Protein AF-0000000081124449 (afdb_homodimer)

Solvent-accessible surface area (backbone atoms only — not comparable to full-atom values): 20745 Å² total; per-residue (Å²): 134,85,79,76,77,78,76,76,77,75,77,75,73,74,75,72,68,74,70,68,70,76,74,66,57,58,62,65,50,70,73,36,64,59,65,78,38,71,31,16,42,44,32,75,86,40,66,43,49,35,36,68,74,39,51,84,30,35,31,39,40,31,33,34,53,43,70,68,30,64,68,44,58,72,45,50,51,49,46,40,59,72,43,32,64,61,42,38,75,60,56,37,71,45,36,37,38,38,27,32,46,21,13,32,45,30,32,52,45,30,61,74,68,66,23,75,100,50,39,48,42,31,11,24,24,76,36,59,56,42,39,59,36,36,39,54,41,80,39,62,70,64,38,29,81,23,25,29,20,26,24,30,32,28,50,51,33,23,29,70,39,79,28,66,24,90,82,26,67,60,80,82,54,45,46,61,86,67,60,67,56,69,79,77,44,74,63,71,71,64,76,112,138,85,79,77,76,79,76,76,76,72,77,76,74,74,72,73,70,73,70,66,70,75,73,68,57,58,63,67,47,70,72,36,64,57,66,80,38,71,30,18,43,44,32,75,86,39,66,45,50,35,39,68,74,40,53,83,30,33,32,41,39,33,34,32,54,42,70,67,29,63,68,44,57,72,46,50,52,49,47,40,58,71,42,31,64,61,42,39,76,60,52,36,72,44,35,37,39,39,26,31,46,21,13,32,46,31,32,53,45,30,63,74,68,64,24,76,98,51,38,48,44,30,10,25,24,77,35,58,57,42,38,59,38,37,39,56,42,81,39,62,70,63,38,29,79,23,27,28,19,26,24,31,31,30,49,51,31,24,28,72,40,78,30,64,23,91,84,25,67,59,81,80,53,44,48,62,87,70,59,66,56,70,79,78,43,74,63,72,72,64,76,112

Secondary structure (DSSP, 8-state):
------------------------PPPP-TTPBPPPEEEESSSTT-EEEETGGGTT-EEEEEE-S-TT-HIIIIIIHHHHHHHHHHHHHTT--EEEEEESS-HHHHHHHHHHHT-TTT-EEEE-TT-HHHHHTT-EEEEGGGTEEEEPPEEEEEETTEEEEEEE-TTSS--SS-SGGG--GGGTS--GGG--/------------------------PPPP-TTPBPPPEEEESSSTT-EEEETGGGTT-EEEEEE-S-TT-HIIIIIIHHHHHHHHHHHHHTT--EEEEEESS-HHHHHHHHHHHT-TTT-EEEE-TT-HHHHHTT-EEEEGGGTEEEEPPEEEEEETTEEEEEEE-TTSS--SS-SGGG--GGGTS--GGG--

Radius of gyration: 28.29 Å; Cα contacts (8 Å, |Δi|>4): 813; chains: 2; bounding box: 102×76×50 Å

pLDDT: mean 86.2, std 21.17, range [28.78, 98.81]

Nearest PDB structures (foldseek):
  4k7i-assembly1_A  TM=9.839E-01  e=2.212E-20  Homo sapiens
  1urm-assembly1_A  TM=9.784E-01  e=3.671E-20  Homo sapiens
  2wfc-assembly1_D  TM=9.881E-01  e=1.575E-19  Arenicola marina
  3uma-assembly3_C  TM=9.355E-01  e=4.810E-18  Sinorhizobium meliloti
  4k7i-assembly5_C  TM=9.154E-01  e=9.653E-18  Homo sapiens

Organism: Mythimna separata (NCBI:txid271217)

Sequence (384 aa):
MFRQGTGSLIKQVRRFSAQNPPPGPQLIRVGDYLPKCDLYEDFPSNSVHMPDFVKGKNVIMFGVPGAFSPGCSKTHVPEYVRASNQMKKNGIDEIICVSVNDPYVMGAWADHQKTRKKIRMLADPSGKFIYSLGLGMHIPSFGGFRARRFAMVVVDSMVKELHIEPDGVGLCCTLAHVLSYKKYIENKNTILMFRQGTGSLIKQVRRFSAQNPPPGPQLIRVGDYLPKCDLYEDFPSNSVHMPDFVKGKNVIMFGVPGAFSPGCSKTHVPEYVRASNQMKKNGIDEIICVSVNDPYVMGAWADHQKTRKKIRMLADPSGKFIYSLGLGMHIPSFGGFRARRFAMVVVDSMVKELHIEPDGVGLCCTLAHVLSYKKYIENKNTIL

Structure (mmCIF, N/CA/C/O backbone):
data_AF-0000000081124449-model_v1
#
loop_
_entity.id
_entity.type
_entity.pdbx_description
1 polymer Peroxiredoxin-5
#
loop_
_atom_site.group_PDB
_atom_site.id
_atom_site.type_symbol
_atom_site.label_atom_id
_atom_site.label_alt_id
_atom_site.label_comp_id
_atom_site.label_asym_id
_atom_site.label_entity_id
_atom_site.label_seq_id
_atom_site.pdbx_PDB_ins_code
_atom_site.Cartn_x
_atom_site.Cartn_y
_atom_site.Cartn_z
_atom_site.occupancy
_atom_site.B_iso_or_equiv
_atom_site.auth_seq_id
_atom_site.auth_comp_id
_atom_site.auth_asym_id
_atom_site.auth_atom_id
_atom_sit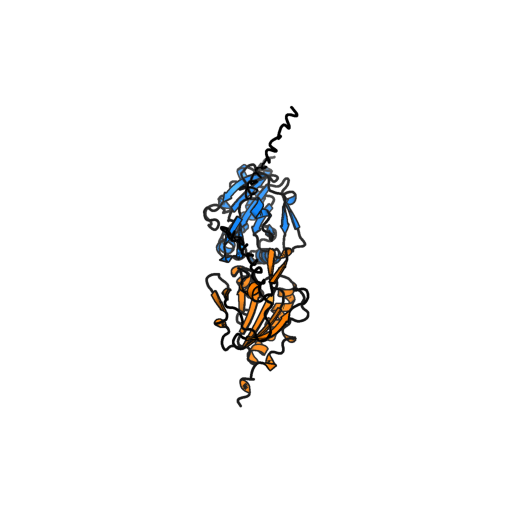e.pdbx_PDB_model_num
ATOM 1 N N . MET A 1 1 ? -83.812 6.723 8.141 1 29.03 1 MET A N 1
ATOM 2 C CA . MET A 1 1 ? -82.938 7.418 7.172 1 29.03 1 MET A CA 1
ATOM 3 C C . MET A 1 1 ? -81.5 7.453 7.641 1 29.03 1 MET A C 1
ATOM 5 O O . MET A 1 1 ? -81.125 8.32 8.438 1 29.03 1 MET A O 1
ATOM 9 N N . PHE A 1 2 ? -80.938 6.227 7.98 1 33.66 2 PHE A N 1
ATOM 10 C CA . PHE A 1 2 ? -79.625 5.957 8.539 1 33.66 2 PHE A CA 1
ATOM 11 C C . PHE A 1 2 ? -78.562 6.375 7.57 1 33.66 2 PHE A C 1
ATOM 13 O O . PHE A 1 2 ? -78.438 5.84 6.461 1 33.66 2 PHE A O 1
ATOM 20 N N . ARG A 1 3 ? -78.188 7.703 7.574 1 33.62 3 ARG A N 1
ATOM 21 C CA . ARG A 1 3 ? -77.125 8.312 6.785 1 33.62 3 ARG A CA 1
ATOM 22 C C . ARG A 1 3 ? -75.75 7.684 7.109 1 33.62 3 ARG A C 1
ATOM 24 O O . ARG A 1 3 ? -75.25 7.781 8.234 1 33.62 3 ARG A O 1
ATOM 31 N N . GLN A 1 4 ? -75.438 6.5 6.605 1 37.19 4 GLN A N 1
ATOM 32 C CA . GLN A 1 4 ? -74.188 5.848 6.691 1 37.19 4 GLN A CA 1
ATOM 33 C C . GLN A 1 4 ? -73.062 6.699 6.047 1 37.19 4 GLN A C 1
ATOM 35 O O . GLN A 1 4 ? -73.125 6.984 4.848 1 37.19 4 GLN A O 1
ATOM 40 N N . GLY A 1 5 ? -72.625 7.766 6.777 1 34.72 5 GLY A N 1
ATOM 41 C CA . GLY A 1 5 ? -71.5 8.57 6.281 1 34.72 5 GLY A CA 1
ATOM 42 C C . GLY A 1 5 ? -70.25 7.758 5.961 1 34.72 5 GLY A C 1
ATOM 43 O O . GLY A 1 5 ? -69.812 6.922 6.758 1 34.72 5 GLY A O 1
ATOM 44 N N . THR A 1 6 ? -70.062 7.359 4.676 1 41 6 THR A N 1
ATOM 45 C CA . THR A 1 6 ? -68.875 6.688 4.125 1 41 6 THR A CA 1
ATOM 46 C C . THR A 1 6 ? -67.625 7.531 4.34 1 41 6 THR A C 1
ATOM 48 O O . THR A 1 6 ? -67.562 8.672 3.879 1 41 6 THR A O 1
ATOM 51 N N . GLY A 1 7 ? -67.125 7.555 5.602 1 36.44 7 GLY A N 1
ATOM 52 C CA . GLY A 1 7 ? -65.875 8.242 5.82 1 36.44 7 GLY A CA 1
ATOM 53 C C . GLY A 1 7 ? -64.75 7.766 4.902 1 36.44 7 GLY A C 1
ATOM 54 O O . GLY A 1 7 ? -64.562 6.559 4.723 1 36.44 7 GLY A O 1
ATOM 55 N N . SER A 1 8 ? -64.5 8.531 3.828 1 40.22 8 SER A N 1
ATOM 56 C CA . SER A 1 8 ? -63.375 8.344 2.885 1 40.22 8 SER A CA 1
ATOM 57 C C . SER A 1 8 ? -62.062 8.273 3.605 1 40.22 8 SER A C 1
ATOM 59 O O . SER A 1 8 ? -61.719 9.164 4.391 1 40.22 8 SER A O 1
ATOM 61 N N . LEU A 1 9 ? -61.594 7.09 3.936 1 41.22 9 LEU A N 1
ATOM 62 C CA . LEU A 1 9 ? -60.25 6.883 4.461 1 41.22 9 LEU A CA 1
ATOM 63 C C . LEU A 1 9 ? -59.188 7.418 3.494 1 41.22 9 LEU A C 1
ATOM 65 O O . LEU A 1 9 ? -59.062 6.898 2.385 1 41.22 9 LEU A O 1
ATOM 69 N N . ILE A 1 10 ? -58.969 8.719 3.559 1 37.91 10 ILE A N 1
ATOM 70 C CA . ILE A 1 10 ? -57.844 9.25 2.809 1 37.91 10 ILE A CA 1
ATOM 71 C C . ILE A 1 10 ? -56.562 8.539 3.24 1 37.91 10 ILE A C 1
ATOM 73 O O . ILE A 1 10 ? -56.219 8.547 4.422 1 37.91 10 ILE A O 1
ATOM 77 N N . LYS A 1 11 ? -56.188 7.48 2.518 1 36.91 11 LYS A N 1
ATOM 78 C CA . LYS A 1 11 ? -54.844 6.875 2.637 1 36.91 11 LYS A CA 1
ATOM 79 C C . LYS A 1 11 ? -53.75 7.93 2.555 1 36.91 11 LYS A C 1
ATOM 81 O O . LYS A 1 11 ? -53.656 8.641 1.552 1 36.91 11 LYS A O 1
ATOM 86 N N . GLN A 1 12 ? -53.438 8.539 3.654 1 34.25 12 GLN A N 1
ATOM 87 C CA . GLN A 1 12 ? -52.281 9.398 3.67 1 34.25 12 GLN A CA 1
ATOM 88 C C . GLN A 1 12 ? -51.062 8.664 3.119 1 34.25 12 GLN A C 1
ATOM 90 O O . GLN A 1 12 ? -50.625 7.66 3.684 1 34.25 12 GLN A O 1
ATOM 95 N N . VAL A 1 13 ? -50.875 8.672 1.848 1 32.88 13 VAL A N 1
ATOM 96 C CA . VAL A 1 13 ? -49.594 8.234 1.313 1 32.88 13 VAL A CA 1
ATOM 97 C C . VAL A 1 13 ? -48.469 9.07 1.928 1 32.88 13 VAL A C 1
ATOM 99 O O . VAL A 1 13 ? -48.375 10.281 1.719 1 32.88 13 VAL A O 1
ATOM 102 N N . ARG A 1 14 ? -47.906 8.656 3.055 1 38.59 14 ARG A N 1
ATOM 103 C CA . ARG A 1 14 ? -46.719 9.281 3.59 1 38.59 14 ARG A CA 1
ATOM 104 C C . ARG A 1 14 ? -45.625 9.375 2.523 1 38.59 14 ARG A C 1
ATOM 106 O O . ARG A 1 14 ? -45.219 8.367 1.955 1 38.59 14 ARG A O 1
ATOM 113 N N . ARG A 1 15 ? -45.531 10.508 1.907 1 35.31 15 ARG A N 1
ATOM 114 C CA . ARG A 1 15 ? -44.344 10.797 1.106 1 35.31 15 ARG A CA 1
ATOM 115 C C . ARG A 1 15 ? -43.062 10.461 1.873 1 35.31 15 ARG A C 1
ATOM 117 O O . ARG A 1 15 ? -42.812 11.016 2.943 1 35.31 15 ARG A O 1
ATOM 124 N N . PHE A 1 16 ? -42.625 9.258 1.793 1 35.53 16 PHE A N 1
ATOM 125 C CA . PHE A 1 16 ? -41.25 9.039 2.273 1 35.53 16 PHE A CA 1
ATOM 126 C C . PHE A 1 16 ? -40.312 10.086 1.708 1 35.53 16 PHE A C 1
ATOM 128 O O . PHE A 1 16 ? -40.219 10.242 0.49 1 35.53 16 PHE A O 1
ATOM 135 N N . SER A 1 17 ? -40.219 11.227 2.361 1 32.34 17 SER A N 1
ATOM 136 C CA . SER A 1 17 ? -39.156 12.125 1.947 1 32.34 17 SER A CA 1
ATOM 137 C C . SER A 1 17 ? -37.875 11.367 1.65 1 32.34 17 SER A C 1
ATOM 139 O O . SER A 1 17 ? -37.406 10.555 2.463 1 32.34 17 SER A O 1
ATOM 141 N N . ALA A 1 18 ? -37.625 11.133 0.501 1 36.28 18 ALA A N 1
ATOM 142 C CA . ALA A 1 18 ? -36.312 10.703 0.088 1 36.28 18 ALA A CA 1
ATOM 143 C C . ALA A 1 18 ? -35.219 11.406 0.896 1 36.28 18 ALA A C 1
ATOM 145 O O . ALA A 1 18 ? -35.062 12.633 0.812 1 36.28 18 ALA A O 1
ATOM 146 N N . GLN A 1 19 ? -35 11.023 2.172 1 33.81 19 GLN A N 1
ATOM 147 C CA . GLN A 1 19 ? -33.875 11.578 2.887 1 33.81 19 GLN A CA 1
ATOM 148 C C . GLN A 1 19 ? -32.688 11.805 1.943 1 33.81 19 GLN A C 1
ATOM 150 O O . GLN A 1 19 ? -32.406 10.969 1.085 1 33.81 19 GLN A O 1
ATOM 155 N N . ASN A 1 20 ? -32.375 13 1.585 1 37.75 20 ASN A N 1
ATOM 156 C CA . ASN A 1 20 ? -31.188 13.367 0.82 1 37.75 20 ASN A CA 1
ATOM 157 C C . ASN A 1 20 ? -29.984 12.5 1.197 1 37.75 20 ASN A C 1
ATOM 159 O O . ASN A 1 20 ? -29.797 12.18 2.371 1 37.75 20 ASN A O 1
ATOM 163 N N . PRO A 1 21 ? -29.469 11.719 0.334 1 40.72 21 PRO A N 1
ATOM 164 C CA . PRO A 1 21 ? -28.281 10.984 0.757 1 40.72 21 PRO A CA 1
ATOM 165 C C . PRO A 1 21 ? -27.375 11.805 1.67 1 40.72 21 PRO A C 1
ATOM 167 O O . PRO A 1 21 ? -27.359 13.031 1.592 1 40.72 21 PRO A O 1
ATOM 170 N N . PRO A 1 22 ? -27.094 11.375 2.867 1 42 22 PRO A N 1
ATOM 171 C CA . PRO A 1 22 ? -26.156 12.156 3.676 1 42 22 PRO A CA 1
ATOM 172 C C . PRO A 1 22 ? -25.078 12.836 2.834 1 42 22 PRO A C 1
ATOM 174 O O . PRO A 1 22 ? -24.625 12.273 1.839 1 42 22 PRO A O 1
ATOM 177 N N . PRO A 1 23 ? -25.078 14.125 2.719 1 45 23 PRO A N 1
ATOM 178 C CA . PRO A 1 23 ? -24.078 14.797 1.892 1 45 23 PRO A CA 1
ATOM 179 C C . PRO A 1 23 ? -22.688 14.156 2.016 1 45 23 PRO A C 1
ATOM 181 O O . PRO A 1 23 ? -22.359 13.594 3.061 1 45 23 PRO A O 1
ATOM 184 N N . GLY A 1 24 ? -22.234 13.57 0.971 1 53.19 24 GLY A N 1
ATOM 185 C CA . GLY A 1 24 ? -20.844 13.18 1.017 1 53.19 24 GLY A CA 1
ATOM 186 C C . GLY A 1 24 ? -19.984 14.102 1.869 1 53.19 24 GLY A C 1
ATOM 187 O O . GLY A 1 24 ? -20.438 15.18 2.273 1 53.19 24 GLY A O 1
ATOM 188 N N . PRO A 1 25 ? -18.891 13.555 2.484 1 69 25 PRO A N 1
ATOM 189 C CA . PRO A 1 25 ? -18.172 14.438 3.408 1 69 25 PRO A CA 1
ATOM 190 C C . PRO A 1 25 ? -17.859 15.805 2.801 1 69 25 PRO A C 1
ATOM 192 O O . PRO A 1 25 ? -17.625 15.906 1.594 1 69 25 PRO A O 1
ATOM 195 N N . GLN A 1 26 ? -18.25 16.844 3.42 1 85.38 26 GLN A N 1
ATOM 196 C CA . GLN A 1 26 ? -17.953 18.219 3.051 1 85.38 26 GLN A CA 1
ATOM 197 C C . GLN A 1 26 ? -16.453 18.5 3.111 1 85.38 26 GLN A C 1
ATOM 199 O O . GLN A 1 26 ? -15.773 18.016 4.016 1 85.38 26 GLN A O 1
ATOM 204 N N . LEU A 1 27 ? -15.898 19.219 2.098 1 94 27 LEU A N 1
ATOM 205 C CA . LEU A 1 27 ? -14.5 19.625 2.047 1 94 27 LEU A CA 1
ATOM 206 C C . LEU A 1 27 ? -14.133 20.438 3.281 1 94 27 LEU A C 1
ATOM 208 O O . LEU A 1 27 ? -14.836 21.391 3.643 1 94 27 LEU A O 1
ATOM 212 N N . ILE A 1 28 ? -13.172 20.047 3.967 1 96.69 28 ILE A N 1
ATOM 213 C CA . ILE A 1 28 ? -12.664 20.766 5.129 1 96.69 28 ILE A CA 1
ATOM 214 C C . ILE A 1 28 ? -12.273 22.188 4.723 1 96.69 28 ILE A C 1
ATOM 216 O O . ILE A 1 28 ? -11.727 22.406 3.639 1 96.69 28 ILE A O 1
ATOM 220 N N . ARG A 1 29 ? -12.492 23.234 5.637 1 95.88 29 ARG A N 1
ATOM 221 C CA . ARG A 1 29 ? -12.203 24.641 5.355 1 95.88 29 ARG A CA 1
ATOM 222 C C . ARG A 1 29 ? -11.32 25.25 6.445 1 95.88 29 ARG A C 1
ATOM 224 O O . ARG A 1 29 ? -11.266 24.734 7.562 1 95.88 29 ARG A O 1
ATOM 231 N N . VAL A 1 30 ? -10.672 26.219 6.02 1 97.38 30 VAL A N 1
ATOM 232 C CA . VAL A 1 30 ? -9.977 27.016 7.031 1 97.38 30 VAL A CA 1
ATOM 233 C C . VAL A 1 30 ? -10.953 27.422 8.133 1 97.38 30 VAL A C 1
ATOM 235 O O . VAL A 1 30 ? -12.07 27.859 7.844 1 97.38 30 VAL A O 1
ATOM 238 N N . GLY A 1 31 ? -10.602 27.219 9.352 1 97.5 31 GLY A N 1
ATOM 239 C CA . GLY A 1 31 ? -11.477 27.516 10.477 1 97.5 31 GLY A CA 1
ATOM 240 C C . GLY A 1 31 ? -12.125 26.266 11.062 1 97.5 31 GLY A C 1
ATOM 241 O O . GLY A 1 31 ? -12.617 26.297 12.195 1 97.5 31 GLY A O 1
ATOM 242 N N . ASP A 1 32 ? -12.172 25.25 10.297 1 97.38 32 ASP A N 1
ATOM 243 C CA . ASP A 1 32 ? -12.719 23.984 10.781 1 97.38 32 ASP A CA 1
ATOM 244 C C . ASP A 1 32 ? -11.719 23.266 11.68 1 97.38 32 ASP A C 1
ATOM 246 O O . ASP A 1 32 ? -10.508 23.453 11.555 1 97.38 32 ASP A O 1
ATOM 250 N N . TYR A 1 33 ? -12.25 22.438 12.562 1 97.25 33 TYR A N 1
ATOM 251 C CA . TYR A 1 33 ? -11.422 21.516 13.336 1 97.25 33 TYR A CA 1
ATOM 252 C C . TYR A 1 33 ? -11.227 20.203 12.602 1 97.25 33 TYR A C 1
ATOM 254 O O . TYR A 1 33 ? -12.086 19.781 11.812 1 97.25 33 TYR A O 1
ATOM 262 N N . LEU A 1 34 ? -10.094 19.609 12.883 1 97.62 34 LEU A N 1
ATOM 263 C CA . LEU A 1 34 ? -9.867 18.297 12.297 1 97.62 34 LEU A CA 1
ATOM 264 C C . LEU A 1 34 ? -10.891 17.281 12.805 1 97.62 34 LEU A C 1
ATOM 266 O O . LEU A 1 34 ? -11.305 17.344 13.961 1 97.62 34 LEU A O 1
ATOM 270 N N . PRO A 1 35 ? -11.266 16.406 11.984 1 96.88 35 PRO A N 1
ATOM 271 C CA . PRO A 1 35 ? -12.227 15.367 12.391 1 96.88 35 PRO A CA 1
ATOM 272 C C . PRO A 1 35 ? -11.625 14.359 13.359 1 96.88 35 PRO A C 1
ATOM 274 O O . PRO A 1 35 ? -10.406 14.148 13.359 1 96.88 35 PRO A O 1
ATOM 277 N N . LYS A 1 36 ? -12.508 13.766 14.109 1 96.12 36 LYS A N 1
ATOM 278 C CA . LYS A 1 36 ? -12.102 12.664 14.984 1 96.12 36 LYS A CA 1
ATOM 279 C C . LYS A 1 36 ? -11.906 11.375 14.188 1 96.12 36 LYS A C 1
ATOM 281 O O . LYS A 1 36 ? -12.836 10.891 13.547 1 96.12 36 LYS A O 1
ATOM 286 N N . CYS A 1 37 ? -10.648 10.844 14.203 1 96.5 37 CYS A N 1
ATOM 287 C CA . CYS A 1 37 ? -10.32 9.609 13.508 1 96.5 37 CYS A CA 1
ATOM 288 C C . CYS A 1 37 ? -8.984 9.055 13.977 1 96.5 37 CYS A C 1
ATOM 290 O O . CYS A 1 37 ? -8.109 9.812 14.414 1 96.5 37 CYS A O 1
ATOM 292 N N . ASP A 1 38 ? -8.859 7.816 13.852 1 96.94 38 ASP A N 1
ATOM 293 C CA . ASP A 1 38 ? -7.586 7.191 14.188 1 96.94 38 ASP A CA 1
ATOM 294 C C . ASP A 1 38 ? -6.73 6.996 12.938 1 96.94 38 ASP A C 1
ATOM 296 O O . ASP A 1 38 ? -7.223 6.535 11.906 1 96.94 38 ASP A O 1
ATOM 300 N N . LEU A 1 39 ? -5.535 7.406 13.055 1 98.38 39 LEU A N 1
ATOM 301 C CA . LEU A 1 39 ? -4.477 7.059 12.117 1 98.38 39 LEU A CA 1
ATOM 302 C C . LEU A 1 39 ? -3.49 6.082 12.742 1 98.38 39 LEU A C 1
ATOM 304 O O . LEU A 1 39 ? -3.611 5.742 13.922 1 98.38 39 LEU A O 1
ATOM 308 N N . TYR A 1 40 ? -2.551 5.617 11.906 1 98.56 40 TYR A N 1
ATOM 309 C CA . TYR A 1 40 ? -1.645 4.59 12.406 1 98.56 40 TYR A CA 1
ATOM 310 C C . TYR A 1 40 ? -0.216 4.848 11.945 1 98.56 40 TYR A C 1
ATOM 312 O O . TYR A 1 40 ? 0.006 5.285 10.812 1 98.56 40 TYR A O 1
ATOM 320 N N . GLU A 1 41 ? 0.724 4.508 12.852 1 98.38 41 GLU A N 1
ATOM 321 C CA . GLU A 1 41 ? 2.139 4.664 12.531 1 98.38 41 GLU A CA 1
ATOM 322 C C . GLU A 1 41 ? 2.869 3.326 12.578 1 98.38 41 GLU A C 1
ATOM 324 O O . GLU A 1 41 ? 2.811 2.619 13.586 1 98.38 41 GLU A O 1
ATOM 329 N N . ASP A 1 42 ? 3.477 2.869 11.547 1 97.44 42 ASP A N 1
ATOM 330 C CA . ASP A 1 42 ? 4.355 1.711 11.414 1 97.44 42 ASP A CA 1
ATOM 331 C C . ASP A 1 42 ? 3.559 0.409 11.469 1 97.44 42 ASP A C 1
ATOM 333 O O . ASP A 1 42 ? 3.785 -0.499 10.672 1 97.44 42 ASP A O 1
ATOM 337 N N . PHE A 1 43 ? 2.621 0.358 12.5 1 96.25 43 PHE A N 1
ATOM 338 C CA . PHE A 1 43 ? 1.855 -0.859 12.734 1 96.25 43 PHE A CA 1
ATOM 339 C C . PHE A 1 43 ? 0.405 -0.53 13.07 1 96.25 43 PHE A C 1
ATOM 341 O O . PHE A 1 43 ? 0.114 0.542 13.609 1 96.25 43 PHE A O 1
ATOM 348 N N . PRO A 1 44 ? -0.477 -1.522 12.781 1 95.5 44 PRO A N 1
ATOM 349 C CA . PRO A 1 44 ? -1.889 -1.303 13.102 1 95.5 44 PRO A CA 1
ATOM 350 C C . PRO A 1 44 ? -2.135 -1.13 14.602 1 95.5 44 PRO A C 1
ATOM 352 O O . PRO A 1 44 ? -3.148 -0.55 15 1 95.5 44 PRO A O 1
ATOM 355 N N . SER A 1 45 ? -1.259 -1.649 15.375 1 96 45 SER A N 1
ATOM 356 C CA . SER A 1 45 ? -1.427 -1.565 16.828 1 96 45 SER A CA 1
ATOM 357 C C . SER A 1 45 ? -0.998 -0.201 17.359 1 96 45 SER A C 1
ATOM 359 O O . SER A 1 45 ? -1.251 0.129 18.516 1 96 45 SER A O 1
ATOM 361 N N . ASN A 1 46 ? -0.325 0.603 16.578 1 97.69 46 ASN A N 1
ATOM 362 C CA . ASN A 1 46 ? 0.164 1.916 16.984 1 97.69 46 ASN A CA 1
ATOM 363 C C . ASN A 1 46 ? -0.73 3.035 16.453 1 97.69 46 ASN A C 1
ATOM 365 O O . ASN A 1 46 ? -0.355 3.748 15.523 1 97.69 46 ASN A O 1
ATOM 369 N N . SER A 1 47 ? -1.813 3.25 17.141 1 97.5 47 SER A N 1
ATOM 370 C CA . SER A 1 47 ? -2.805 4.227 16.703 1 97.5 47 SER A CA 1
ATOM 371 C C . SER A 1 47 ? -2.426 5.637 17.141 1 97.5 47 SER A C 1
ATOM 373 O O . SER A 1 47 ? -1.822 5.816 18.203 1 97.5 47 SER A O 1
ATOM 375 N N . VAL A 1 48 ? -2.699 6.602 16.328 1 97.81 48 VAL A N 1
ATOM 376 C CA . VAL A 1 48 ? -2.6 8.031 16.609 1 97.81 48 VAL A CA 1
ATOM 377 C C . VAL A 1 48 ? -3.988 8.664 16.562 1 97.81 48 VAL A C 1
ATOM 379 O O . VAL A 1 48 ? -4.59 8.766 15.484 1 97.81 48 VAL A O 1
ATOM 382 N N . HIS A 1 49 ? -4.434 9.133 17.672 1 96.94 49 HIS A N 1
ATOM 383 C CA . HIS A 1 49 ? -5.809 9.594 17.797 1 96.94 49 HIS A CA 1
ATOM 384 C C . HIS A 1 49 ? -5.93 11.07 17.453 1 96.94 49 HIS A C 1
ATOM 386 O O . HIS A 1 49 ? -5.426 11.93 18.188 1 96.94 49 HIS A O 1
ATOM 392 N N . MET A 1 50 ? -6.605 11.391 16.328 1 93.38 50 MET A N 1
ATOM 393 C CA . MET A 1 50 ? -6.926 12.758 15.953 1 93.38 50 MET A CA 1
ATOM 394 C C . MET A 1 50 ? -8.281 13.18 16.516 1 93.38 50 MET A C 1
ATOM 396 O O . MET A 1 50 ? -9.195 12.352 16.625 1 93.38 50 MET A O 1
ATOM 400 N N . PRO A 1 51 ? -8.461 14.305 16.969 1 92.5 51 PRO A N 1
ATOM 401 C CA . PRO A 1 51 ? -7.453 15.367 16.891 1 92.5 51 PRO A CA 1
ATOM 402 C C . PRO A 1 51 ? -6.621 15.5 18.156 1 92.5 51 PRO A C 1
ATOM 404 O O . PRO A 1 51 ? -5.848 16.453 18.297 1 92.5 51 PRO A O 1
ATOM 407 N N . ASP A 1 52 ? -6.766 14.586 19.094 1 94 52 ASP A N 1
ATOM 408 C CA . ASP A 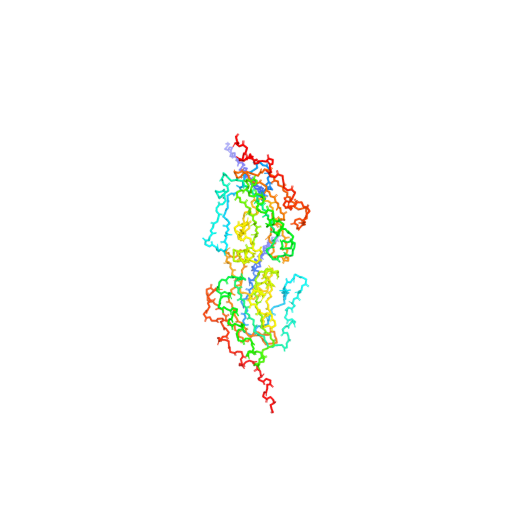1 52 ? -6.098 14.68 20.391 1 94 52 ASP A CA 1
ATOM 409 C C . ASP A 1 52 ? -4.586 14.82 20.219 1 94 52 ASP A C 1
ATOM 411 O O . ASP A 1 52 ? -3.939 15.562 20.969 1 94 52 ASP A O 1
ATOM 415 N N . PHE A 1 53 ? -4.074 14.188 19.312 1 96.62 53 PHE A N 1
ATOM 416 C CA . PHE A 1 53 ? -2.635 14.156 19.078 1 96.62 53 PHE A CA 1
ATOM 417 C C . PHE A 1 53 ? -2.104 15.547 18.75 1 96.62 53 PHE A C 1
ATOM 419 O O . PHE A 1 53 ? -0.965 15.875 19.094 1 96.62 53 PHE A O 1
ATOM 426 N N . VAL A 1 54 ? -2.951 16.391 18.125 1 96.38 54 VAL A N 1
ATOM 427 C CA . VAL A 1 54 ? -2.439 17.672 17.625 1 96.38 54 VAL A CA 1
ATOM 428 C C . VAL A 1 54 ? -2.986 18.812 18.484 1 96.38 54 VAL A C 1
ATOM 430 O O . VAL A 1 54 ? -2.799 19.984 18.156 1 96.38 54 VAL A O 1
ATOM 433 N N . LYS A 1 55 ? -3.701 18.469 19.516 1 96.75 55 LYS A N 1
ATOM 434 C CA . LYS A 1 55 ? -4.215 19.5 20.422 1 96.75 55 LYS A CA 1
ATOM 435 C C . LYS A 1 55 ? -3.076 20.297 21.047 1 96.75 55 LYS A C 1
ATOM 437 O O . LYS A 1 55 ? -2.094 19.719 21.531 1 96.75 55 LYS A O 1
ATOM 442 N N . GLY A 1 56 ? -3.164 21.609 20.953 1 96.69 56 GLY A N 1
ATOM 443 C CA . GLY A 1 56 ? -2.172 22.5 21.562 1 96.69 56 GLY A CA 1
ATOM 444 C C . GLY A 1 56 ? -0.882 22.562 20.766 1 96.69 56 GLY A C 1
ATOM 445 O O . GLY A 1 56 ? 0.096 23.172 21.219 1 96.69 56 GLY A O 1
ATOM 446 N N . LYS A 1 57 ? -0.859 22 19.641 1 97.44 57 LYS A N 1
ATOM 447 C CA . LYS A 1 57 ? 0.361 21.953 18.828 1 97.44 57 LYS A CA 1
ATOM 448 C C . LYS A 1 57 ? 0.202 22.766 17.547 1 97.44 57 LYS A C 1
ATOM 450 O O . LYS A 1 57 ? -0.915 22.969 17.062 1 97.44 57 LYS A O 1
ATOM 455 N N . ASN A 1 58 ? 1.315 23.266 17.062 1 97.81 58 ASN A N 1
ATOM 456 C CA . ASN A 1 58 ? 1.447 23.75 15.695 1 97.81 58 ASN A CA 1
ATOM 457 C C . ASN A 1 58 ? 1.907 22.656 14.742 1 97.81 58 ASN A C 1
ATOM 459 O O . ASN A 1 58 ? 3.012 22.125 14.891 1 97.81 58 ASN A O 1
ATOM 463 N N . VAL A 1 59 ? 1.015 22.406 13.773 1 98.06 59 VAL A N 1
ATOM 464 C CA . VAL A 1 59 ? 1.261 21.219 12.977 1 98.06 59 VAL A CA 1
ATOM 465 C C . VAL A 1 59 ? 1.201 21.562 11.492 1 98.06 59 VAL A C 1
ATOM 467 O O . VAL A 1 59 ? 0.341 22.328 11.062 1 98.06 59 VAL A O 1
ATOM 470 N N . ILE A 1 60 ? 2.131 21.047 10.773 1 98.19 60 ILE A N 1
ATOM 471 C CA . ILE A 1 60 ? 2 20.969 9.328 1 98.19 60 ILE A CA 1
ATOM 472 C C . ILE A 1 60 ? 1.554 19.562 8.93 1 98.19 60 ILE A C 1
ATOM 474 O O . ILE A 1 60 ? 2.148 18.562 9.367 1 98.19 60 ILE A O 1
ATOM 478 N N . MET A 1 61 ? 0.478 19.484 8.18 1 98.31 61 MET A N 1
ATOM 479 C CA . MET A 1 61 ? -0.024 18.203 7.691 1 98.31 61 MET A CA 1
ATOM 480 C C . MET A 1 61 ? -0.153 18.219 6.172 1 98.31 61 MET A C 1
ATOM 482 O O . MET A 1 61 ? -0.693 19.156 5.598 1 98.31 61 MET A O 1
ATOM 486 N N . PHE A 1 62 ? 0.327 17.203 5.598 1 98.12 62 PHE A N 1
ATOM 487 C CA . PHE A 1 62 ? 0.098 17.094 4.16 1 98.12 62 PHE A CA 1
ATOM 488 C C . PHE A 1 62 ? -0.271 15.664 3.775 1 98.12 62 PHE A C 1
ATOM 490 O O . PHE A 1 62 ? 0.09 14.719 4.473 1 98.12 62 PHE A O 1
ATOM 497 N N . GLY A 1 63 ? -1.087 15.547 2.773 1 98.12 63 GLY A N 1
ATOM 498 C CA . GLY A 1 63 ? -1.532 14.273 2.242 1 98.12 63 GLY A CA 1
ATOM 499 C C . GLY A 1 63 ? -1.01 13.992 0.847 1 98.12 63 GLY A C 1
ATOM 500 O O . GLY A 1 63 ? -0.738 14.914 0.082 1 98.12 63 GLY A O 1
ATOM 501 N N . VAL A 1 64 ? -0.862 12.719 0.561 1 97.81 64 VAL A N 1
ATOM 502 C CA . VAL A 1 64 ? -0.341 12.297 -0.735 1 97.81 64 VAL A CA 1
ATOM 503 C C . VAL A 1 64 ? -1.196 11.156 -1.289 1 97.81 64 VAL A C 1
ATOM 505 O O . VAL A 1 64 ? -1.817 10.414 -0.528 1 97.81 64 VAL A O 1
ATOM 508 N N . PRO A 1 65 ? -1.191 11 -2.611 1 97 65 PRO A N 1
ATOM 509 C CA . PRO A 1 65 ? -1.977 9.922 -3.215 1 97 65 PRO A CA 1
ATOM 510 C C . PRO A 1 65 ? -1.514 8.539 -2.773 1 97 65 PRO A C 1
ATOM 512 O O . PRO A 1 65 ? -2.34 7.66 -2.514 1 97 65 PRO A O 1
ATOM 515 N N . GLY A 1 66 ? -0.16 8.43 -2.713 1 97.62 66 GLY A N 1
ATOM 516 C CA . GLY A 1 66 ? 0.296 7.098 -2.361 1 97.62 66 GLY A CA 1
ATOM 517 C C . GLY A 1 66 ? 1.784 7.031 -2.072 1 97.62 66 GLY A C 1
ATOM 518 O O . GLY A 1 66 ? 2.582 7.688 -2.746 1 97.62 66 GLY A O 1
ATOM 519 N N . ALA A 1 67 ? 2.111 6.18 -1.111 1 97.88 67 ALA A N 1
ATOM 520 C CA . ALA A 1 67 ? 3.5 5.934 -0.732 1 97.88 67 ALA A CA 1
ATOM 521 C C . ALA A 1 67 ? 4.297 5.371 -1.905 1 97.88 67 ALA A C 1
ATOM 523 O O . ALA A 1 67 ? 3.768 4.605 -2.715 1 97.88 67 ALA A O 1
ATOM 524 N N . PHE A 1 68 ? 5.633 5.789 -2.061 1 97.19 68 PHE A N 1
ATOM 525 C CA . PHE A 1 68 ? 6.641 5.27 -2.979 1 97.19 68 PHE A CA 1
ATOM 526 C C . PHE A 1 68 ? 6.383 5.754 -4.398 1 97.19 68 PHE A C 1
ATOM 528 O O . PHE A 1 68 ? 7.172 5.484 -5.309 1 97.19 68 PHE A O 1
ATOM 535 N N . SER A 1 69 ? 5.254 6.473 -4.613 1 94.75 69 SER A N 1
ATOM 536 C CA . SER A 1 69 ? 5.035 7.035 -5.945 1 94.75 69 SER A CA 1
ATOM 537 C C . SER A 1 69 ? 6.027 8.156 -6.242 1 94.75 69 SER A C 1
ATOM 539 O O . SER A 1 69 ? 6.527 8.805 -5.324 1 94.75 69 SER A O 1
ATOM 541 N N . PRO A 1 70 ? 6.32 8.375 -7.508 1 91 70 PRO A N 1
ATOM 542 C CA . PRO A 1 70 ? 7.41 9.281 -7.871 1 91 70 PRO A CA 1
ATOM 543 C C . PRO A 1 70 ? 7.176 10.711 -7.379 1 91 70 PRO A C 1
ATOM 545 O O . PRO A 1 70 ? 8.055 11.297 -6.742 1 91 70 PRO A O 1
ATOM 548 N N . GLY A 1 71 ? 6.031 11.383 -7.672 1 87.62 71 GLY A N 1
ATOM 549 C CA . GLY A 1 71 ? 5.777 12.734 -7.203 1 87.62 71 GLY A CA 1
ATOM 550 C C . GLY A 1 71 ? 5.895 12.875 -5.699 1 87.62 71 GLY A C 1
ATOM 551 O O . GLY A 1 71 ? 6.461 13.852 -5.203 1 87.62 71 GLY A O 1
ATOM 552 N N . CYS A 1 72 ? 5.535 11.961 -4.984 1 87.62 72 CYS A N 1
ATOM 553 C CA . CYS A 1 72 ? 5.551 11.977 -3.525 1 87.62 72 CYS A CA 1
ATOM 554 C C . CYS A 1 72 ? 6.961 11.766 -2.992 1 87.62 72 CYS A C 1
ATOM 556 O O . CYS A 1 72 ? 7.375 12.422 -2.039 1 87.62 72 CYS A O 1
ATOM 558 N N . SER A 1 73 ? 7.648 10.883 -3.623 1 91.88 73 SER A N 1
ATOM 559 C CA . SER A 1 73 ? 8.906 10.391 -3.08 1 91.88 73 SER A CA 1
ATOM 560 C C . SER A 1 73 ? 10.094 11.203 -3.6 1 91.88 73 SER A C 1
ATOM 562 O O . SER A 1 73 ? 11.148 11.25 -2.961 1 91.88 73 SER A O 1
ATOM 564 N N . LYS A 1 74 ? 9.969 11.82 -4.762 1 89.75 74 LYS A N 1
ATOM 565 C CA . LYS A 1 74 ? 11.102 12.523 -5.344 1 89.75 74 LYS A CA 1
ATOM 566 C C . LYS A 1 74 ? 11.047 14.016 -5.039 1 89.75 74 LYS A C 1
ATOM 568 O O . LYS A 1 74 ? 12.078 14.688 -5.012 1 89.75 74 LYS A O 1
ATOM 573 N N . THR A 1 75 ? 9.828 14.492 -4.777 1 89.38 75 THR A N 1
ATOM 574 C CA . THR A 1 75 ? 9.711 15.938 -4.652 1 89.38 75 THR A CA 1
ATOM 575 C C . THR A 1 75 ? 9.008 16.312 -3.354 1 89.38 75 THR A C 1
ATOM 577 O O . THR A 1 75 ? 9.57 17.016 -2.516 1 89.38 75 THR A O 1
ATOM 580 N N . HIS A 1 76 ? 7.875 15.844 -3.104 1 94.12 76 HIS A N 1
ATOM 581 C CA . HIS A 1 76 ? 7.031 16.359 -2.031 1 94.12 76 HIS A CA 1
ATOM 582 C C . HIS A 1 76 ? 7.633 16.062 -0.663 1 94.12 76 HIS A C 1
ATOM 584 O O . HIS A 1 76 ? 8.023 16.984 0.063 1 94.12 76 HIS A O 1
ATOM 590 N N . VAL A 1 77 ? 7.871 14.781 -0.36 1 95.94 77 VAL A N 1
ATOM 591 C CA . VAL A 1 77 ? 8.375 14.375 0.95 1 95.94 77 VAL A CA 1
ATOM 592 C C . VAL A 1 77 ? 9.789 14.922 1.148 1 95.94 77 VAL A C 1
ATOM 594 O O . VAL A 1 77 ? 10.086 15.531 2.178 1 95.94 77 VAL A O 1
ATOM 597 N N . PRO A 1 78 ? 10.648 14.852 0.176 1 95.44 78 PRO A N 1
ATOM 598 C CA . PRO A 1 78 ? 12.008 15.359 0.374 1 95.44 78 PRO A CA 1
ATOM 599 C C . PRO A 1 78 ? 12.047 16.859 0.667 1 95.44 78 PRO A C 1
ATOM 601 O O . PRO A 1 78 ? 12.891 17.328 1.436 1 95.44 78 PRO A O 1
ATOM 604 N N . GLU A 1 79 ? 11.18 17.578 0.072 1 95.25 79 GLU A N 1
ATOM 605 C CA . GLU A 1 79 ? 11.148 19 0.37 1 95.25 79 GLU A CA 1
ATOM 606 C C . GLU A 1 79 ? 10.789 19.25 1.83 1 95.25 79 GLU A C 1
ATOM 608 O O . GLU A 1 79 ? 11.367 20.125 2.477 1 95.25 79 GLU A O 1
ATOM 613 N N . TYR A 1 80 ? 9.852 18.531 2.32 1 97.06 80 TYR A N 1
ATOM 614 C CA . TYR A 1 80 ? 9.484 18.672 3.725 1 97.06 80 TYR A CA 1
ATOM 615 C C . TYR A 1 80 ? 10.602 18.188 4.637 1 97.06 80 TYR A C 1
ATOM 617 O O . TYR A 1 80 ? 10.82 18.75 5.711 1 97.06 80 TYR A O 1
ATOM 625 N N . VAL A 1 81 ? 11.258 17.141 4.242 1 97.12 81 VAL A N 1
ATOM 626 C CA . VAL A 1 81 ? 12.398 16.641 5.012 1 97.12 81 VAL A CA 1
ATOM 627 C C . VAL A 1 81 ? 13.461 17.734 5.121 1 97.12 81 VAL A C 1
ATOM 629 O O . VAL A 1 81 ? 13.961 18.016 6.215 1 97.12 81 VAL A O 1
ATOM 632 N N . ARG A 1 82 ? 13.766 18.375 4.059 1 95.88 82 ARG A N 1
ATOM 633 C CA . ARG A 1 82 ? 14.773 19.438 4.035 1 95.88 82 ARG A CA 1
ATOM 634 C C . ARG A 1 82 ? 14.344 20.609 4.891 1 95.88 82 ARG A C 1
ATOM 636 O O . ARG A 1 82 ? 15.172 21.25 5.551 1 95.88 82 ARG A O 1
ATOM 643 N N . ALA A 1 83 ? 13.07 20.875 4.914 1 96.12 83 ALA A N 1
ATOM 644 C CA . ALA A 1 83 ? 12.547 22.062 5.594 1 96.12 83 ALA A CA 1
ATOM 645 C C . ALA A 1 83 ? 12.266 21.766 7.062 1 96.12 83 ALA A C 1
ATOM 647 O O . ALA A 1 83 ? 12.016 22.688 7.848 1 96.12 83 ALA A O 1
ATOM 648 N N . SER A 1 84 ? 12.289 20.547 7.426 1 97.25 84 SER A N 1
ATOM 649 C CA . SER A 1 84 ? 11.758 20.094 8.711 1 97.25 84 SER A CA 1
ATOM 650 C C . SER A 1 84 ? 12.461 20.797 9.867 1 97.25 84 SER A C 1
ATOM 652 O O . SER A 1 84 ? 11.812 21.281 10.797 1 97.25 84 SER A O 1
ATOM 654 N N . ASN A 1 85 ? 13.766 20.891 9.844 1 96.25 85 ASN A N 1
ATOM 655 C CA . ASN A 1 85 ? 14.508 21.5 10.938 1 96.25 85 ASN A CA 1
ATOM 656 C C . ASN A 1 85 ? 14.148 22.984 11.102 1 96.25 85 ASN A C 1
ATOM 658 O O . ASN A 1 85 ? 13.914 23.438 12.219 1 96.25 85 ASN A O 1
ATOM 662 N N . GLN A 1 86 ? 14.156 23.656 10.039 1 94.81 86 GLN A N 1
ATOM 663 C CA . GLN A 1 86 ? 13.82 25.062 10.086 1 94.81 86 GLN A CA 1
ATOM 664 C C . GLN A 1 86 ? 12.391 25.281 10.57 1 94.81 86 GLN A C 1
ATOM 666 O O . GLN A 1 86 ? 12.117 26.203 11.328 1 94.81 86 GLN A O 1
ATOM 671 N N . MET A 1 87 ? 11.484 24.469 10.133 1 96.19 87 MET A N 1
ATOM 672 C CA . MET A 1 87 ? 10.086 24.562 10.547 1 96.19 87 MET A CA 1
ATOM 673 C C . MET A 1 87 ? 9.945 24.359 12.047 1 96.19 87 MET A C 1
ATOM 675 O O . MET A 1 87 ? 9.211 25.078 12.719 1 96.19 87 MET A O 1
ATOM 679 N N . LYS A 1 88 ? 10.641 23.453 12.523 1 95.44 88 LYS A N 1
ATOM 680 C CA . LYS A 1 88 ? 10.602 23.172 13.953 1 95.44 88 LYS A CA 1
ATOM 681 C C . LYS A 1 88 ? 11.211 24.328 14.75 1 95.44 88 LYS A C 1
ATOM 683 O O . LYS A 1 88 ? 10.672 24.719 15.781 1 95.44 88 LYS A O 1
ATOM 688 N N . LYS A 1 89 ? 12.258 24.844 14.289 1 94.81 89 LYS A N 1
ATOM 689 C CA . LYS A 1 89 ? 12.875 26.016 14.922 1 94.81 89 LYS A CA 1
ATOM 690 C C . LYS A 1 89 ? 11.914 27.203 14.93 1 94.81 89 LYS A C 1
ATOM 692 O O . LYS A 1 89 ? 11.945 28.031 15.852 1 94.81 89 LYS A O 1
ATOM 697 N N . ASN A 1 90 ? 11.086 27.172 13.961 1 94.94 90 ASN A N 1
ATOM 698 C CA . ASN A 1 90 ? 10.148 28.281 13.82 1 94.94 90 ASN A CA 1
ATOM 699 C C . ASN A 1 90 ? 8.859 28.016 14.594 1 94.94 90 ASN A C 1
ATOM 701 O O . ASN A 1 90 ? 7.902 28.781 14.492 1 94.94 90 ASN A O 1
ATOM 705 N N . GLY A 1 91 ? 8.781 26.891 15.242 1 96 91 GLY A N 1
ATOM 706 C CA . GLY A 1 91 ? 7.668 26.734 16.172 1 96 91 GLY A CA 1
ATOM 707 C C . GLY A 1 91 ? 6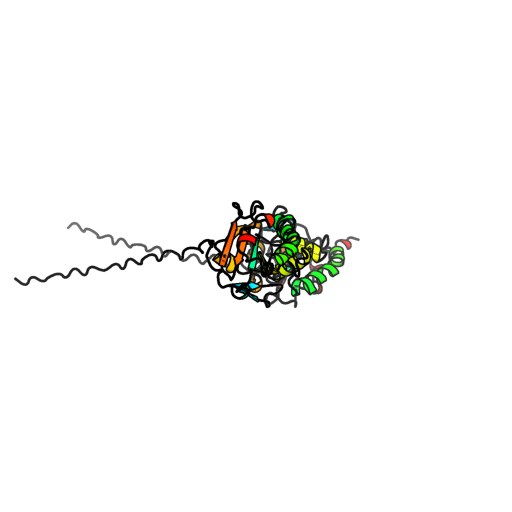.73 25.609 15.781 1 96 91 GLY A C 1
ATOM 708 O O . GLY A 1 91 ? 5.723 25.359 16.453 1 96 91 GLY A O 1
ATOM 709 N N . ILE A 1 92 ? 7.062 24.938 14.719 1 97.5 92 ILE A N 1
ATOM 710 C CA . ILE A 1 92 ? 6.258 23.781 14.344 1 97.5 92 ILE A CA 1
ATOM 711 C C . ILE A 1 92 ? 6.598 22.609 15.25 1 97.5 92 ILE A C 1
ATOM 713 O O . ILE A 1 92 ? 7.762 22.203 15.352 1 97.5 92 ILE A O 1
ATOM 717 N N . ASP A 1 93 ? 5.562 22.047 15.836 1 97.56 93 ASP A N 1
ATOM 718 C CA . ASP A 1 93 ? 5.758 20.953 16.766 1 97.56 93 ASP A CA 1
ATOM 719 C C . ASP A 1 93 ? 5.84 19.609 16.031 1 97.56 93 ASP A C 1
ATOM 721 O O . ASP A 1 93 ? 6.586 18.719 16.438 1 97.56 93 ASP A O 1
ATOM 725 N N . GLU A 1 94 ? 4.996 19.484 14.992 1 97.5 94 GLU A N 1
ATOM 726 C CA . GLU A 1 94 ? 4.902 18.219 14.258 1 97.5 94 GLU A CA 1
ATOM 727 C C . GLU A 1 94 ? 4.715 18.469 12.766 1 97.5 94 GLU A C 1
ATOM 729 O O . GLU A 1 94 ? 4.012 19.406 12.367 1 97.5 94 GLU A O 1
ATOM 734 N N . ILE A 1 95 ? 5.297 17.703 12.016 1 98.44 95 ILE A N 1
ATOM 735 C CA . ILE A 1 95 ? 5 17.562 10.594 1 98.44 95 ILE A CA 1
ATOM 736 C C . ILE A 1 95 ? 4.465 16.156 10.312 1 98.44 95 ILE A C 1
ATOM 738 O O . ILE A 1 95 ? 5.078 15.164 10.703 1 98.44 95 ILE A O 1
ATOM 742 N N . ILE A 1 96 ? 3.316 16.094 9.648 1 98.62 96 ILE A N 1
ATOM 743 C CA . ILE A 1 96 ? 2.623 14.82 9.445 1 98.62 96 ILE A CA 1
ATOM 744 C C . ILE A 1 96 ? 2.33 14.617 7.961 1 98.62 96 ILE A C 1
ATOM 746 O O . ILE A 1 96 ? 1.829 15.523 7.293 1 98.62 96 ILE A O 1
ATOM 750 N N . CYS A 1 97 ? 2.676 13.508 7.48 1 98.75 97 CYS A N 1
ATOM 751 C CA . CYS A 1 97 ? 2.26 13.055 6.156 1 98.75 97 CYS A CA 1
ATOM 752 C C . CYS A 1 97 ? 1.227 11.938 6.266 1 98.75 97 CYS A C 1
ATOM 754 O O . CYS A 1 97 ? 1.423 10.977 7.004 1 98.75 97 CYS A O 1
ATOM 756 N N . VAL A 1 98 ? 0.131 12.07 5.543 1 98.69 98 VAL A N 1
ATOM 757 C CA . VAL A 1 98 ? -0.929 11.07 5.613 1 98.69 98 VAL A CA 1
ATOM 758 C C . VAL A 1 98 ? -1.168 10.469 4.23 1 98.69 98 VAL A C 1
ATOM 760 O O . VAL A 1 98 ? -1.192 11.188 3.23 1 98.69 98 VAL A O 1
ATOM 763 N N . SER A 1 99 ? -1.307 9.18 4.16 1 98.5 99 SER A N 1
ATOM 764 C CA . SER A 1 99 ? -1.742 8.445 2.979 1 98.5 99 SER A CA 1
ATOM 765 C C . SER A 1 99 ? -2.686 7.305 3.355 1 98.5 99 SER A C 1
ATOM 767 O O . SER A 1 99 ? -2.666 6.824 4.492 1 98.5 99 SER A O 1
ATOM 769 N N . VAL A 1 100 ? -3.475 6.891 2.377 1 97.62 100 VAL A N 1
ATOM 770 C CA . VAL A 1 100 ? -4.441 5.832 2.635 1 97.62 100 VAL A CA 1
ATOM 771 C C . VAL A 1 100 ? -3.74 4.477 2.613 1 97.62 100 VAL A C 1
ATOM 773 O O . VAL A 1 100 ? -4.352 3.447 2.92 1 97.62 100 VAL A O 1
ATOM 776 N N . ASN A 1 101 ? -2.488 4.352 2.297 1 98.19 101 ASN A N 1
ATOM 777 C CA . ASN A 1 101 ? -1.727 3.109 2.404 1 98.19 101 ASN A CA 1
ATOM 778 C C . ASN A 1 101 ? -1.808 2.521 3.809 1 98.19 101 ASN A C 1
ATOM 780 O O . ASN A 1 101 ? -2.104 3.234 4.77 1 98.19 101 ASN A O 1
ATOM 784 N N . ASP A 1 102 ? -1.565 1.255 3.926 1 97.5 102 ASP A N 1
ATOM 785 C CA . ASP A 1 102 ? -1.611 0.6 5.23 1 97.5 102 ASP A CA 1
ATOM 786 C C . ASP A 1 102 ? -0.382 0.952 6.062 1 97.5 102 ASP A C 1
ATOM 788 O O . ASP A 1 102 ? 0.59 1.504 5.543 1 97.5 102 ASP A O 1
ATOM 792 N N . PRO A 1 103 ? -0.408 0.639 7.387 1 98.38 103 PRO A N 1
ATOM 793 C CA . PRO A 1 103 ? 0.645 1.104 8.289 1 98.38 103 PRO A CA 1
ATOM 794 C C . PRO A 1 103 ? 2.004 0.477 7.992 1 98.38 103 PRO A C 1
ATOM 796 O O . PRO A 1 103 ? 3.041 1.118 8.18 1 98.38 103 PRO A O 1
ATOM 799 N N . TYR A 1 104 ? 2.047 -0.769 7.5 1 97.69 104 TYR A N 1
ATOM 800 C CA . TYR A 1 104 ? 3.314 -1.416 7.188 1 97.69 104 TYR A CA 1
ATOM 801 C C . TYR A 1 104 ? 4.023 -0.703 6.039 1 97.69 104 TYR A C 1
ATOM 803 O O . TYR A 1 104 ? 5.23 -0.453 6.109 1 97.69 104 TYR A O 1
ATOM 811 N N . VAL A 1 105 ? 3.258 -0.36 5.055 1 98.38 105 VAL A N 1
ATOM 812 C CA . VAL A 1 105 ? 3.785 0.354 3.895 1 98.38 105 VAL A CA 1
ATOM 813 C C . VAL A 1 105 ? 4.285 1.731 4.32 1 98.38 105 VAL A C 1
ATOM 815 O O . VAL A 1 105 ? 5.395 2.135 3.959 1 98.38 105 VAL A O 1
ATOM 818 N N . MET A 1 106 ? 3.488 2.439 5.094 1 98.62 106 MET A N 1
ATOM 819 C CA . MET A 1 106 ? 3.881 3.781 5.516 1 98.62 106 MET A CA 1
ATOM 820 C C . MET A 1 106 ? 5.141 3.734 6.375 1 98.62 106 MET A C 1
ATOM 822 O O . MET A 1 106 ? 5.984 4.629 6.293 1 98.62 106 MET A O 1
ATOM 826 N N . GLY A 1 107 ? 5.211 2.736 7.262 1 98.31 107 GLY A N 1
ATOM 827 C CA . GLY A 1 107 ? 6.426 2.566 8.039 1 98.31 107 GLY A CA 1
ATOM 828 C C . GLY A 1 107 ? 7.652 2.311 7.184 1 98.31 107 GLY A C 1
ATOM 829 O O . GLY A 1 107 ? 8.703 2.916 7.398 1 98.31 107 GLY A O 1
ATOM 830 N N . ALA A 1 108 ? 7.512 1.429 6.223 1 97.75 108 ALA A N 1
ATOM 831 C CA . ALA A 1 108 ? 8.609 1.139 5.301 1 97.75 108 ALA A CA 1
ATOM 832 C C . ALA A 1 108 ? 9 2.383 4.508 1 97.75 108 ALA A C 1
ATOM 834 O O . ALA A 1 108 ? 10.188 2.613 4.25 1 97.75 108 ALA A O 1
ATOM 835 N N . TRP A 1 109 ? 7.996 3.16 4.121 1 98.5 109 TRP A N 1
ATOM 836 C CA . TRP A 1 109 ? 8.242 4.379 3.357 1 98.5 109 TRP A CA 1
ATOM 837 C C . TRP A 1 109 ? 8.969 5.418 4.207 1 98.5 109 TRP A C 1
ATOM 839 O O . TRP A 1 109 ? 9.844 6.129 3.713 1 98.5 109 TRP A O 1
ATOM 849 N N . ALA A 1 110 ? 8.617 5.508 5.496 1 98.44 110 ALA A N 1
ATOM 850 C CA . ALA A 1 110 ? 9.32 6.395 6.422 1 98.44 110 ALA A CA 1
ATOM 851 C C . ALA A 1 110 ? 10.812 6.07 6.473 1 98.44 110 ALA A C 1
ATOM 853 O O . ALA A 1 110 ? 11.648 6.973 6.418 1 98.44 110 ALA A O 1
ATOM 854 N N . ASP A 1 111 ? 11.094 4.777 6.562 1 97.56 111 ASP A N 1
ATOM 855 C CA . ASP A 1 111 ? 12.484 4.34 6.598 1 97.56 111 ASP A CA 1
ATOM 856 C C . ASP A 1 111 ? 13.188 4.641 5.277 1 97.56 111 ASP A C 1
ATOM 858 O O . ASP A 1 111 ? 14.328 5.113 5.27 1 97.56 111 ASP A O 1
ATOM 862 N N . HIS A 1 112 ? 12.516 4.41 4.215 1 96.75 112 HIS A N 1
ATOM 863 C CA . HIS A 1 112 ? 13.078 4.629 2.885 1 96.75 112 HIS A CA 1
ATOM 864 C C . HIS A 1 112 ? 13.383 6.105 2.652 1 96.75 112 HIS A C 1
ATOM 866 O O . HIS A 1 112 ? 14.414 6.441 2.066 1 96.75 112 HIS A O 1
ATOM 872 N N . GLN A 1 113 ? 12.516 6.977 3.121 1 97.25 113 GLN A N 1
ATOM 873 C CA . GLN A 1 113 ? 12.633 8.414 2.904 1 97.25 113 GLN A CA 1
ATOM 874 C C . GLN A 1 113 ? 13.422 9.078 4.027 1 97.25 113 GLN A C 1
ATOM 876 O O . GLN A 1 113 ? 13.633 10.297 4.012 1 97.25 113 GLN A O 1
ATOM 881 N N . LYS A 1 114 ? 13.805 8.312 5.02 1 96.81 114 LYS A N 1
ATOM 882 C CA . LYS A 1 114 ? 14.578 8.797 6.164 1 96.81 114 LYS A CA 1
ATOM 883 C C . LYS A 1 114 ? 13.852 9.938 6.871 1 96.81 114 LYS A C 1
ATOM 885 O O . LYS A 1 114 ? 14.438 10.992 7.117 1 96.81 114 LYS A O 1
ATOM 890 N N . THR A 1 115 ? 12.625 9.711 7.191 1 98.06 115 THR A N 1
ATOM 891 C CA . THR A 1 115 ? 11.797 10.773 7.77 1 98.06 115 THR A CA 1
ATOM 892 C C . THR A 1 115 ? 11.75 10.648 9.289 1 98.06 115 THR A C 1
ATOM 894 O O . THR A 1 115 ? 11.156 11.492 9.969 1 98.06 115 THR A O 1
ATOM 897 N N . ARG A 1 116 ? 12.359 9.656 9.812 1 96.75 116 ARG A N 1
ATOM 898 C CA . ARG A 1 116 ? 12.289 9.438 11.258 1 96.75 116 ARG A CA 1
ATOM 899 C C . ARG A 1 116 ? 12.719 10.68 12.023 1 96.75 116 ARG A C 1
ATOM 901 O O . ARG A 1 116 ? 13.719 11.312 11.672 1 96.75 116 ARG A O 1
ATOM 908 N N . LYS A 1 117 ? 11.898 11.094 13.016 1 95.25 117 LYS A N 1
ATOM 909 C CA . LYS A 1 117 ? 12.117 12.25 13.883 1 95.25 117 LYS A CA 1
ATOM 910 C C . LYS A 1 117 ? 11.891 13.555 13.125 1 95.25 117 LYS A C 1
ATOM 912 O O . LYS A 1 117 ? 12 14.641 13.703 1 95.25 117 LYS A O 1
ATOM 917 N N . LYS A 1 118 ? 11.617 13.508 11.891 1 97.75 118 LYS A N 1
ATOM 918 C CA . LYS A 1 118 ? 11.398 14.703 11.078 1 97.75 118 LYS A CA 1
ATOM 919 C C . LYS A 1 118 ? 9.93 14.828 10.672 1 97.75 118 LYS A C 1
ATOM 921 O O . LYS A 1 118 ? 9.312 15.883 10.852 1 97.75 118 LYS A O 1
ATOM 926 N N . ILE A 1 119 ? 9.406 13.836 10.094 1 98.44 119 ILE A N 1
ATOM 927 C CA . ILE A 1 119 ? 8.031 13.773 9.609 1 98.44 119 ILE A CA 1
ATOM 928 C C . ILE A 1 119 ? 7.379 12.477 10.078 1 98.44 119 ILE A C 1
ATOM 930 O O . ILE A 1 119 ? 7.953 11.398 9.938 1 98.44 119 ILE A O 1
ATOM 934 N N . ARG A 1 120 ? 6.293 12.531 10.719 1 98.31 120 ARG A N 1
ATOM 935 C CA . ARG A 1 120 ? 5.508 11.344 11.031 1 98.31 120 ARG A CA 1
ATOM 936 C C . ARG A 1 120 ? 4.695 10.891 9.82 1 98.31 120 ARG A C 1
ATOM 938 O O . ARG A 1 120 ? 3.857 11.633 9.312 1 98.31 120 ARG A O 1
ATOM 945 N N . MET A 1 121 ? 4.977 9.688 9.398 1 98.69 121 MET A N 1
ATOM 946 C CA . MET A 1 121 ? 4.262 9.109 8.266 1 98.69 121 MET A CA 1
ATOM 947 C C . MET A 1 121 ? 3.084 8.266 8.734 1 98.69 121 MET A C 1
ATOM 949 O O . MET A 1 121 ? 3.27 7.137 9.203 1 98.69 121 MET A O 1
ATOM 953 N N . LEU A 1 122 ? 1.87 8.797 8.609 1 98.81 122 LEU A N 1
ATOM 954 C CA . LEU A 1 122 ? 0.707 8.164 9.219 1 98.81 122 LEU A CA 1
ATOM 955 C C . LEU A 1 122 ? -0.192 7.543 8.156 1 98.81 122 LEU A C 1
ATOM 957 O O . LEU A 1 122 ? -0.398 8.125 7.09 1 98.81 122 LEU A O 1
ATOM 961 N N . ALA A 1 123 ? -0.677 6.367 8.539 1 98.81 123 ALA A N 1
ATOM 962 C CA . ALA A 1 123 ? -1.549 5.59 7.66 1 98.81 123 ALA A CA 1
ATOM 963 C C . ALA A 1 123 ? -3.018 5.855 7.973 1 98.81 123 ALA A C 1
ATOM 965 O O . ALA A 1 123 ? -3.402 5.957 9.141 1 98.81 123 ALA A O 1
ATOM 966 N N . ASP A 1 124 ? -3.791 6.02 6.934 1 98.19 124 ASP A N 1
ATOM 967 C CA . ASP A 1 124 ? -5.25 6.051 6.984 1 98.19 124 ASP A CA 1
ATOM 968 C C . ASP A 1 124 ? -5.852 4.891 6.199 1 98.19 124 ASP A C 1
ATOM 970 O O . ASP A 1 124 ? -6.586 5.102 5.23 1 98.19 124 ASP A O 1
ATOM 974 N N . PRO A 1 125 ? -5.629 3.656 6.668 1 97.06 125 PRO A N 1
ATOM 975 C CA . PRO A 1 125 ? -5.918 2.492 5.824 1 97.06 125 PRO A CA 1
ATOM 976 C C . PRO A 1 125 ? -7.398 2.373 5.469 1 97.06 125 PRO A C 1
ATOM 978 O O . PRO A 1 125 ? -7.742 1.853 4.406 1 97.06 125 PRO A O 1
ATOM 981 N N . SER A 1 126 ? -8.281 2.863 6.266 1 94.75 126 SER A N 1
ATOM 982 C CA . SER A 1 126 ? -9.703 2.803 5.961 1 94.75 126 SER A CA 1
ATOM 983 C C . SER A 1 126 ? -10.133 3.967 5.07 1 94.75 126 SER A C 1
ATOM 985 O O . SER A 1 126 ? -11.234 3.965 4.52 1 94.75 126 SER A O 1
ATOM 987 N N . GLY A 1 127 ? -9.32 4.953 5.008 1 96.56 127 GLY A N 1
ATOM 988 C CA . GLY A 1 127 ? -9.648 6.156 4.258 1 96.56 127 GLY A CA 1
ATOM 989 C C . GLY A 1 127 ? -10.609 7.07 4.988 1 96.56 127 GLY A C 1
ATOM 990 O O . GLY A 1 127 ? -11.031 8.102 4.449 1 96.56 127 GLY A O 1
ATOM 991 N N . LYS A 1 128 ? -10.906 6.75 6.199 1 96.31 128 LYS A N 1
ATOM 992 C CA . LYS A 1 128 ? -11.938 7.477 6.93 1 96.31 128 LYS A CA 1
ATOM 993 C C . LYS A 1 128 ? -11.508 8.914 7.199 1 96.31 128 LYS A C 1
ATOM 995 O O . LYS A 1 128 ? -12.32 9.836 7.117 1 96.31 128 LYS A O 1
ATOM 1000 N N . PHE A 1 129 ? -10.297 9.164 7.59 1 97.44 129 PHE A N 1
ATOM 1001 C CA . PHE A 1 129 ? -9.805 10.508 7.879 1 97.44 129 PHE A CA 1
ATOM 1002 C C . PHE A 1 129 ? -9.844 11.375 6.629 1 97.44 129 PHE A C 1
ATOM 1004 O O . PHE A 1 129 ? -10.43 12.461 6.637 1 97.44 129 PHE A O 1
ATOM 1011 N N . ILE A 1 130 ? -9.281 10.836 5.551 1 97.75 130 ILE A N 1
ATOM 1012 C CA . ILE A 1 130 ? -9.242 11.555 4.281 1 97.75 130 ILE A CA 1
ATOM 1013 C C . ILE A 1 130 ? -10.656 11.828 3.791 1 97.75 130 ILE A C 1
ATOM 1015 O O . ILE A 1 130 ? -10.961 12.922 3.311 1 97.75 130 ILE A O 1
ATOM 1019 N N . TYR A 1 131 ? -11.469 10.797 3.914 1 97.12 131 TYR A N 1
ATOM 1020 C CA . TYR A 1 131 ? -12.867 10.938 3.523 1 97.12 131 TYR A CA 1
ATOM 1021 C C . TYR A 1 131 ? -13.539 12.055 4.316 1 97.12 131 TYR A C 1
ATOM 1023 O O . TYR A 1 131 ? -14.242 12.891 3.746 1 97.12 131 TYR A O 1
ATOM 1031 N N . SER A 1 132 ? -13.344 12.117 5.578 1 97 132 SER A N 1
ATOM 1032 C CA . SER A 1 132 ? -13.961 13.094 6.465 1 97 132 SER A CA 1
ATOM 1033 C C . SER A 1 132 ? -13.484 14.508 6.148 1 97 132 SER A C 1
ATOM 1035 O O . SER A 1 132 ? -14.18 15.477 6.449 1 97 132 SER A O 1
ATOM 1037 N N . LEU A 1 133 ? -12.312 14.617 5.57 1 97.19 133 LEU A N 1
ATOM 1038 C CA . LEU A 1 133 ? -11.773 15.914 5.188 1 97.19 133 LEU A CA 1
ATOM 1039 C C . LEU A 1 133 ? -12.352 16.375 3.85 1 97.19 133 LEU A C 1
ATOM 1041 O O . LEU A 1 133 ? -12.148 17.516 3.439 1 97.19 133 LEU A O 1
ATOM 1045 N N . GLY A 1 134 ? -13.07 15.508 3.195 1 97.12 134 GLY A N 1
ATOM 1046 C CA . GLY A 1 134 ? -13.516 15.828 1.848 1 97.12 134 GLY A CA 1
ATOM 1047 C C . GLY A 1 134 ? -12.375 15.93 0.853 1 97.12 134 GLY A C 1
ATOM 1048 O O . GLY A 1 134 ? -12.477 16.656 -0.134 1 97.12 134 GLY A O 1
ATOM 1049 N N . LEU A 1 135 ? -11.305 15.25 1.102 1 97.25 135 LEU A N 1
ATOM 1050 C CA . LEU A 1 135 ? -10.094 15.391 0.299 1 97.25 135 LEU A CA 1
ATOM 1051 C C . LEU A 1 135 ? -9.75 14.078 -0.396 1 97.25 135 LEU A C 1
ATOM 1053 O O . LEU A 1 135 ? -8.578 13.812 -0.669 1 97.25 135 LEU A O 1
ATOM 1057 N N . GLY A 1 136 ? -10.75 13.289 -0.622 1 96.75 136 GLY A N 1
ATOM 1058 C CA . GLY A 1 136 ? -10.562 12.016 -1.298 1 96.75 136 GLY A CA 1
ATOM 1059 C C . GLY A 1 136 ? -10.742 12.102 -2.801 1 96.75 136 GLY A C 1
ATOM 1060 O O . GLY A 1 136 ? -11.406 13.016 -3.301 1 96.75 136 GLY A O 1
ATOM 1061 N N . MET A 1 137 ? -10.148 11.188 -3.48 1 95.38 137 MET A N 1
ATOM 1062 C CA . MET A 1 137 ? -10.344 10.992 -4.914 1 95.38 137 MET A CA 1
ATOM 1063 C C . MET A 1 137 ? -10.133 9.531 -5.293 1 95.38 137 MET A C 1
ATOM 1065 O O . MET A 1 137 ? -9.547 8.766 -4.527 1 95.38 137 MET A O 1
ATOM 1069 N N . HIS A 1 138 ? -10.742 9.188 -6.434 1 95.06 138 HIS A N 1
ATOM 1070 C CA . HIS A 1 138 ? -10.555 7.832 -6.934 1 95.06 138 HIS A CA 1
ATOM 1071 C C . HIS A 1 138 ? -9.438 7.773 -7.969 1 95.06 138 HIS A C 1
ATOM 1073 O O . HIS A 1 138 ? -9.508 8.445 -9 1 95.06 138 HIS A O 1
ATOM 1079 N N . ILE A 1 139 ? -8.367 6.992 -7.68 1 94 139 ILE A N 1
ATOM 1080 C CA . ILE A 1 139 ? -7.25 6.773 -8.586 1 94 139 ILE A CA 1
ATOM 1081 C C . ILE A 1 139 ? -7.062 5.277 -8.828 1 94 139 ILE A C 1
ATOM 1083 O O . ILE A 1 139 ? -6.391 4.594 -8.055 1 94 139 ILE A O 1
ATOM 1087 N N . PRO A 1 140 ? -7.477 4.789 -9.922 1 90.88 140 PRO A N 1
ATOM 1088 C CA . PRO A 1 140 ? -7.453 3.344 -10.156 1 90.88 140 PRO A CA 1
ATOM 1089 C C . PRO A 1 140 ? -6.043 2.762 -10.102 1 90.88 140 PRO A C 1
ATOM 1091 O O . PRO A 1 140 ? -5.84 1.674 -9.555 1 90.88 140 PRO A O 1
ATOM 1094 N N . SER A 1 141 ? -5.121 3.43 -10.602 1 90.88 141 SER A N 1
ATOM 1095 C CA . SER A 1 141 ? -3.756 2.912 -10.664 1 90.88 141 SER A CA 1
ATOM 1096 C C . SER A 1 141 ? -3.17 2.727 -9.266 1 90.88 141 SER A C 1
ATOM 1098 O O . SER A 1 141 ? -2.199 1.99 -9.094 1 90.88 141 SER A O 1
ATOM 1100 N N . PHE A 1 142 ? -3.773 3.348 -8.273 1 93.56 142 PHE A N 1
ATOM 1101 C CA . PHE A 1 142 ? -3.326 3.223 -6.891 1 93.56 142 PHE A CA 1
ATOM 1102 C C . PHE A 1 142 ? -4.199 2.234 -6.129 1 93.56 142 PHE A C 1
ATOM 1104 O O . PHE A 1 142 ? -3.977 1.991 -4.941 1 93.56 142 PHE A O 1
ATOM 1111 N N . GLY A 1 143 ? -5.238 1.767 -6.777 1 91.56 143 GLY A N 1
ATOM 1112 C CA . GLY A 1 143 ? -6.07 0.768 -6.125 1 91.56 143 GLY A CA 1
ATOM 1113 C C . GLY A 1 143 ? -7.402 1.318 -5.652 1 91.56 143 GLY A C 1
ATOM 1114 O O . GLY A 1 143 ? -8.117 0.662 -4.891 1 91.56 143 GLY A O 1
ATOM 1115 N N . GLY A 1 144 ? -7.68 2.588 -6.09 1 93.69 144 GLY A N 1
ATOM 1116 C CA . GLY A 1 144 ? -9 3.094 -5.754 1 93.69 144 GLY A CA 1
ATOM 1117 C C . GLY A 1 144 ? -8.961 4.414 -5.012 1 93.69 144 GLY A C 1
ATOM 1118 O O . GLY A 1 144 ? -8.375 5.387 -5.488 1 93.69 144 GLY A O 1
ATOM 1119 N N . PHE A 1 145 ? -9.641 4.48 -3.795 1 95.38 145 PHE A N 1
ATOM 1120 C CA . PHE A 1 145 ? -9.773 5.703 -3.012 1 95.38 145 PHE A CA 1
ATOM 1121 C C . PHE A 1 145 ? -8.422 6.129 -2.439 1 95.38 145 PHE A C 1
ATOM 1123 O O . PHE A 1 145 ? -7.75 5.344 -1.769 1 95.38 145 PHE A O 1
ATOM 1130 N N . ARG A 1 146 ? -8.062 7.367 -2.727 1 97.31 146 ARG A N 1
ATOM 1131 C CA . ARG A 1 146 ? -6.805 7.941 -2.266 1 97.31 146 ARG A CA 1
ATOM 1132 C C . ARG A 1 146 ? -6.984 9.398 -1.856 1 97.31 146 ARG A C 1
ATOM 1134 O O . ARG A 1 146 ? -8.055 9.977 -2.061 1 97.31 146 ARG A O 1
ATOM 1141 N N . ALA A 1 147 ? -5.992 9.945 -1.274 1 97.38 147 ALA A N 1
ATOM 1142 C CA . ALA A 1 147 ? -5.992 11.359 -0.919 1 97.38 147 ALA A CA 1
ATOM 1143 C C . ALA A 1 147 ? -5.605 12.227 -2.115 1 97.38 147 ALA A C 1
ATOM 1145 O O . ALA A 1 147 ? -4.656 11.914 -2.836 1 97.38 147 ALA A O 1
ATOM 1146 N N . ARG A 1 148 ? -6.352 13.273 -2.301 1 96.12 148 ARG A N 1
ATOM 1147 C CA . ARG A 1 148 ? -5.781 14.367 -3.082 1 96.12 148 ARG A CA 1
ATOM 1148 C C . ARG A 1 148 ? -4.531 14.93 -2.408 1 96.12 148 ARG A C 1
ATOM 1150 O O . ARG A 1 148 ? -4.445 14.961 -1.18 1 96.12 148 ARG A O 1
ATOM 1157 N N . ARG A 1 149 ? -3.658 15.328 -3.266 1 96.88 149 ARG A N 1
ATOM 1158 C CA . ARG A 1 149 ? -2.508 16 -2.662 1 96.88 149 ARG A CA 1
ATOM 1159 C C . ARG A 1 149 ? -2.912 17.328 -2.041 1 96.88 149 ARG A C 1
ATOM 1161 O O . ARG A 1 149 ? -3.559 18.156 -2.691 1 96.88 149 ARG A O 1
ATOM 1168 N N . PHE A 1 150 ? -2.523 17.531 -0.825 1 97.69 150 PHE A N 1
ATOM 1169 C CA . PHE A 1 150 ? -2.863 18.766 -0.112 1 97.69 150 PHE A CA 1
ATOM 1170 C C . PHE A 1 150 ? -1.81 19.078 0.942 1 97.69 150 PHE A C 1
ATOM 1172 O O . PHE A 1 150 ? -0.938 18.266 1.228 1 97.69 150 PHE A O 1
ATOM 1179 N N . ALA A 1 151 ? -1.827 20.234 1.469 1 97.75 151 ALA A N 1
ATOM 1180 C CA . ALA A 1 151 ? -1.043 20.688 2.617 1 97.75 151 ALA A CA 1
ATOM 1181 C C . ALA A 1 151 ? -1.831 21.672 3.465 1 97.75 151 ALA A C 1
ATOM 1183 O O . ALA A 1 151 ? -2.547 22.531 2.93 1 97.75 151 ALA A O 1
ATOM 1184 N N . MET A 1 152 ? -1.647 21.562 4.781 1 97.62 152 MET A N 1
ATOM 1185 C CA . MET A 1 152 ? -2.346 22.5 5.656 1 97.62 152 MET A CA 1
ATOM 1186 C C . MET A 1 152 ? -1.507 22.812 6.891 1 97.62 152 MET A C 1
ATOM 1188 O O . MET A 1 152 ? -0.625 22.047 7.262 1 97.62 152 MET A O 1
ATOM 1192 N N . VAL A 1 153 ? -1.763 23.938 7.395 1 97.75 153 VAL A N 1
ATOM 1193 C CA . VAL A 1 153 ? -1.28 24.344 8.711 1 97.75 153 VAL A CA 1
ATOM 1194 C C . VAL A 1 153 ? -2.4 24.203 9.742 1 97.75 153 VAL A C 1
ATOM 1196 O O . VAL A 1 153 ? -3.508 24.703 9.539 1 97.75 153 VAL A O 1
ATOM 1199 N N . VAL A 1 154 ? -2.148 23.453 10.773 1 98 154 VAL A N 1
ATOM 1200 C CA . VAL A 1 154 ? -3.119 23.188 11.828 1 98 154 VAL A CA 1
ATOM 1201 C C . VAL A 1 154 ? -2.602 23.734 13.156 1 98 154 VAL A C 1
ATOM 1203 O O . VAL A 1 154 ? -1.487 23.406 13.57 1 98 154 VAL A O 1
ATOM 1206 N N . VAL A 1 155 ? -3.379 24.562 13.773 1 97.56 155 VAL A N 1
ATOM 1207 C CA . VAL A 1 155 ? -3.045 25.094 15.094 1 97.56 155 VAL A CA 1
ATOM 1208 C C . VAL A 1 155 ? -4.121 24.688 16.094 1 97.56 155 VAL A C 1
ATOM 1210 O O . VAL A 1 155 ? -5.289 25.047 15.945 1 97.56 155 VAL A O 1
ATOM 1213 N N . ASP A 1 156 ? -3.73 23.922 17.047 1 97.25 156 ASP A N 1
ATOM 1214 C CA . ASP A 1 156 ? -4.664 23.469 18.078 1 97.25 156 ASP A CA 1
ATOM 1215 C C . ASP A 1 156 ? -5.887 22.812 17.453 1 97.25 156 ASP A C 1
ATOM 1217 O O . ASP A 1 156 ? -7.023 23.188 17.75 1 97.25 156 ASP A O 1
ATOM 1221 N N . SER A 1 157 ? -5.664 22 16.5 1 97.31 157 SER A N 1
ATOM 1222 C CA . SER A 1 157 ? -6.648 21.125 15.867 1 97.31 157 SER A CA 1
ATOM 1223 C C . SER A 1 157 ? -7.496 21.906 14.859 1 97.31 157 SER A C 1
ATOM 1225 O O . SER A 1 157 ? -8.391 21.328 14.227 1 97.31 157 SER A O 1
ATOM 1227 N N . MET A 1 158 ? -7.125 23.203 14.711 1 97.88 158 MET A N 1
ATOM 1228 C CA . MET A 1 158 ? -7.879 24.031 13.766 1 97.88 158 MET A CA 1
ATOM 1229 C C . MET A 1 158 ? -7.066 24.297 12.5 1 97.88 158 MET A C 1
ATOM 1231 O O . MET A 1 158 ? -5.879 24.625 12.578 1 97.88 158 MET A O 1
ATOM 1235 N N . VAL A 1 159 ? -7.727 24.188 11.383 1 98.06 159 VAL A N 1
ATOM 1236 C CA . VAL A 1 159 ? -7.082 24.469 10.102 1 98.06 159 VAL A CA 1
ATOM 1237 C C . VAL A 1 159 ? -6.918 25.969 9.93 1 98.06 159 VAL A C 1
ATOM 1239 O O . VAL A 1 159 ? -7.895 26.719 9.984 1 98.06 159 VAL A O 1
ATOM 1242 N N . LYS A 1 160 ? -5.695 26.375 9.695 1 98 160 LYS A N 1
ATOM 1243 C CA . LYS A 1 160 ? -5.426 27.797 9.508 1 98 160 LYS A CA 1
ATOM 1244 C C . LYS A 1 160 ? -5.066 28.094 8.055 1 98 160 LYS A C 1
ATOM 1246 O O . LYS A 1 160 ? -5.215 29.234 7.598 1 98 160 LYS A O 1
ATOM 1251 N N . GLU A 1 161 ? -4.562 27.172 7.402 1 97.25 161 GLU A N 1
ATOM 1252 C CA . GLU A 1 161 ? -4.184 27.25 5.996 1 97.25 161 GLU A CA 1
ATOM 1253 C C . GLU A 1 161 ? -4.422 25.922 5.289 1 97.25 161 GLU A C 1
ATOM 1255 O O . GLU A 1 161 ? -4.215 24.844 5.875 1 97.25 161 GLU A O 1
ATOM 1260 N N . LEU A 1 162 ? -4.949 25.984 4.012 1 97.12 162 LEU A N 1
ATOM 1261 C CA . LEU A 1 162 ? -5.223 24.766 3.256 1 97.12 162 LEU A CA 1
ATOM 1262 C C . LEU A 1 162 ? -4.918 24.953 1.775 1 97.12 162 LEU A C 1
ATOM 1264 O O . LEU A 1 162 ? -5.406 25.906 1.157 1 97.12 162 LEU A O 1
ATOM 1268 N N . HIS A 1 163 ? -4.059 24.141 1.29 1 96.25 163 HIS A N 1
ATOM 1269 C CA . HIS A 1 163 ? -3.727 24.094 -0.13 1 96.25 163 HIS A CA 1
ATOM 1270 C C . HIS A 1 163 ? -4.043 22.719 -0.716 1 96.25 163 HIS A C 1
ATOM 1272 O O . HIS A 1 163 ? -3.695 21.688 -0.13 1 96.25 163 HIS A O 1
ATOM 1278 N N . ILE A 1 164 ? -4.758 22.719 -1.873 1 95.5 164 ILE A N 1
ATOM 1279 C CA . ILE A 1 164 ? -5.129 21.484 -2.562 1 95.5 164 ILE A CA 1
ATOM 1280 C C . ILE A 1 164 ? -4.656 21.547 -4.012 1 95.5 164 ILE A C 1
ATOM 1282 O O . ILE A 1 164 ? -4.879 22.547 -4.707 1 95.5 164 ILE A O 1
ATOM 1286 N N . GLU A 1 165 ? -3.988 20.516 -4.406 1 94.12 165 GLU A N 1
ATOM 1287 C CA . GLU A 1 165 ? -3.625 20.453 -5.82 1 94.12 165 GLU A CA 1
ATOM 1288 C C . GLU A 1 165 ? -4.863 20.375 -6.707 1 94.12 165 GLU A C 1
ATOM 1290 O O . GLU A 1 165 ? -5.719 19.516 -6.504 1 94.12 165 GLU A O 1
ATOM 1295 N N . PRO A 1 166 ? -4.941 21.203 -7.703 1 90.25 166 PRO A N 1
ATOM 1296 C CA . PRO A 1 166 ? -6.172 21.266 -8.492 1 90.25 166 PRO A CA 1
ATOM 1297 C C . PRO A 1 166 ? -6.527 19.938 -9.141 1 90.25 166 PRO A C 1
ATOM 1299 O O . PRO A 1 166 ? -7.707 19.578 -9.227 1 90.25 166 PRO A O 1
ATOM 1302 N N . ASP A 1 167 ? -5.535 19.219 -9.617 1 89.19 167 ASP A N 1
ATOM 1303 C CA . ASP A 1 167 ? -5.816 17.938 -10.258 1 89.19 167 ASP A CA 1
ATOM 1304 C C . ASP A 1 167 ? -5.691 16.797 -9.258 1 89.19 167 ASP A C 1
ATOM 1306 O O . ASP A 1 167 ? -5.797 15.625 -9.633 1 89.19 167 ASP A O 1
ATOM 1310 N N . GLY A 1 168 ? -5.344 17.109 -8.047 1 88.88 168 GLY A N 1
ATOM 1311 C CA . GLY A 1 168 ? -5.285 16.125 -6.973 1 88.88 168 GLY A CA 1
ATOM 1312 C C . GLY A 1 168 ? -3.93 15.461 -6.848 1 88.88 168 GLY A C 1
ATOM 1313 O O . GLY A 1 168 ? -3.633 14.828 -5.828 1 88.88 168 GLY A O 1
ATOM 1314 N N . VAL A 1 169 ? -3.102 15.609 -7.855 1 85.81 169 VAL A N 1
ATOM 1315 C CA . VAL A 1 169 ? -1.867 14.836 -7.82 1 85.81 169 VAL A CA 1
ATOM 1316 C C . VAL A 1 169 ? -0.677 15.742 -8.125 1 85.81 169 VAL A C 1
ATOM 1318 O O . VAL A 1 169 ? 0.475 15.352 -7.914 1 85.81 169 VAL A O 1
ATOM 1321 N N . GLY A 1 170 ? -0.91 16.938 -8.539 1 86.19 170 GLY A N 1
ATOM 1322 C CA . GLY A 1 170 ? 0.145 17.859 -8.938 1 86.19 170 GLY A CA 1
ATOM 1323 C C . GLY A 1 170 ? 1.013 18.312 -7.781 1 86.19 170 GLY A C 1
ATOM 1324 O O . GLY A 1 170 ? 0.908 17.797 -6.676 1 86.19 170 GLY A O 1
ATOM 1325 N N . LEU A 1 171 ? 2.012 19.188 -8.078 1 86.25 171 LEU A N 1
ATOM 1326 C CA . LEU A 1 171 ? 2.971 19.672 -7.098 1 86.25 171 LEU A CA 1
ATOM 1327 C C . LEU A 1 171 ? 3.113 21.188 -7.203 1 86.25 171 LEU A C 1
ATOM 1329 O O . LEU A 1 171 ? 4.203 21.734 -7 1 86.25 171 LEU A O 1
ATOM 1333 N N . CYS A 1 172 ? 2.023 21.766 -7.398 1 79.94 172 CYS A N 1
ATOM 1334 C CA . CYS A 1 172 ? 2.117 23.188 -7.691 1 79.94 172 CYS A CA 1
ATOM 1335 C C . CYS A 1 172 ? 1.962 24.016 -6.422 1 79.94 172 CYS A C 1
ATOM 1337 O O . CYS A 1 172 ? 2.588 25.062 -6.281 1 79.94 172 CYS A O 1
ATOM 1339 N N . CYS A 1 173 ? 1.299 23.516 -5.465 1 83 173 CYS A N 1
ATOM 1340 C CA . CYS A 1 173 ? 0.931 24.469 -4.43 1 83 173 CYS A CA 1
ATOM 1341 C C . CYS A 1 173 ? 0.862 23.797 -3.064 1 83 173 CYS A C 1
ATOM 1343 O O . CYS A 1 173 ? 0.193 24.281 -2.154 1 83 173 CYS A O 1
ATOM 1345 N N . THR A 1 174 ? 1.442 22.719 -2.906 1 90.69 174 THR A N 1
ATOM 1346 C CA . THR A 1 174 ? 1.365 22.016 -1.635 1 90.69 174 THR A CA 1
ATOM 1347 C C . THR A 1 174 ? 2.758 21.797 -1.048 1 90.69 174 THR A C 1
ATOM 1349 O O . THR A 1 174 ? 2.906 21.172 0 1 90.69 174 THR A O 1
ATOM 1352 N N . LEU A 1 175 ? 3.723 22.391 -1.681 1 88.19 175 LEU A N 1
ATOM 1353 C CA . LEU A 1 175 ? 5.102 22.25 -1.231 1 88.19 175 LEU A CA 1
ATOM 1354 C C . LEU A 1 175 ? 5.363 23.094 0.008 1 88.19 175 LEU A C 1
ATOM 1356 O O . LEU A 1 175 ? 4.621 24.047 0.287 1 88.19 175 LEU A O 1
ATOM 1360 N N . ALA A 1 176 ? 6.414 22.719 0.7 1 89.5 176 ALA A N 1
ATOM 1361 C CA . ALA A 1 176 ? 6.734 23.312 1.997 1 89.5 176 ALA A CA 1
ATOM 1362 C C . ALA A 1 176 ? 6.906 24.828 1.883 1 89.5 176 ALA A C 1
ATOM 1364 O O . ALA A 1 176 ? 6.449 25.578 2.752 1 89.5 176 ALA A O 1
ATOM 1365 N N . HIS A 1 177 ? 7.508 25.25 0.847 1 86.75 177 HIS A N 1
ATOM 1366 C CA . HIS A 1 177 ? 7.879 26.656 0.727 1 86.75 177 HIS A CA 1
ATOM 1367 C C . HIS A 1 177 ? 6.652 27.531 0.473 1 86.75 177 HIS A C 1
ATOM 1369 O O . HIS A 1 177 ? 6.719 28.75 0.604 1 86.75 177 HIS A O 1
ATOM 1375 N N . VAL A 1 178 ? 5.535 26.891 0.118 1 86.25 178 VAL A N 1
ATOM 1376 C CA . VAL A 1 178 ? 4.316 27.625 -0.185 1 86.25 178 VAL A CA 1
ATOM 1377 C C . VAL A 1 178 ? 3.586 27.984 1.111 1 86.25 178 VAL A C 1
ATOM 1379 O O . VAL A 1 178 ? 2.762 28.891 1.141 1 86.25 178 VAL A O 1
ATOM 1382 N N . LEU A 1 179 ? 3.871 27.281 2.182 1 92.12 179 LEU A N 1
ATOM 1383 C CA . LEU A 1 179 ? 3.127 27.422 3.428 1 92.12 179 LEU A CA 1
ATOM 1384 C C . LEU A 1 179 ? 3.549 28.688 4.172 1 92.12 179 LEU A C 1
ATOM 1386 O O . LEU A 1 179 ? 4.742 28.984 4.254 1 92.12 179 LEU A O 1
ATOM 1390 N N . SER A 1 180 ? 2.611 29.438 4.684 1 91.38 180 SER A N 1
ATOM 1391 C CA . SER A 1 180 ? 2.836 30.656 5.445 1 91.38 180 SER A CA 1
ATOM 1392 C C . SER A 1 180 ? 2.592 30.438 6.934 1 91.38 180 SER A C 1
ATOM 1394 O O . SER A 1 180 ? 1.925 31.25 7.586 1 91.38 180 SER A O 1
ATOM 1396 N N . TYR A 1 181 ? 3.027 29.406 7.43 1 91.38 181 TYR A N 1
ATOM 1397 C CA . TYR A 1 181 ? 2.711 28.953 8.781 1 91.38 181 TYR A CA 1
ATOM 1398 C C . TYR A 1 181 ? 3.182 29.969 9.812 1 91.38 181 TYR A C 1
ATOM 1400 O O . TYR A 1 181 ? 2.6 30.078 10.898 1 91.38 181 TYR A O 1
ATOM 1408 N N . LYS A 1 182 ? 4.219 30.781 9.547 1 90.19 182 LYS A N 1
ATOM 1409 C CA . LYS A 1 182 ? 4.754 31.75 10.492 1 90.19 182 LYS A CA 1
ATOM 1410 C C . LYS A 1 182 ? 3.693 32.781 10.883 1 90.19 182 LYS A C 1
ATOM 1412 O O . LYS A 1 182 ? 3.75 33.344 11.977 1 90.19 182 LYS A O 1
ATOM 1417 N N . LYS A 1 183 ? 2.779 32.906 10.008 1 90.31 183 LYS A N 1
ATOM 1418 C CA . LYS A 1 183 ? 1.707 33.875 10.25 1 90.31 183 LYS A CA 1
ATOM 1419 C C . LYS A 1 183 ? 0.797 33.406 11.383 1 90.31 183 LYS A C 1
ATOM 1421 O O . LYS A 1 183 ? 0.128 34.219 12.023 1 90.31 183 LYS A O 1
ATOM 1426 N N . TYR A 1 184 ? 0.772 32.219 11.664 1 91.38 184 TYR A N 1
ATOM 1427 C CA . TYR A 1 184 ? -0.237 31.641 12.555 1 91.38 184 TYR A CA 1
ATOM 1428 C C . TYR A 1 184 ? 0.385 31.219 13.875 1 91.38 184 TYR A C 1
ATOM 1430 O O . TYR A 1 184 ? -0.327 30.844 14.812 1 91.38 184 TYR A O 1
ATOM 1438 N N . ILE A 1 185 ? 1.69 31.203 13.891 1 87.38 185 ILE A N 1
ATOM 1439 C CA . ILE A 1 185 ? 2.402 30.641 15.039 1 87.38 185 ILE A CA 1
ATOM 1440 C C . ILE A 1 185 ? 3.096 31.766 15.805 1 87.38 185 ILE A C 1
ATOM 1442 O O . ILE A 1 185 ? 3.627 32.688 15.211 1 87.38 185 ILE A O 1
ATOM 1446 N N . GLU A 1 186 ? 2.643 32.188 16.984 1 69.31 186 GLU A N 1
ATOM 1447 C CA . GLU A 1 186 ? 3.32 33.188 17.797 1 69.31 186 GLU A CA 1
ATOM 1448 C C . GLU A 1 186 ? 4.77 32.781 18.062 1 69.31 186 GLU A C 1
ATOM 1450 O O . GLU A 1 186 ? 5.059 31.609 18.312 1 69.31 186 GLU A O 1
ATOM 1455 N N . ASN A 1 187 ? 5.699 33.531 17.328 1 55.59 187 ASN A N 1
ATOM 1456 C CA . ASN A 1 187 ? 7.109 33.281 17.594 1 55.59 187 ASN A CA 1
ATOM 1457 C C . ASN A 1 187 ? 7.383 33.094 19.078 1 55.59 187 ASN A C 1
ATOM 1459 O O . ASN A 1 187 ? 7.055 33.969 19.891 1 55.59 187 ASN A O 1
ATOM 1463 N N . LYS A 1 188 ? 7.324 31.766 19.547 1 51.44 188 LYS A N 1
ATOM 1464 C CA . LYS A 1 188 ? 7.684 31.484 20.938 1 51.44 188 LYS A CA 1
ATOM 1465 C C . LYS A 1 188 ? 8.938 32.25 21.344 1 51.44 188 LYS A C 1
ATOM 1467 O O . LYS A 1 188 ? 9.117 32.562 22.531 1 51.44 188 LYS A O 1
ATOM 1472 N N . ASN A 1 189 ? 9.859 32.5 20.469 1 45.62 189 ASN A N 1
ATOM 1473 C CA . ASN A 1 189 ? 11.102 33.094 20.938 1 45.62 189 ASN A CA 1
ATOM 1474 C C . ASN A 1 189 ? 10.922 34.562 21.266 1 45.62 189 ASN A C 1
ATOM 1476 O O . ASN A 1 189 ? 11.852 35.219 21.75 1 45.62 189 ASN A O 1
ATOM 1480 N N . THR A 1 190 ? 9.922 35.25 20.812 1 38.62 190 THR A N 1
ATOM 1481 C CA . THR A 1 190 ? 10.016 36.688 21.062 1 38.62 190 THR A CA 1
ATOM 1482 C C . THR A 1 190 ? 9.758 37 22.531 1 38.62 190 THR A C 1
ATOM 1484 O O . THR A 1 190 ? 9.57 38.156 22.906 1 38.62 190 THR A O 1
ATOM 1487 N N . ILE A 1 191 ? 9.32 36 23.297 1 36.34 191 ILE A N 1
ATOM 1488 C CA . ILE A 1 191 ? 9.32 36.5 24.656 1 36.34 191 ILE A CA 1
ATOM 1489 C C . ILE A 1 191 ? 10.75 36.75 25.125 1 36.34 191 ILE A C 1
ATOM 1491 O O . ILE A 1 191 ? 11.477 35.812 25.422 1 36.34 191 ILE A O 1
ATOM 1495 N N . LEU A 1 192 ? 11.57 37.438 24.391 1 28.78 192 LEU A N 1
ATOM 1496 C CA . LEU A 1 192 ? 12.641 38.062 25.172 1 28.78 192 LEU A CA 1
ATOM 1497 C C . LEU A 1 192 ? 12.086 39.156 26.047 1 28.78 192 LEU A C 1
ATOM 1499 O O . LEU A 1 192 ? 11.258 39.969 25.594 1 28.78 192 LEU A O 1
ATOM 1503 N N . MET B 1 1 ? -80.25 -17.75 -24.859 1 28.86 1 MET B N 1
ATOM 1504 C CA . MET B 1 1 ? -79.375 -18.141 -23.75 1 28.86 1 MET B CA 1
ATOM 1505 C C . MET B 1 1 ? -77.875 -17.828 -24.047 1 28.86 1 MET B C 1
ATOM 1507 O O . MET B 1 1 ? -77.25 -18.531 -24.812 1 28.86 1 MET B O 1
ATOM 1511 N N . PHE B 1 2 ? -77.625 -16.5 -24.266 1 32.53 2 PHE B N 1
ATOM 1512 C CA . PHE B 1 2 ? -76.312 -15.875 -24.641 1 32.53 2 PHE B CA 1
ATOM 1513 C C . PHE B 1 2 ? -75.312 -16.078 -23.531 1 32.53 2 PHE B C 1
ATOM 1515 O O . PHE B 1 2 ? -75.438 -15.555 -22.422 1 32.53 2 PHE B O 1
ATOM 1522 N N . ARG B 1 3 ? -74.562 -17.25 -23.484 1 34.44 3 ARG B N 1
ATOM 1523 C CA . ARG B 1 3 ? -73.5 -17.625 -22.578 1 34.44 3 ARG B CA 1
ATOM 1524 C C . ARG B 1 3 ? -72.312 -16.719 -22.766 1 34.44 3 ARG B C 1
ATOM 1526 O O . ARG B 1 3 ? -71.688 -16.703 -23.828 1 34.44 3 ARG B O 1
ATOM 1533 N N . GLN B 1 4 ? -72.375 -15.469 -22.297 1 36.59 4 GLN B N 1
ATOM 1534 C CA . GLN B 1 4 ? -71.188 -14.578 -22.281 1 36.59 4 GLN B CA 1
ATOM 1535 C C . GLN B 1 4 ? -70.062 -15.18 -21.484 1 36.59 4 GLN B C 1
ATOM 1537 O O . GLN B 1 4 ? -70.25 -15.5 -20.297 1 36.59 4 GLN B O 1
ATOM 1542 N N . GLY B 1 5 ? -69.188 -15.984 -22.109 1 34.69 5 GLY B N 1
ATOM 1543 C CA . GLY B 1 5 ? -67.938 -16.547 -21.547 1 34.69 5 GLY B CA 1
ATOM 1544 C C . GLY B 1 5 ? -67 -15.5 -21.031 1 34.69 5 GLY B C 1
ATOM 1545 O O . GLY B 1 5 ? -66.625 -14.562 -21.734 1 34.69 5 GLY B O 1
ATOM 1546 N N . THR B 1 6 ? -67.125 -15.07 -19.734 1 41.28 6 THR B N 1
ATOM 1547 C CA . THR B 1 6 ? -66.188 -14.156 -19.062 1 41.28 6 THR B CA 1
ATOM 1548 C C . THR B 1 6 ? -64.75 -14.711 -19.078 1 41.28 6 THR B C 1
ATOM 1550 O O . THR B 1 6 ? -64.5 -15.828 -18.641 1 41.28 6 THR B O 1
ATOM 1553 N N . GLY B 1 7 ? -64 -14.492 -20.203 1 36.19 7 GLY B N 1
ATOM 1554 C CA . GLY B 1 7 ? -62.625 -14.836 -20.266 1 36.19 7 GLY B CA 1
ATOM 1555 C C . GLY B 1 7 ? -61.812 -14.211 -19.141 1 36.19 7 GLY B C 1
ATOM 1556 O O . GLY B 1 7 ? -61.906 -13.008 -18.906 1 36.19 7 GLY B O 1
ATOM 1557 N N . SER B 1 8 ? -61.594 -14.953 -18.047 1 40.41 8 SER B N 1
ATOM 1558 C CA . SER B 1 8 ? -60.719 -14.594 -16.938 1 40.41 8 SER B CA 1
ATOM 1559 C C . SER B 1 8 ? -59.312 -14.242 -17.406 1 40.41 8 SER B C 1
ATOM 1561 O O . SER B 1 8 ? -58.688 -15.023 -18.125 1 40.41 8 SER B O 1
ATOM 1563 N N . LEU B 1 9 ? -59.062 -12.984 -17.641 1 40.44 9 LEU B N 1
ATOM 1564 C CA . LEU B 1 9 ? -57.719 -12.5 -17.906 1 40.44 9 LEU B CA 1
ATOM 1565 C C . LEU B 1 9 ? -56.781 -12.875 -16.781 1 40.44 9 LEU B C 1
ATOM 1567 O O . LEU B 1 9 ? -56.906 -12.391 -15.648 1 40.44 9 LEU B O 1
ATOM 1571 N N . ILE B 1 10 ? -56.281 -14.07 -16.812 1 37.72 10 ILE B N 1
ATOM 1572 C CA . ILE B 1 10 ? -55.219 -14.422 -15.875 1 37.72 10 ILE B CA 1
ATOM 1573 C C . ILE B 1 10 ? -54.031 -13.484 -16.062 1 37.72 10 ILE B C 1
ATOM 1575 O O . ILE B 1 10 ? -53.469 -13.391 -17.156 1 37.72 10 ILE B O 1
ATOM 1579 N N . LYS B 1 11 ? -54 -12.367 -15.312 1 37.5 11 LYS B N 1
ATOM 1580 C CA . LYS B 1 11 ? -52.781 -11.555 -15.203 1 37.5 11 LYS B CA 1
ATOM 1581 C C . LYS B 1 11 ? -51.562 -12.422 -14.906 1 37.5 11 LYS B C 1
ATOM 1583 O O . LYS B 1 11 ? -51.531 -13.133 -13.906 1 37.5 11 LYS B O 1
ATOM 1588 N N . GLN B 1 12 ? -50.906 -12.883 -15.914 1 32.62 12 GLN B N 1
ATOM 1589 C CA . GLN B 1 12 ? -49.625 -13.531 -15.711 1 32.62 12 GLN B CA 1
ATOM 1590 C C . GLN B 1 12 ? -48.688 -12.641 -14.914 1 32.62 12 GLN B C 1
ATOM 1592 O O . GLN B 1 12 ? -48.312 -11.562 -15.367 1 32.62 12 GLN B O 1
ATOM 1597 N N . VAL B 1 13 ? -48.781 -12.641 -13.641 1 32.75 13 VAL B N 1
ATOM 1598 C CA . VAL B 1 13 ? -47.719 -12.023 -12.867 1 32.75 13 VAL B CA 1
ATOM 1599 C C . VAL B 1 13 ? -46.375 -12.664 -13.234 1 32.75 13 VAL B C 1
ATOM 1601 O O . VAL B 1 13 ? -46.156 -13.859 -13.031 1 32.75 13 VAL B O 1
ATOM 1604 N N . ARG B 1 14 ? -45.688 -12.094 -14.203 1 37.47 14 ARG B N 1
ATOM 1605 C CA . ARG B 1 14 ? -44.312 -12.516 -14.477 1 37.47 14 ARG B CA 1
ATOM 1606 C C . ARG B 1 14 ? -43.469 -12.523 -13.203 1 37.47 14 ARG B C 1
ATOM 1608 O O . ARG B 1 14 ? -43.344 -11.492 -12.531 1 37.47 14 ARG B O 1
ATOM 1615 N N . ARG B 1 15 ? -43.375 -13.641 -12.57 1 34.66 15 ARG B N 1
ATOM 1616 C CA . ARG B 1 15 ? -42.375 -13.805 -11.531 1 34.66 15 ARG B CA 1
ATOM 1617 C C . ARG B 1 15 ? -41 -13.266 -11.992 1 34.66 15 ARG B C 1
ATOM 1619 O O . ARG B 1 15 ? -40.469 -13.719 -12.992 1 34.66 15 ARG B O 1
ATOM 1626 N N . PHE B 1 16 ? -40.75 -12.031 -11.797 1 34.31 16 PHE B N 1
ATOM 1627 C CA . PHE B 1 16 ? -39.375 -11.617 -11.953 1 34.31 16 PHE B CA 1
ATOM 1628 C C . PHE B 1 16 ? -38.438 -12.57 -11.227 1 34.31 16 PHE B C 1
ATOM 1630 O O . PHE B 1 16 ? -38.562 -12.781 -10.023 1 34.31 16 PHE B O 1
ATOM 1637 N N . SER B 1 17 ? -38.062 -13.633 -11.867 1 31.31 17 SER B N 1
ATOM 1638 C CA . SER B 1 17 ? -37 -14.438 -11.25 1 31.31 17 SER B CA 1
ATOM 1639 C C . SER B 1 17 ? -35.938 -13.562 -10.648 1 31.31 17 SER B C 1
ATOM 1641 O O . SER B 1 17 ? -35.375 -12.688 -11.328 1 31.31 17 SER B O 1
ATOM 1643 N N . ALA B 1 18 ? -36.031 -13.258 -9.477 1 35.94 18 ALA B N 1
ATOM 1644 C CA . ALA B 1 18 ? -34.875 -12.719 -8.758 1 35.94 18 ALA B CA 1
ATOM 1645 C C . ALA B 1 18 ? -33.562 -13.32 -9.281 1 35.94 18 ALA B C 1
ATOM 1647 O O . ALA B 1 18 ? -33.344 -14.523 -9.164 1 35.94 18 ALA B O 1
ATOM 1648 N N . GLN B 1 19 ? -33.094 -12.867 -10.469 1 33.28 19 GLN B N 1
ATOM 1649 C CA . GLN B 1 19 ? -31.766 -13.289 -10.891 1 33.28 19 GLN B CA 1
ATOM 1650 C C . GLN B 1 19 ? -30.828 -13.461 -9.695 1 33.28 19 GLN B C 1
ATOM 1652 O O . GLN B 1 19 ? -30.828 -12.633 -8.781 1 33.28 19 GLN B O 1
ATOM 1657 N N . ASN B 1 20 ? -30.531 -14.641 -9.25 1 37 20 ASN B N 1
ATOM 1658 C CA . ASN B 1 20 ? -29.531 -14.938 -8.227 1 37 20 ASN B CA 1
ATOM 1659 C C . ASN B 1 20 ? -28.344 -13.977 -8.297 1 37 20 ASN B C 1
ATOM 1661 O O . ASN B 1 20 ? -27.906 -13.617 -9.391 1 37 20 ASN B O 1
ATOM 1665 N N . PRO B 1 21 ? -28.141 -13.164 -7.348 1 40.56 21 PRO B N 1
ATOM 1666 C CA . PRO B 1 21 ? -26.938 -12.336 -7.473 1 40.56 21 PRO B CA 1
ATOM 1667 C C . PRO B 1 21 ? -25.766 -13.086 -8.125 1 40.56 21 PRO B C 1
ATOM 1669 O O . PRO B 1 21 ? -25.703 -14.312 -8.039 1 40.56 21 PRO B O 1
ATOM 1672 N N . PRO B 1 22 ? -25.234 -12.609 -9.211 1 41.78 22 PRO B N 1
ATOM 1673 C CA . PRO B 1 22 ? -24.078 -13.328 -9.766 1 41.78 22 PRO B CA 1
ATOM 1674 C C . PRO B 1 22 ? -23.188 -13.945 -8.688 1 41.78 22 PRO B C 1
ATOM 1676 O O . PRO B 1 22 ? -23.016 -13.359 -7.613 1 41.78 22 PRO B O 1
ATOM 1679 N N . PRO B 1 23 ? -23.156 -15.227 -8.531 1 44.47 23 PRO B N 1
ATOM 1680 C CA . PRO B 1 23 ? -22.344 -15.836 -7.48 1 44.47 23 PRO B CA 1
ATOM 1681 C C . PRO B 1 23 ? -21 -15.133 -7.289 1 44.47 23 PRO B C 1
ATOM 1683 O O . PRO B 1 23 ? -20.469 -14.555 -8.242 1 44.47 23 PRO B O 1
ATOM 1686 N N . GLY B 1 24 ? -20.828 -14.523 -6.172 1 52.75 24 GLY B N 1
ATOM 1687 C CA . GLY B 1 24 ? -19.469 -14.078 -5.906 1 52.75 24 GLY B CA 1
ATOM 1688 C C . GLY B 1 24 ? -18.406 -14.969 -6.539 1 52.75 24 GLY B C 1
ATOM 1689 O O . GLY B 1 24 ? -18.719 -16.062 -7.023 1 52.75 24 GLY B O 1
ATOM 1690 N N . PRO B 1 25 ? -17.234 -14.375 -6.895 1 68.56 25 PRO B N 1
ATOM 1691 C CA . PRO B 1 25 ? -16.297 -15.227 -7.637 1 68.56 25 PRO B CA 1
ATOM 1692 C C . PRO B 1 25 ? -16.078 -16.578 -6.969 1 68.56 25 PRO B C 1
ATOM 1694 O O . PRO B 1 25 ? -16.094 -16.672 -5.738 1 68.56 25 PRO B O 1
ATOM 1697 N N . GLN B 1 26 ? -16.297 -17.625 -7.648 1 85.56 26 GLN B N 1
ATOM 1698 C CA . GLN B 1 26 ? -16.047 -18.984 -7.215 1 85.56 26 GLN B CA 1
ATOM 1699 C C . GLN B 1 26 ? -14.555 -19.219 -6.945 1 85.56 26 GLN B C 1
ATOM 1701 O O . GLN B 1 26 ? -13.703 -18.719 -7.68 1 85.56 26 GLN B O 1
ATOM 1706 N N . LEU B 1 27 ? -14.234 -19.906 -5.816 1 93.94 27 LEU B N 1
ATOM 1707 C CA . LEU B 1 27 ? -12.867 -20.266 -5.457 1 93.94 27 LEU B CA 1
ATOM 1708 C C . LEU B 1 27 ? -12.211 -21.062 -6.574 1 93.94 27 LEU B C 1
ATOM 1710 O O . LEU B 1 27 ? -12.789 -22.031 -7.074 1 93.94 27 LEU B O 1
ATOM 1714 N N . ILE B 1 28 ? -11.148 -20.641 -7.043 1 96.56 28 ILE B N 1
ATOM 1715 C CA . ILE B 1 28 ? -10.375 -21.344 -8.062 1 96.56 28 ILE B CA 1
ATOM 1716 C C . ILE B 1 28 ? -10.023 -22.75 -7.566 1 96.56 28 ILE B C 1
ATOM 1718 O O . ILE B 1 28 ? -9.719 -22.938 -6.387 1 96.56 28 ILE B O 1
ATOM 1722 N N . ARG B 1 29 ? -9.992 -23.75 -8.492 1 96.69 29 ARG B N 1
ATOM 1723 C CA . ARG B 1 29 ? -9.703 -25.141 -8.141 1 96.69 29 ARG B CA 1
ATOM 1724 C C . ARG B 1 29 ? -8.578 -25.703 -9.008 1 96.69 29 ARG B C 1
ATOM 1726 O O . ARG B 1 29 ? -8.297 -25.172 -10.086 1 96.69 29 ARG B O 1
ATOM 1733 N N . VAL B 1 30 ? -7.977 -26.703 -8.43 1 97.38 30 VAL B N 1
ATOM 1734 C CA . VAL B 1 30 ? -7.043 -27.453 -9.266 1 97.38 30 VAL B CA 1
ATOM 1735 C C . VAL B 1 30 ? -7.742 -27.906 -10.547 1 97.38 30 VAL B C 1
ATOM 1737 O O . VAL B 1 30 ? -8.875 -28.391 -10.508 1 97.38 30 VAL B O 1
ATOM 1740 N N . GLY B 1 31 ? -7.152 -27.672 -11.664 1 97.5 31 GLY B N 1
ATOM 1741 C CA . GLY B 1 31 ? -7.742 -27.984 -12.953 1 97.5 31 GLY B CA 1
ATOM 1742 C C . GLY B 1 31 ? -8.297 -26.781 -13.68 1 97.5 31 GLY B C 1
ATOM 1743 O O . GLY B 1 31 ? -8.531 -26.828 -14.891 1 97.5 31 GLY B O 1
ATOM 1744 N N . ASP B 1 32 ? -8.539 -25.75 -12.945 1 97.38 32 ASP B N 1
ATOM 1745 C CA . ASP B 1 32 ? -9.023 -24.516 -13.547 1 97.38 32 ASP B CA 1
ATOM 1746 C C . ASP B 1 32 ? -7.887 -23.75 -14.203 1 97.38 32 ASP B C 1
ATOM 1748 O O . ASP B 1 32 ? -6.727 -23.875 -13.812 1 97.38 32 ASP B O 1
ATOM 1752 N N . TYR B 1 33 ? -8.242 -22.922 -15.188 1 97.31 33 TYR B N 1
ATOM 1753 C CA . TYR B 1 33 ? -7.305 -21.969 -15.773 1 97.31 33 TYR B CA 1
ATOM 1754 C C . TYR B 1 33 ? -7.328 -20.641 -15.016 1 97.31 33 TYR B C 1
ATOM 1756 O O . TYR B 1 33 ? -8.352 -20.266 -14.438 1 97.31 33 TYR B O 1
ATOM 1764 N N . LEU B 1 34 ? -6.168 -20 -15.062 1 97.69 34 LEU B N 1
ATOM 1765 C CA . LEU B 1 34 ? -6.125 -18.688 -14.445 1 97.69 34 LEU B CA 1
ATOM 1766 C C . LEU B 1 34 ? -7.059 -17.719 -15.172 1 97.69 34 LEU B C 1
ATOM 1768 O O . LEU B 1 34 ? -7.203 -17.781 -16.391 1 97.69 34 LEU B O 1
ATOM 1772 N N . PRO B 1 35 ? -7.652 -16.844 -14.461 1 96.88 35 PRO B N 1
ATOM 1773 C CA . PRO B 1 35 ? -8.539 -15.852 -15.078 1 96.88 35 PRO B CA 1
ATOM 1774 C C . PRO B 1 35 ? -7.781 -14.812 -15.898 1 96.88 35 PRO B C 1
ATOM 1776 O O . PRO B 1 35 ? -6.605 -14.547 -15.641 1 96.88 35 PRO B O 1
ATOM 1779 N N . LYS B 1 36 ? -8.492 -14.266 -16.828 1 96.19 36 LYS B N 1
ATOM 1780 C CA . LYS B 1 36 ? -7.961 -13.148 -17.609 1 96.19 36 LYS B CA 1
ATOM 1781 C C . LYS B 1 36 ? -7.992 -11.852 -16.797 1 96.19 36 LYS B C 1
ATOM 1783 O O . LYS B 1 36 ? -9.062 -11.406 -16.375 1 96.19 36 LYS B O 1
ATOM 1788 N N . CYS B 1 37 ? -6.781 -11.281 -16.531 1 96.5 37 CYS B N 1
ATOM 1789 C CA . CYS B 1 37 ? -6.66 -10.031 -15.781 1 96.5 37 CYS B CA 1
ATOM 1790 C C . CYS B 1 37 ? -5.277 -9.422 -15.961 1 96.5 37 CYS B C 1
ATOM 1792 O O . CYS B 1 37 ? -4.301 -10.141 -16.188 1 96.5 37 CYS B O 1
ATOM 1794 N N . ASP B 1 38 ? -5.258 -8.156 -15.828 1 97 38 ASP B N 1
ATOM 1795 C CA . ASP B 1 38 ? -3.965 -7.477 -15.867 1 97 38 ASP B CA 1
ATOM 1796 C C . ASP B 1 38 ? -3.412 -7.25 -14.469 1 97 38 ASP B C 1
ATOM 1798 O O . ASP B 1 38 ? -4.137 -6.816 -13.57 1 97 38 ASP B O 1
ATOM 1802 N N . LEU B 1 39 ? -2.195 -7.617 -14.312 1 98.38 39 LEU B N 1
ATOM 1803 C CA . LEU B 1 39 ? -1.385 -7.23 -13.164 1 98.38 39 LEU B CA 1
ATOM 1804 C C . LEU B 1 39 ? -0.324 -6.215 -13.57 1 98.38 39 LEU B C 1
ATOM 1806 O O . LEU B 1 39 ? -0.197 -5.875 -14.75 1 98.38 39 LEU B O 1
ATOM 1810 N N . TYR B 1 40 ? 0.382 -5.699 -12.555 1 98.56 40 TYR B N 1
ATOM 1811 C CA . TYR B 1 40 ? 1.332 -4.633 -12.852 1 98.56 40 TYR B CA 1
ATOM 1812 C C . TYR B 1 40 ? 2.635 -4.832 -12.086 1 98.56 40 TYR B C 1
ATOM 1814 O O . TYR B 1 40 ? 2.623 -5.266 -10.93 1 98.56 40 TYR B O 1
ATOM 1822 N N . GLU B 1 41 ? 3.74 -4.461 -12.766 1 98.44 41 GLU B N 1
ATOM 1823 C CA . GLU B 1 41 ? 5.055 -4.562 -12.141 1 98.44 41 GLU B CA 1
ATOM 1824 C C . GLU B 1 41 ? 5.723 -3.191 -12.039 1 98.44 41 GLU B C 1
ATOM 1826 O O . GLU B 1 41 ? 5.859 -2.484 -13.039 1 98.44 41 GLU B O 1
ATOM 1831 N N . ASP B 1 42 ? 6.059 -2.703 -10.898 1 97.44 42 ASP B N 1
ATOM 1832 C CA . ASP B 1 42 ? 6.84 -1.509 -10.586 1 97.44 42 ASP B CA 1
ATOM 1833 C C . ASP B 1 42 ? 6.023 -0.241 -10.828 1 97.44 42 ASP B C 1
ATOM 1835 O O . ASP B 1 42 ? 6.031 0.675 -10 1 97.44 42 ASP B O 1
ATOM 1839 N N . PHE B 1 43 ? 5.34 -0.235 -12.031 1 96.25 43 PHE B N 1
ATOM 1840 C CA . PHE B 1 43 ? 4.594 0.95 -12.445 1 96.25 43 PHE B CA 1
ATOM 1841 C C . PHE B 1 43 ? 3.27 0.561 -13.086 1 96.25 43 PHE B C 1
ATOM 1843 O O . PHE B 1 43 ? 3.148 -0.52 -13.664 1 96.25 43 PHE B O 1
ATOM 1850 N N . PRO B 1 44 ? 2.299 1.516 -13 1 95.5 44 PRO B N 1
ATOM 1851 C CA . PRO B 1 44 ? 1.002 1.236 -13.625 1 95.5 44 PRO B CA 1
ATOM 1852 C C . PRO B 1 44 ? 1.095 1.062 -15.133 1 95.5 44 PRO B C 1
ATOM 1854 O O . PRO B 1 44 ? 0.216 0.446 -15.742 1 95.5 44 PRO B O 1
ATOM 1857 N N . SER B 1 45 ? 2.098 1.612 -15.695 1 95.94 45 SER B N 1
ATOM 1858 C CA . SER B 1 45 ? 2.252 1.528 -17.141 1 95.94 45 SER B CA 1
ATOM 1859 C C . SER B 1 45 ? 2.842 0.184 -17.562 1 95.94 45 SER B C 1
ATOM 1861 O O . SER B 1 45 ? 2.855 -0.153 -18.75 1 95.94 45 SER B O 1
ATOM 1863 N N . ASN B 1 46 ? 3.359 -0.598 -16.656 1 97.62 46 ASN B N 1
ATOM 1864 C CA . ASN B 1 46 ? 3.979 -1.89 -16.938 1 97.62 46 ASN B CA 1
ATOM 1865 C C . ASN B 1 46 ? 3.037 -3.045 -16.609 1 97.62 46 ASN B C 1
ATOM 1867 O O . ASN B 1 46 ? 3.23 -3.746 -15.609 1 97.62 46 ASN B O 1
ATOM 1871 N N . SER B 1 47 ? 2.143 -3.299 -17.516 1 97.5 47 SER B N 1
ATOM 1872 C CA . SER B 1 47 ? 1.12 -4.316 -17.297 1 97.5 47 SER B CA 1
ATOM 1873 C C . SER B 1 47 ? 1.643 -5.707 -17.641 1 97.5 47 SER B C 1
ATOM 1875 O O . SER B 1 47 ? 2.461 -5.859 -18.547 1 97.5 47 SER B O 1
ATOM 1877 N N . VAL B 1 48 ? 1.24 -6.691 -16.891 1 97.81 48 VAL B N 1
ATOM 1878 C CA . VAL B 1 48 ? 1.456 -8.109 -17.141 1 97.81 48 VAL B CA 1
ATOM 1879 C C . VAL B 1 48 ? 0.116 -8.805 -17.391 1 97.81 48 VAL B C 1
ATOM 1881 O O . VAL B 1 48 ? -0.703 -8.93 -16.469 1 97.81 48 VAL B O 1
ATOM 1884 N N . HIS B 1 49 ? -0.053 -9.289 -18.562 1 96.94 49 HIS B N 1
ATOM 1885 C CA . HIS B 1 49 ? -1.352 -9.805 -18.984 1 96.94 49 HIS B CA 1
ATOM 1886 C C . HIS B 1 49 ? -1.484 -11.289 -18.656 1 96.94 49 HIS B C 1
ATOM 1888 O O . HIS B 1 49 ? -0.807 -12.125 -19.266 1 96.94 49 HIS B O 1
ATOM 1894 N N . MET B 1 50 ? -2.357 -11.633 -17.703 1 93.5 50 MET B N 1
ATOM 1895 C CA . MET B 1 50 ? -2.701 -13.023 -17.406 1 93.5 50 MET B CA 1
ATOM 1896 C C . MET B 1 50 ? -3.887 -13.484 -18.234 1 93.5 50 MET B C 1
ATOM 1898 O O . MET B 1 50 ? -4.781 -12.695 -18.547 1 93.5 50 MET B O 1
ATOM 1902 N N . PRO B 1 51 ? -3.912 -14.625 -18.734 1 92.25 51 PRO B N 1
ATOM 1903 C CA . PRO B 1 51 ? -2.91 -15.648 -18.406 1 92.25 51 PRO B CA 1
ATOM 1904 C C . PRO B 1 51 ? -1.818 -15.75 -19.469 1 92.25 51 PRO B C 1
ATOM 1906 O O . PRO B 1 51 ? -1.006 -16.672 -19.438 1 92.25 51 PRO B O 1
ATOM 1909 N N . ASP B 1 52 ? -1.791 -14.82 -20.438 1 93.75 52 ASP B N 1
ATOM 1910 C CA . ASP B 1 52 ? -0.858 -14.891 -21.562 1 93.75 52 ASP B CA 1
ATOM 1911 C C . ASP B 1 52 ? 0.586 -14.961 -21.078 1 93.75 52 ASP B C 1
ATOM 1913 O O . ASP B 1 52 ? 1.406 -15.68 -21.656 1 93.75 52 ASP B O 1
ATOM 1917 N N . PHE B 1 53 ? 0.855 -14.312 -20.062 1 96.44 53 PHE B N 1
ATOM 1918 C CA . PHE B 1 53 ? 2.211 -14.211 -19.531 1 96.44 53 PHE B CA 1
ATOM 1919 C C . PHE B 1 53 ? 2.717 -15.586 -19.094 1 96.44 53 PHE B C 1
ATOM 1921 O O . PHE B 1 53 ? 3.914 -15.867 -19.172 1 96.44 53 PHE B O 1
ATOM 1928 N N . VAL B 1 54 ? 1.79 -16.469 -18.656 1 96.38 54 VAL B N 1
ATOM 1929 C CA . VAL B 1 54 ? 2.24 -17.719 -18.062 1 96.38 54 VAL B CA 1
ATOM 1930 C C . VAL B 1 54 ? 1.942 -18.875 -19.016 1 96.38 54 VAL B C 1
ATOM 1932 O O . VAL B 1 54 ? 2.105 -20.047 -18.641 1 96.38 54 VAL B O 1
ATOM 1935 N N . LYS B 1 55 ? 1.448 -18.562 -20.188 1 96.62 55 LYS B N 1
ATOM 1936 C CA . LYS B 1 55 ? 1.19 -19.609 -21.172 1 96.62 55 LYS B CA 1
ATOM 1937 C C . LYS B 1 55 ? 2.473 -20.359 -21.531 1 96.62 55 LYS B C 1
ATOM 1939 O O . LYS B 1 55 ? 3.508 -19.734 -21.781 1 96.62 55 LYS B O 1
ATOM 1944 N N . GLY B 1 56 ? 2.424 -21.688 -21.438 1 96.69 56 GLY B N 1
ATOM 1945 C CA . GLY B 1 56 ? 3.559 -22.516 -21.797 1 96.69 56 GLY B CA 1
ATOM 1946 C C . GLY B 1 56 ? 4.648 -22.547 -20.75 1 96.69 56 GLY B C 1
ATOM 1947 O O . GLY B 1 56 ? 5.723 -23.109 -20.969 1 96.69 56 GLY B O 1
ATOM 1948 N N . LYS B 1 57 ? 4.402 -21.969 -19.641 1 97.38 57 LYS B N 1
ATOM 1949 C CA . LYS B 1 57 ? 5.414 -21.875 -18.594 1 97.38 57 LYS B CA 1
ATOM 1950 C C . LYS B 1 57 ? 5.016 -22.703 -17.375 1 97.38 57 LYS B C 1
ATOM 1952 O O . LYS B 1 57 ? 3.828 -22.938 -17.141 1 97.38 57 LYS B O 1
ATOM 1957 N N . ASN B 1 58 ? 6.004 -23.156 -16.656 1 97.81 58 ASN B N 1
ATOM 1958 C CA . ASN B 1 58 ? 5.855 -23.641 -15.289 1 97.81 58 ASN B CA 1
ATOM 1959 C C . ASN B 1 58 ? 6.051 -22.531 -14.266 1 97.81 58 ASN B C 1
ATOM 1961 O O . ASN B 1 58 ? 7.137 -21.953 -14.164 1 97.81 58 ASN B O 1
ATOM 1965 N N . VAL B 1 59 ? 4.965 -22.328 -13.5 1 98.06 59 VAL B N 1
ATOM 1966 C CA . VAL B 1 59 ? 4.984 -21.125 -12.68 1 98.06 59 VAL B CA 1
ATOM 1967 C C . VAL B 1 59 ? 4.613 -21.469 -11.242 1 98.06 59 VAL B C 1
ATOM 1969 O O . VAL B 1 59 ? 3.715 -22.281 -11.008 1 98.06 59 VAL B O 1
ATOM 1972 N N . ILE B 1 60 ? 5.34 -20.938 -10.344 1 98.19 60 ILE B N 1
ATOM 1973 C CA . ILE B 1 60 ? 4.895 -20.859 -8.953 1 98.19 60 ILE B CA 1
ATOM 1974 C C . ILE B 1 60 ? 4.316 -19.469 -8.68 1 98.19 60 ILE B C 1
ATOM 1976 O O . ILE B 1 60 ? 4.945 -18.453 -8.977 1 98.19 60 ILE B O 1
ATOM 1980 N N . MET B 1 61 ? 3.109 -19.438 -8.188 1 98.31 61 MET B N 1
ATOM 1981 C CA . MET B 1 61 ? 2.461 -18.188 -7.824 1 98.31 61 MET B CA 1
ATOM 1982 C C . MET B 1 61 ? 2.004 -18.219 -6.371 1 98.31 61 MET B C 1
ATOM 1984 O O . MET B 1 61 ? 1.393 -19.188 -5.922 1 98.31 61 MET B O 1
ATOM 1988 N N . PHE B 1 62 ? 2.297 -17.188 -5.707 1 98.12 62 PHE B N 1
ATOM 1989 C CA . PHE B 1 62 ? 1.758 -17.094 -4.355 1 98.12 62 PHE B CA 1
ATOM 1990 C C . PHE B 1 62 ? 1.254 -15.68 -4.07 1 98.12 62 PHE B C 1
ATOM 1992 O O . PHE B 1 62 ? 1.719 -14.711 -4.68 1 98.12 62 PHE B O 1
ATOM 1999 N N . GLY B 1 63 ? 0.236 -15.602 -3.266 1 98.06 63 GLY B N 1
ATOM 2000 C CA . GLY B 1 63 ? -0.367 -14.344 -2.854 1 98.06 63 GLY B CA 1
ATOM 2001 C C . GLY B 1 63 ? -0.174 -14.047 -1.379 1 98.06 63 GLY B C 1
ATOM 2002 O O . GLY B 1 63 ? -0.039 -14.961 -0.566 1 98.06 63 GLY B O 1
ATOM 2003 N N . VAL B 1 64 ? -0.141 -12.773 -1.081 1 97.81 64 VAL B N 1
ATOM 2004 C CA . VAL B 1 64 ? 0.068 -12.336 0.294 1 97.81 64 VAL B CA 1
ATOM 2005 C C . VAL B 1 64 ? -0.932 -11.234 0.643 1 97.81 64 VAL B C 1
ATOM 2007 O O . VAL B 1 64 ? -1.403 -10.516 -0.24 1 97.81 64 VAL B O 1
ATOM 2010 N N . PRO B 1 65 ? -1.217 -11.078 1.928 1 97 65 PRO B N 1
ATOM 2011 C CA . PRO B 1 65 ? -2.162 -10.039 2.342 1 97 65 PRO B CA 1
ATOM 2012 C C . PRO B 1 65 ? -1.673 -8.633 2.008 1 97 65 PRO B C 1
ATOM 2014 O O . PRO B 1 65 ? -2.461 -7.789 1.573 1 97 65 PRO B O 1
ATOM 2017 N N . GLY B 1 66 ? -0.35 -8.484 2.242 1 97.62 66 GLY B N 1
ATOM 2018 C CA . GLY B 1 66 ? 0.115 -7.125 1.996 1 97.62 66 GLY B CA 1
ATOM 2019 C C . GLY B 1 66 ? 1.626 -6.996 2.037 1 97.62 66 GLY B C 1
ATOM 2020 O O . GLY B 1 66 ? 2.285 -7.621 2.869 1 97.62 66 GLY B O 1
ATOM 2021 N N . ALA B 1 67 ? 2.121 -6.121 1.167 1 97.94 67 ALA B N 1
ATOM 2022 C CA . ALA B 1 67 ? 3.549 -5.82 1.098 1 97.94 67 ALA B CA 1
ATOM 2023 C C . ALA B 1 67 ? 4.051 -5.23 2.414 1 97.94 67 ALA B C 1
ATOM 2025 O O . ALA B 1 67 ? 3.326 -4.488 3.082 1 97.94 67 ALA B O 1
ATOM 2026 N N . PHE B 1 68 ? 5.332 -5.586 2.857 1 97.19 68 PHE B N 1
ATOM 2027 C CA . PHE B 1 68 ? 6.094 -5.035 3.969 1 97.19 68 PHE B CA 1
ATOM 2028 C C . PHE B 1 68 ? 5.551 -5.535 5.301 1 97.19 68 PHE B C 1
ATOM 2030 O O . PHE B 1 68 ? 6.113 -5.238 6.359 1 97.19 68 PHE B O 1
ATOM 2037 N N . SER B 1 69 ? 4.438 -6.301 5.27 1 94.69 69 SER B N 1
ATOM 2038 C CA . SER B 1 69 ? 3.955 -6.875 6.523 1 94.69 69 SER B CA 1
ATOM 2039 C C . SER B 1 69 ? 4.902 -7.953 7.035 1 94.69 69 SER B C 1
ATOM 2041 O O . SER B 1 69 ? 5.617 -8.586 6.254 1 94.69 69 SER B O 1
ATOM 2043 N N . PRO B 1 70 ? 4.918 -8.156 8.336 1 91 70 PRO B N 1
ATOM 2044 C CA . PRO B 1 70 ? 5.938 -9.023 8.93 1 91 70 PRO B CA 1
ATOM 2045 C C . PRO B 1 70 ? 5.875 -10.461 8.406 1 91 70 PRO B C 1
ATOM 2047 O O . PRO B 1 70 ? 6.895 -11.008 7.98 1 91 70 PRO B O 1
ATOM 2050 N N . GLY B 1 71 ? 4.723 -11.188 8.445 1 87.75 71 GLY B N 1
ATOM 2051 C CA . GLY B 1 71 ? 4.637 -12.547 7.941 1 87.75 71 GLY B CA 1
ATOM 2052 C C . GLY B 1 71 ? 5.078 -12.68 6.496 1 87.75 71 GLY B C 1
ATOM 2053 O O . GLY B 1 71 ? 5.777 -13.633 6.141 1 87.75 71 GLY B O 1
ATOM 2054 N N . CYS B 1 72 ? 4.848 -11.781 5.719 1 87.38 72 CYS B N 1
ATOM 2055 C CA . CYS B 1 72 ? 5.18 -11.781 4.297 1 87.38 72 CYS B CA 1
ATOM 2056 C C . CYS B 1 72 ? 6.664 -11.508 4.082 1 87.38 72 CYS B C 1
ATOM 2058 O O . CYS B 1 72 ? 7.305 -12.148 3.248 1 87.38 72 CYS B O 1
ATOM 2060 N N . SER B 1 73 ? 7.16 -10.602 4.852 1 91.81 73 SER B N 1
ATOM 2061 C CA . SER B 1 73 ? 8.492 -10.055 4.594 1 91.81 73 SER B CA 1
ATOM 2062 C C . SER B 1 73 ? 9.562 -10.82 5.363 1 91.81 73 SER B C 1
ATOM 2064 O O . SER B 1 73 ? 10.727 -10.828 4.969 1 91.81 73 SER B O 1
ATOM 2066 N N . LYS B 1 74 ? 9.219 -11.438 6.465 1 89.62 74 LYS B N 1
ATOM 2067 C CA . LYS B 1 74 ? 10.227 -12.094 7.289 1 89.62 74 LYS B CA 1
ATOM 2068 C C . LYS B 1 74 ? 10.297 -13.594 6.984 1 89.62 74 LYS B C 1
ATOM 2070 O O . LYS B 1 74 ? 11.336 -14.219 7.191 1 89.62 74 LYS B O 1
ATOM 2075 N N . THR B 1 75 ? 9.18 -14.109 6.465 1 89.31 75 THR B N 1
ATOM 2076 C CA . THR B 1 75 ? 9.156 -15.562 6.332 1 89.31 75 THR B CA 1
ATOM 2077 C C . THR B 1 75 ? 8.766 -15.969 4.91 1 89.31 75 THR B C 1
ATOM 2079 O O . THR B 1 75 ? 9.531 -16.641 4.223 1 89.31 75 THR B O 1
ATOM 2082 N N . HIS B 1 76 ? 7.699 -15.531 4.422 1 94.12 76 HIS B N 1
ATOM 2083 C CA . HIS B 1 76 ? 7.129 -16.078 3.195 1 94.12 76 HIS B CA 1
ATOM 2084 C C . HIS B 1 76 ? 8 -15.75 1.988 1 94.12 76 HIS B C 1
ATOM 2086 O O . HIS B 1 76 ? 8.57 -16.656 1.366 1 94.12 76 HIS B O 1
ATOM 2092 N N . VAL B 1 77 ? 8.25 -14.477 1.729 1 95.94 77 VAL B N 1
ATOM 2093 C CA . VAL B 1 77 ? 9.008 -14.055 0.557 1 95.94 77 VAL B CA 1
ATOM 2094 C C . VAL B 1 77 ? 10.453 -14.539 0.674 1 95.94 77 VAL B C 1
ATOM 2096 O O . VAL B 1 77 ? 10.992 -15.133 -0.262 1 95.94 77 VAL B O 1
ATOM 2099 N N . PRO B 1 78 ? 11.078 -14.43 1.818 1 95.38 78 PRO B N 1
ATOM 2100 C CA . PRO B 1 78 ? 12.469 -14.875 1.924 1 95.38 78 PRO B CA 1
ATOM 2101 C C . PRO B 1 78 ? 12.625 -16.375 1.655 1 95.38 78 PRO B C 1
ATOM 2103 O O . PRO B 1 78 ? 13.641 -16.797 1.092 1 95.38 78 PRO B O 1
ATOM 2106 N N . GLU B 1 79 ? 11.688 -17.109 2.055 1 95.12 79 GLU B N 1
ATOM 2107 C CA . GLU B 1 79 ? 11.781 -18.547 1.767 1 95.12 79 GLU B CA 1
ATOM 2108 C C . GLU B 1 79 ? 11.75 -18.812 0.263 1 95.12 79 GLU B C 1
ATOM 2110 O O . GLU B 1 79 ? 12.492 -19.656 -0.236 1 95.12 79 GLU B O 1
ATOM 2115 N N . TYR B 1 80 ? 10.914 -18.141 -0.419 1 97.06 80 TYR B N 1
ATOM 2116 C CA . TYR B 1 80 ? 10.867 -18.281 -1.868 1 97.06 80 TYR B CA 1
ATOM 2117 C C . TYR B 1 80 ? 12.133 -17.75 -2.521 1 97.06 80 TYR B C 1
ATOM 2119 O O . TYR B 1 80 ? 12.602 -18.297 -3.52 1 97.06 80 TYR B O 1
ATOM 2127 N N . VAL B 1 81 ? 12.648 -16.672 -2 1 97.06 81 VAL B N 1
ATOM 2128 C CA . VAL B 1 81 ? 13.898 -16.141 -2.512 1 97.06 81 VAL B CA 1
ATOM 2129 C C . VAL B 1 81 ? 15.008 -17.188 -2.381 1 97.06 81 VAL B C 1
ATOM 2131 O O . VAL B 1 81 ? 15.742 -17.438 -3.338 1 97.06 81 VAL B O 1
ATOM 2134 N N . ARG B 1 82 ? 15.094 -17.812 -1.264 1 95.88 82 ARG B N 1
ATOM 2135 C CA . ARG B 1 82 ? 16.109 -18.828 -1.015 1 95.88 82 ARG B CA 1
ATOM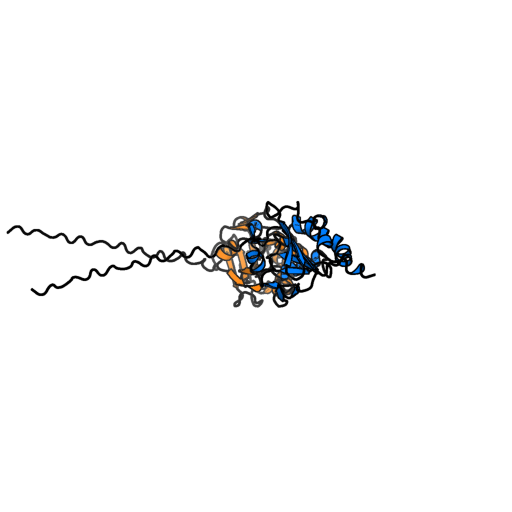 2136 C C . ARG B 1 82 ? 15.93 -20.031 -1.938 1 95.88 82 ARG B C 1
ATOM 2138 O O . ARG B 1 82 ? 16.906 -20.625 -2.396 1 95.88 82 ARG B O 1
ATOM 2145 N N . ALA B 1 83 ? 14.727 -20.344 -2.236 1 96.06 83 ALA B N 1
ATOM 2146 C CA . ALA B 1 83 ? 14.406 -21.531 -3.01 1 96.06 83 ALA B CA 1
ATOM 2147 C C . ALA B 1 83 ? 14.438 -21.25 -4.508 1 96.06 83 ALA B C 1
ATOM 2149 O O . ALA B 1 83 ? 14.406 -22.172 -5.324 1 96.06 83 ALA B O 1
ATOM 2150 N N . SER B 1 84 ? 14.484 -20.016 -4.859 1 97.19 84 SER B N 1
ATOM 2151 C CA . SER B 1 84 ? 14.227 -19.594 -6.23 1 97.19 84 SER B CA 1
ATOM 2152 C C . SER B 1 84 ? 15.195 -20.25 -7.207 1 97.19 84 SER B C 1
ATOM 2154 O O . SER B 1 84 ? 14.781 -20.75 -8.25 1 97.19 84 SER B O 1
ATOM 2156 N N . ASN B 1 85 ? 16.469 -20.297 -6.906 1 96.12 85 ASN B N 1
ATOM 2157 C CA . ASN B 1 85 ? 17.453 -20.875 -7.805 1 96.12 85 ASN B CA 1
ATOM 2158 C C . ASN B 1 85 ? 17.203 -22.359 -8.039 1 96.12 85 ASN B C 1
ATOM 2160 O O . ASN B 1 85 ? 17.234 -22.828 -9.18 1 96.12 85 ASN B O 1
ATOM 2164 N N . GLN B 1 86 ? 17.016 -23.031 -6.996 1 94.75 86 GLN B N 1
ATOM 2165 C CA . GLN B 1 86 ? 16.75 -24.469 -7.102 1 94.75 86 GLN B CA 1
ATOM 2166 C C . GLN B 1 86 ? 15.461 -24.734 -7.883 1 94.75 86 GLN B C 1
ATOM 2168 O O . GLN B 1 86 ? 15.398 -25.672 -8.68 1 94.75 86 GLN B O 1
ATOM 2173 N N . MET B 1 87 ? 14.453 -23.969 -7.664 1 96.06 87 MET B N 1
ATOM 2174 C CA . MET B 1 87 ? 13.18 -24.125 -8.375 1 96.06 87 MET B CA 1
ATOM 2175 C C . MET B 1 87 ? 13.367 -23.906 -9.867 1 96.06 87 MET B C 1
ATOM 2177 O O . MET B 1 87 ? 12.828 -24.672 -10.68 1 96.06 87 MET B O 1
ATOM 2181 N N . LYS B 1 88 ? 14.109 -22.969 -10.18 1 95.38 88 LYS B N 1
ATOM 2182 C CA . LYS B 1 88 ? 14.375 -22.688 -11.594 1 95.38 88 LYS B CA 1
ATOM 2183 C C . LYS B 1 88 ? 15.188 -23.812 -12.227 1 95.38 88 LYS B C 1
ATOM 2185 O O . LYS B 1 88 ? 14.906 -24.234 -13.352 1 95.38 88 LYS B O 1
ATOM 2190 N N . LYS B 1 89 ? 16.141 -24.297 -11.539 1 94.81 89 LYS B N 1
ATOM 2191 C CA . LYS B 1 89 ? 16.922 -25.438 -12.016 1 94.81 89 LYS B CA 1
ATOM 2192 C C . LYS B 1 89 ? 16.031 -26.656 -12.234 1 94.81 89 LYS B C 1
ATOM 2194 O O . LYS B 1 89 ? 16.312 -27.469 -13.117 1 94.81 89 LYS B O 1
ATOM 2199 N N . ASN B 1 90 ? 15.016 -26.656 -11.461 1 94.88 90 ASN B N 1
ATOM 2200 C CA . ASN B 1 90 ? 14.117 -27.797 -11.531 1 94.88 90 ASN B CA 1
ATOM 2201 C C . ASN B 1 90 ? 13.016 -27.594 -12.562 1 94.88 90 ASN B C 1
ATOM 2203 O O . ASN B 1 90 ? 12.078 -28.391 -12.656 1 94.88 90 ASN B O 1
ATOM 2207 N N . GLY B 1 91 ? 13.031 -26.484 -13.234 1 95.94 91 GLY B N 1
ATOM 2208 C CA . GLY B 1 91 ? 12.133 -26.359 -14.375 1 95.94 91 GLY B CA 1
ATOM 2209 C C . GLY B 1 91 ? 11.094 -25.266 -14.203 1 95.94 91 GLY B C 1
ATOM 2210 O O . GLY B 1 91 ? 10.242 -25.062 -15.078 1 95.94 91 GLY B O 1
ATOM 2211 N N . ILE B 1 92 ? 11.156 -24.609 -13.086 1 97.5 92 ILE B N 1
ATOM 2212 C CA . ILE B 1 92 ? 10.242 -23.484 -12.906 1 97.5 92 ILE B CA 1
ATOM 2213 C C . ILE B 1 92 ? 10.727 -22.281 -13.727 1 97.5 92 ILE B C 1
ATOM 2215 O O . ILE B 1 92 ? 11.867 -21.844 -13.57 1 97.5 92 ILE B O 1
ATOM 2219 N N . ASP B 1 93 ? 9.828 -21.766 -14.531 1 97.56 93 ASP B N 1
ATOM 2220 C CA . ASP B 1 93 ? 10.18 -20.656 -15.406 1 97.56 93 ASP B CA 1
ATOM 2221 C C . ASP B 1 93 ? 10.039 -19.312 -14.68 1 97.56 93 ASP B C 1
ATOM 2223 O O . ASP B 1 93 ? 10.82 -18.391 -14.914 1 97.56 93 ASP B O 1
ATOM 2227 N N . GLU B 1 94 ? 8.984 -19.234 -13.852 1 97.5 94 GLU B N 1
ATOM 2228 C CA . GLU B 1 94 ? 8.68 -17.984 -13.156 1 97.5 94 GLU B CA 1
ATOM 2229 C C . GLU B 1 94 ? 8.188 -18.25 -11.742 1 97.5 94 GLU B C 1
ATOM 2231 O O . GLU B 1 94 ? 7.453 -19.219 -11.5 1 97.5 94 GLU B O 1
ATOM 2236 N N . ILE B 1 95 ? 8.562 -17.453 -10.891 1 98.44 95 ILE B N 1
ATOM 2237 C CA . ILE B 1 95 ? 7.957 -17.328 -9.57 1 98.44 95 ILE B CA 1
ATOM 2238 C C . ILE B 1 95 ? 7.316 -15.953 -9.414 1 98.44 95 ILE B C 1
ATOM 2240 O O . ILE B 1 95 ? 7.961 -14.93 -9.672 1 98.44 95 ILE B O 1
ATOM 2244 N N . ILE B 1 96 ? 6.047 -15.93 -9.016 1 98.62 96 ILE B N 1
ATOM 2245 C CA . ILE B 1 96 ? 5.277 -14.688 -8.977 1 98.62 96 ILE B CA 1
ATOM 2246 C C . ILE B 1 96 ? 4.66 -14.508 -7.59 1 98.62 96 ILE B C 1
ATOM 2248 O O . ILE B 1 96 ? 4.062 -15.438 -7.047 1 98.62 96 ILE B O 1
ATOM 2252 N N . CYS B 1 97 ? 4.848 -13.383 -7.047 1 98.75 97 CYS B N 1
ATOM 2253 C CA . CYS B 1 97 ? 4.133 -12.953 -5.852 1 98.75 97 CYS B CA 1
ATOM 2254 C C . CYS B 1 97 ? 3.102 -11.883 -6.191 1 98.75 97 CYS B C 1
ATOM 2256 O O . CYS B 1 97 ? 3.414 -10.906 -6.875 1 98.75 97 CYS B O 1
ATOM 2258 N N . VAL B 1 98 ? 1.886 -12.062 -5.73 1 98.69 98 VAL B N 1
ATOM 2259 C CA . VAL B 1 98 ? 0.827 -11.109 -6.035 1 98.69 98 VAL B CA 1
ATOM 2260 C C . VAL B 1 98 ? 0.267 -10.523 -4.742 1 98.69 98 VAL B C 1
ATOM 2262 O O . VAL B 1 98 ? 0.054 -11.25 -3.766 1 98.69 98 VAL B O 1
ATOM 2265 N N . SER B 1 99 ? 0.06 -9.242 -4.711 1 98.5 99 SER B N 1
ATOM 2266 C CA . SER B 1 99 ? -0.652 -8.531 -3.658 1 98.5 99 SER B CA 1
ATOM 2267 C C . SER B 1 99 ? -1.537 -7.43 -4.234 1 98.5 99 SER B C 1
ATOM 2269 O O . SER B 1 99 ? -1.288 -6.941 -5.34 1 98.5 99 SER B O 1
ATOM 2271 N N . VAL B 1 100 ? -2.539 -7.051 -3.457 1 97.62 100 VAL B N 1
ATOM 2272 C CA . VAL B 1 100 ? -3.471 -6.027 -3.922 1 97.62 100 VAL B CA 1
ATOM 2273 C C . VAL B 1 100 ? -2.846 -4.645 -3.756 1 97.62 100 VAL B C 1
ATOM 2275 O O . VAL B 1 100 ? -3.414 -3.643 -4.195 1 97.62 100 VAL B O 1
ATOM 2278 N N . ASN B 1 101 ? -1.699 -4.477 -3.164 1 98.19 101 ASN B N 1
ATOM 2279 C CA . ASN B 1 101 ? -0.985 -3.205 -3.109 1 98.19 101 ASN B CA 1
ATOM 2280 C C . ASN B 1 101 ? -0.782 -2.615 -4.5 1 98.19 101 ASN B C 1
ATOM 2282 O O . ASN B 1 101 ? -0.834 -3.336 -5.5 1 98.19 101 ASN B O 1
ATOM 2286 N N . ASP B 1 102 ? -0.576 -1.335 -4.574 1 97.5 102 ASP B N 1
ATOM 2287 C CA . ASP B 1 102 ? -0.365 -0.681 -5.863 1 97.5 102 ASP B CA 1
ATOM 2288 C C . ASP B 1 102 ? 1.029 -0.979 -6.41 1 97.5 102 ASP B C 1
ATOM 2290 O O . ASP B 1 102 ? 1.888 -1.49 -5.688 1 97.5 102 ASP B O 1
ATOM 2294 N N . PRO B 1 103 ? 1.283 -0.656 -7.711 1 98.44 103 PRO B N 1
ATOM 2295 C CA . PRO B 1 103 ? 2.525 -1.074 -8.359 1 98.44 103 PRO B CA 1
ATOM 2296 C C . PRO B 1 103 ? 3.76 -0.391 -7.773 1 98.44 103 PRO B C 1
ATOM 2298 O O . PRO B 1 103 ? 4.84 -0.985 -7.738 1 98.44 103 PRO B O 1
ATOM 2301 N N . TYR B 1 104 ? 3.645 0.852 -7.285 1 97.75 104 TYR B N 1
ATOM 2302 C CA . TYR B 1 104 ? 4.789 1.55 -6.707 1 97.75 104 TYR B CA 1
ATOM 2303 C C . TYR B 1 104 ? 5.258 0.861 -5.43 1 97.75 104 TYR B C 1
ATOM 2305 O O . TYR B 1 104 ? 6.461 0.661 -5.234 1 97.75 104 TYR B O 1
ATOM 2313 N N . VAL B 1 105 ? 4.309 0.486 -4.629 1 98.38 105 VAL B N 1
ATOM 2314 C CA . VAL B 1 105 ? 4.598 -0.209 -3.381 1 98.38 105 VAL B CA 1
ATOM 2315 C C . VAL B 1 105 ? 5.238 -1.564 -3.68 1 98.38 105 VAL B C 1
ATOM 2317 O O . VAL B 1 105 ? 6.254 -1.922 -3.084 1 98.38 105 VAL B O 1
ATOM 2320 N N . MET B 1 106 ? 4.652 -2.301 -4.602 1 98.62 106 MET B N 1
ATOM 2321 C CA . MET B 1 106 ? 5.184 -3.623 -4.922 1 98.62 106 MET B CA 1
ATOM 2322 C C . MET B 1 106 ? 6.598 -3.52 -5.488 1 98.62 106 MET B C 1
ATOM 2324 O O . MET B 1 106 ? 7.441 -4.375 -5.219 1 98.62 106 MET B O 1
ATOM 2328 N N . GLY B 1 107 ? 6.816 -2.512 -6.352 1 98.31 107 GLY B N 1
ATOM 2329 C CA . GLY B 1 107 ? 8.164 -2.287 -6.848 1 98.31 107 GLY B CA 1
ATOM 2330 C C . GLY B 1 107 ? 9.164 -1.985 -5.746 1 98.31 107 GLY B C 1
ATOM 2331 O O . GLY B 1 107 ? 10.258 -2.545 -5.727 1 98.31 107 GLY B O 1
ATOM 2332 N N . ALA B 1 108 ? 8.781 -1.113 -4.832 1 97.81 108 ALA B N 1
ATOM 2333 C CA . ALA B 1 108 ? 9.641 -0.783 -3.695 1 97.81 108 ALA B CA 1
ATOM 2334 C C . ALA B 1 108 ? 9.898 -2.012 -2.83 1 97.81 108 ALA B C 1
ATOM 2336 O O . ALA B 1 108 ? 11.008 -2.199 -2.324 1 97.81 108 ALA B O 1
ATOM 2337 N N . TRP B 1 109 ? 8.867 -2.832 -2.664 1 98.5 109 TRP B N 1
ATOM 2338 C CA . TRP B 1 109 ? 8.992 -4.043 -1.859 1 98.5 109 TRP B CA 1
ATOM 2339 C C . TRP B 1 109 ? 9.93 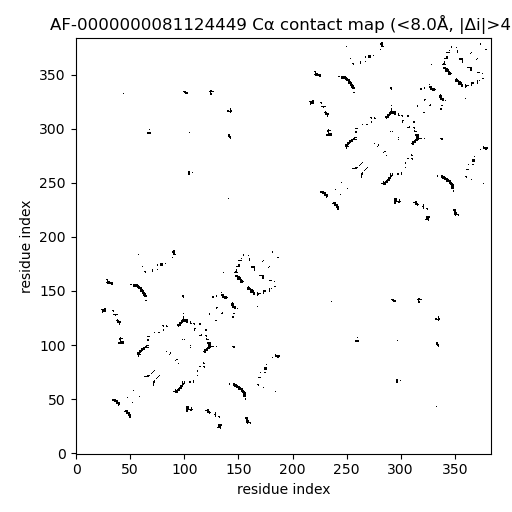-5.047 -2.525 1 98.5 109 TRP B C 1
ATOM 2341 O O . TRP B 1 109 ? 10.703 -5.723 -1.849 1 98.5 109 TRP B O 1
ATOM 2351 N N . ALA B 1 110 ? 9.875 -5.152 -3.859 1 98.5 110 ALA B N 1
ATOM 2352 C CA . ALA B 1 110 ? 10.789 -6.004 -4.609 1 98.5 110 ALA B CA 1
ATOM 2353 C C . ALA B 1 110 ? 12.242 -5.621 -4.332 1 98.5 110 ALA B C 1
ATOM 2355 O O . ALA B 1 110 ? 13.086 -6.484 -4.09 1 98.5 110 ALA B O 1
ATOM 2356 N N . ASP B 1 111 ? 12.484 -4.316 -4.375 1 97.62 111 ASP B N 1
ATOM 2357 C CA . ASP B 1 111 ? 13.828 -3.82 -4.105 1 97.62 111 ASP B CA 1
ATOM 2358 C C . ASP B 1 111 ? 14.242 -4.098 -2.664 1 97.62 111 ASP B C 1
ATOM 2360 O O . ASP B 1 111 ? 15.375 -4.523 -2.406 1 97.62 111 ASP B O 1
ATOM 2364 N N . HIS B 1 112 ? 13.352 -3.9 -1.768 1 96.81 112 HIS B N 1
ATOM 2365 C CA . HIS B 1 112 ? 13.617 -4.098 -0.347 1 96.81 112 HIS B CA 1
ATOM 2366 C C . HIS B 1 112 ? 13.93 -5.562 -0.044 1 96.81 112 HIS B C 1
ATOM 2368 O O . HIS B 1 112 ? 14.812 -5.859 0.755 1 96.81 112 HIS B O 1
ATOM 2374 N N . GLN B 1 113 ? 13.211 -6.465 -0.691 1 97.31 113 GLN B N 1
ATOM 2375 C CA . GLN B 1 113 ? 13.336 -7.898 -0.446 1 97.31 113 GLN B CA 1
ATOM 2376 C C . GLN B 1 113 ? 14.375 -8.531 -1.369 1 97.31 113 GLN B C 1
ATOM 2378 O O . GLN B 1 113 ? 14.625 -9.734 -1.302 1 97.31 113 GLN B O 1
ATOM 2383 N N . LYS B 1 114 ? 14.93 -7.746 -2.264 1 96.81 114 LYS B N 1
ATOM 2384 C CA . LYS B 1 114 ? 15.953 -8.195 -3.207 1 96.81 114 LYS B CA 1
ATOM 2385 C C . LYS B 1 114 ? 15.453 -9.359 -4.047 1 96.81 114 LYS B C 1
ATOM 2387 O O . LYS B 1 114 ? 16.125 -10.391 -4.152 1 96.81 114 LYS B O 1
ATOM 2392 N N . THR B 1 115 ? 14.312 -9.188 -4.621 1 98.06 115 THR B N 1
ATOM 2393 C CA . THR B 1 115 ? 13.68 -10.281 -5.359 1 98.06 115 THR B CA 1
ATOM 2394 C C . THR B 1 115 ? 13.961 -10.148 -6.855 1 98.06 115 THR B C 1
ATOM 2396 O O . THR B 1 115 ? 13.57 -11.016 -7.641 1 98.06 115 THR B O 1
ATOM 2399 N N . ARG B 1 116 ? 14.625 -9.125 -7.242 1 96.75 116 ARG B N 1
ATOM 2400 C CA . ARG B 1 116 ? 14.859 -8.906 -8.664 1 96.75 116 ARG B CA 1
ATOM 2401 C C . ARG B 1 116 ? 15.5 -10.125 -9.312 1 96.75 116 ARG B C 1
ATOM 2403 O O . ARG B 1 116 ? 16.422 -10.719 -8.75 1 96.75 116 ARG B O 1
ATOM 2410 N N . LYS B 1 117 ? 14.938 -10.578 -10.461 1 95.25 117 LYS B N 1
ATOM 2411 C CA . LYS B 1 117 ? 15.391 -11.719 -11.258 1 95.25 117 LYS B CA 1
ATOM 2412 C C . LYS B 1 117 ? 15.055 -13.039 -10.562 1 95.25 117 LYS B C 1
ATOM 2414 O O . LYS B 1 117 ? 15.344 -14.109 -11.086 1 95.25 117 LYS B O 1
ATOM 2419 N N . LYS B 1 118 ? 14.516 -13 -9.414 1 97.75 118 LYS B N 1
ATOM 2420 C CA . LYS B 1 118 ? 14.18 -14.203 -8.664 1 97.75 118 LYS B CA 1
ATOM 2421 C C . LYS B 1 118 ? 12.664 -14.398 -8.586 1 97.75 118 LYS B C 1
ATOM 2423 O O . LYS B 1 118 ? 12.156 -15.477 -8.883 1 97.75 118 LYS B O 1
ATOM 2428 N N . ILE B 1 119 ? 11.984 -13.43 -8.141 1 98.44 119 ILE B N 1
ATOM 2429 C CA . ILE B 1 119 ? 10.539 -13.422 -7.961 1 98.44 119 ILE B CA 1
ATOM 2430 C C . ILE B 1 119 ? 9.945 -12.156 -8.57 1 98.44 119 ILE B C 1
ATOM 2432 O O . ILE B 1 119 ? 10.43 -11.047 -8.312 1 98.44 119 ILE B O 1
ATOM 2436 N N . ARG B 1 120 ? 9.039 -12.25 -9.438 1 98.38 120 ARG B N 1
ATOM 2437 C CA . ARG B 1 120 ? 8.297 -11.094 -9.922 1 98.38 120 ARG B CA 1
ATOM 2438 C C . ARG B 1 120 ? 7.219 -10.68 -8.922 1 98.38 120 ARG B C 1
ATOM 2440 O O . ARG B 1 120 ? 6.324 -11.461 -8.602 1 98.38 120 ARG 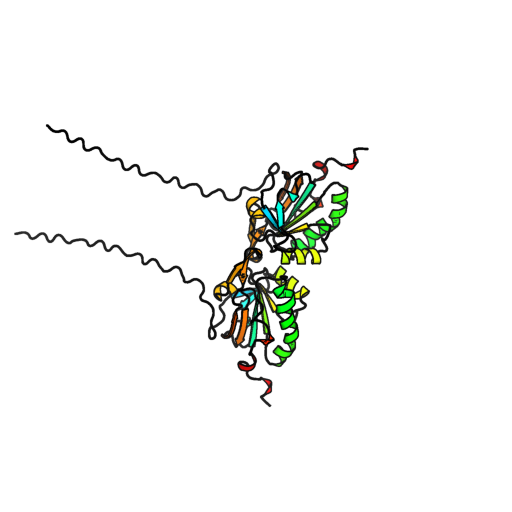B O 1
ATOM 2447 N N . MET B 1 121 ? 7.352 -9.461 -8.445 1 98.69 121 MET B N 1
ATOM 2448 C CA . MET B 1 121 ? 6.383 -8.922 -7.496 1 98.69 121 MET B CA 1
ATOM 2449 C C . MET B 1 121 ? 5.305 -8.125 -8.219 1 98.69 121 MET B C 1
ATOM 2451 O O . MET B 1 121 ? 5.543 -6.992 -8.641 1 98.69 121 MET B O 1
ATOM 2455 N N . LEU B 1 122 ? 4.105 -8.711 -8.359 1 98.81 122 LEU B N 1
ATOM 2456 C CA . LEU B 1 122 ? 3.08 -8.117 -9.211 1 98.81 122 LEU B CA 1
ATOM 2457 C C . LEU B 1 122 ? 1.947 -7.539 -8.375 1 98.81 122 LEU B C 1
ATOM 2459 O O . LEU B 1 122 ? 1.539 -8.141 -7.375 1 98.81 122 LEU B O 1
ATOM 2463 N N . ALA B 1 123 ? 1.511 -6.387 -8.852 1 98.81 123 ALA B N 1
ATOM 2464 C CA . ALA B 1 123 ? 0.437 -5.652 -8.195 1 98.81 123 ALA B CA 1
ATOM 2465 C C . ALA B 1 123 ? -0.917 -5.977 -8.82 1 98.81 123 ALA B C 1
ATOM 2467 O O . ALA B 1 123 ? -1.035 -6.086 -10.039 1 98.81 123 ALA B O 1
ATOM 2468 N N . ASP B 1 124 ? -1.889 -6.18 -7.973 1 98.19 124 ASP B N 1
ATOM 2469 C CA . ASP B 1 124 ? -3.299 -6.273 -8.344 1 98.19 124 ASP B CA 1
ATOM 2470 C C . ASP B 1 124 ? -4.105 -5.141 -7.711 1 98.19 124 ASP B C 1
ATOM 2472 O O . ASP B 1 124 ? -5.023 -5.391 -6.926 1 98.19 124 ASP B O 1
ATOM 2476 N N . PRO B 1 125 ? -3.846 -3.898 -8.117 1 97.06 125 PRO B N 1
ATOM 2477 C CA . PRO B 1 125 ? -4.359 -2.754 -7.363 1 97.06 125 PRO B CA 1
ATOM 2478 C C . PRO B 1 125 ? -5.883 -2.699 -7.34 1 97.06 125 PRO B C 1
ATOM 2480 O O . PRO B 1 125 ? -6.473 -2.199 -6.379 1 97.06 125 PRO B O 1
ATOM 2483 N N . SER B 1 126 ? -6.543 -3.209 -8.312 1 94.81 126 SER B N 1
ATOM 2484 C CA . SER B 1 126 ? -8 -3.209 -8.32 1 94.81 126 SER B CA 1
ATOM 2485 C C . SER B 1 126 ? -8.562 -4.395 -7.543 1 94.81 126 SER B C 1
ATOM 2487 O O . SER B 1 126 ? -9.758 -4.438 -7.234 1 94.81 126 SER B O 1
ATOM 2489 N N . GLY B 1 127 ? -7.746 -5.359 -7.301 1 96.56 127 GLY B N 1
ATOM 2490 C CA . GLY B 1 127 ? -8.172 -6.578 -6.633 1 96.56 127 GLY B CA 1
ATOM 2491 C C . GLY B 1 127 ? -8.914 -7.531 -7.551 1 96.56 127 GLY B C 1
ATOM 2492 O O . GLY B 1 127 ? -9.398 -8.578 -7.113 1 96.56 127 GLY B O 1
ATOM 2493 N N . LYS B 1 128 ? -8.953 -7.211 -8.797 1 96.38 128 LYS B N 1
ATOM 2494 C CA . LYS B 1 128 ? -9.766 -7.977 -9.734 1 96.38 128 LYS B CA 1
ATOM 2495 C C . LYS B 1 128 ? -9.234 -9.398 -9.898 1 96.38 128 LYS B C 1
ATOM 2497 O O . LYS B 1 128 ? -10.008 -10.352 -9.977 1 96.38 128 LYS B O 1
ATOM 2502 N N . PHE B 1 129 ? -7.961 -9.594 -10.023 1 97.38 129 PHE B N 1
ATOM 2503 C CA . PHE B 1 129 ? -7.359 -10.914 -10.188 1 97.38 129 PHE B CA 1
ATOM 2504 C C . PHE B 1 129 ? -7.629 -11.789 -8.969 1 97.38 129 PHE B C 1
ATOM 2506 O O . PHE B 1 129 ? -8.164 -12.891 -9.102 1 97.38 129 PHE B O 1
ATOM 2513 N N . ILE B 1 130 ? -7.348 -11.227 -7.801 1 97.75 130 ILE B N 1
ATOM 2514 C CA . ILE B 1 130 ? -7.547 -11.953 -6.551 1 97.75 130 ILE B CA 1
ATOM 2515 C C . ILE B 1 130 ? -9.023 -12.281 -6.375 1 97.75 130 ILE B C 1
ATOM 2517 O O . ILE B 1 130 ? -9.375 -13.398 -5.969 1 97.75 130 ILE B O 1
ATOM 2521 N N . TYR B 1 131 ? -9.836 -11.289 -6.668 1 97.06 131 TYR B N 1
ATOM 2522 C CA . TYR B 1 131 ? -11.281 -11.5 -6.586 1 97.06 131 TYR B CA 1
ATOM 2523 C C . TYR B 1 131 ? -11.719 -12.633 -7.504 1 97.06 131 TYR B C 1
ATOM 2525 O O . TYR B 1 131 ? -12.484 -13.508 -7.094 1 97.06 131 TYR B O 1
ATOM 2533 N N . SER B 1 132 ? -11.242 -12.688 -8.695 1 97 132 SER B N 1
ATOM 2534 C CA . SER B 1 132 ? -11.617 -13.68 -9.695 1 97 132 SER B CA 1
ATOM 2535 C C . SER B 1 132 ? -11.164 -15.078 -9.281 1 97 132 SER B C 1
ATOM 2537 O O . SER B 1 132 ? -11.727 -16.078 -9.727 1 97 132 SER B O 1
ATOM 2539 N N . LEU B 1 133 ? -10.141 -15.141 -8.461 1 97.19 133 LEU B N 1
ATOM 2540 C CA . LEU B 1 133 ? -9.641 -16.422 -7.969 1 97.19 133 LEU B CA 1
ATOM 2541 C C . LEU B 1 133 ? -10.477 -16.906 -6.785 1 97.19 133 LEU B C 1
ATOM 2543 O O . LEU B 1 133 ? -10.32 -18.047 -6.336 1 97.19 133 LEU B O 1
ATOM 2547 N N . GLY B 1 134 ? -11.352 -16.078 -6.301 1 97.12 134 GLY B N 1
ATOM 2548 C CA . GLY B 1 134 ? -12.062 -16.422 -5.082 1 97.12 134 GLY B CA 1
ATOM 2549 C C . GLY B 1 134 ? -11.164 -16.484 -3.859 1 97.12 134 GLY B C 1
ATOM 2550 O O . GLY B 1 134 ? -11.445 -17.219 -2.914 1 97.12 134 GLY B O 1
ATOM 2551 N N . LEU B 1 135 ? -10.094 -15.742 -3.871 1 97.25 135 LEU B N 1
ATOM 2552 C CA . LEU B 1 135 ? -9.078 -15.836 -2.824 1 97.25 135 LEU B CA 1
ATOM 2553 C C . LEU B 1 135 ? -8.945 -14.516 -2.08 1 97.25 135 LEU B C 1
ATOM 2555 O O . LEU B 1 135 ? -7.871 -14.188 -1.569 1 97.25 135 LEU B O 1
ATOM 2559 N N . GLY B 1 136 ? -10.016 -13.773 -2.08 1 96.81 136 GLY B N 1
ATOM 2560 C CA . GLY B 1 136 ? -10.031 -12.5 -1.388 1 96.81 136 GLY B CA 1
ATOM 2561 C C . GLY B 1 136 ? -10.523 -12.602 0.042 1 96.81 136 GLY B C 1
ATOM 2562 O O . GLY B 1 136 ? -11.242 -13.539 0.39 1 96.81 136 GLY B O 1
ATOM 2563 N N . MET B 1 137 ? -10.133 -11.656 0.833 1 95.44 137 MET B N 1
ATOM 2564 C CA . MET B 1 137 ? -10.641 -11.469 2.189 1 95.44 137 MET B CA 1
ATOM 2565 C C . MET B 1 137 ? -10.586 -10 2.598 1 95.44 137 MET B C 1
ATOM 2567 O O . MET B 1 137 ? -9.875 -9.203 1.977 1 95.44 137 MET B O 1
ATOM 2571 N N . HIS B 1 138 ? -11.445 -9.695 3.576 1 95.06 138 HIS B N 1
ATOM 2572 C CA . HIS B 1 138 ? -11.43 -8.336 4.102 1 95.06 138 HIS B CA 1
ATOM 2573 C C . HIS B 1 138 ? -10.57 -8.234 5.352 1 95.06 138 HIS B C 1
ATOM 2575 O O . HIS B 1 138 ? -10.828 -8.914 6.348 1 95.06 138 HIS B O 1
ATOM 2581 N N . ILE B 1 139 ? -9.484 -7.402 5.297 1 93.94 139 ILE B N 1
ATOM 2582 C CA . ILE B 1 139 ? -8.602 -7.141 6.426 1 93.94 139 ILE B CA 1
ATOM 2583 C C . ILE B 1 139 ? -8.539 -5.637 6.691 1 93.94 139 ILE B C 1
ATOM 2585 O O . ILE B 1 139 ? -7.738 -4.926 6.082 1 93.94 139 ILE B O 1
ATOM 2589 N N . PRO B 1 140 ? -9.211 -5.176 7.668 1 91 140 PRO B N 1
ATOM 2590 C CA . PRO B 1 140 ? -9.305 -3.732 7.895 1 91 140 PRO B CA 1
ATOM 2591 C C . PRO B 1 140 ? -7.941 -3.09 8.148 1 91 140 PRO B C 1
ATOM 2593 O O . PRO B 1 140 ? -7.672 -1.991 7.656 1 91 140 PRO B O 1
ATOM 2596 N N . SER B 1 141 ? -7.121 -3.723 8.852 1 90.94 141 SER B N 1
ATOM 2597 C CA . SER B 1 141 ? -5.828 -3.146 9.203 1 90.94 141 SER B CA 1
ATOM 2598 C C . SER B 1 141 ? -4.961 -2.928 7.969 1 90.94 141 SER B C 1
ATOM 2600 O O . SER B 1 141 ? -4.008 -2.145 8.008 1 90.94 141 SER B O 1
ATOM 2602 N N . PHE B 1 142 ? -5.305 -3.57 6.867 1 93.62 142 PHE B N 1
ATOM 2603 C CA . PHE B 1 142 ? -4.574 -3.418 5.617 1 93.62 142 PHE B CA 1
ATOM 2604 C C . PHE B 1 142 ? -5.301 -2.465 4.676 1 93.62 142 PHE B C 1
ATOM 2606 O O . PHE B 1 142 ? -4.832 -2.203 3.566 1 93.62 142 PHE B O 1
ATOM 2613 N N . GLY B 1 143 ? -6.477 -2.047 5.078 1 91.56 143 GLY B N 1
ATOM 2614 C CA . GLY B 1 143 ? -7.188 -1.08 4.258 1 91.56 143 GLY B CA 1
ATOM 2615 C C . GLY B 1 143 ? -8.359 -1.682 3.506 1 91.56 143 GLY B C 1
ATOM 2616 O O . GLY B 1 143 ? -8.922 -1.046 2.613 1 91.56 143 GLY B O 1
ATOM 2617 N N . GLY B 1 144 ? -8.664 -2.959 3.875 1 93.69 144 GLY B N 1
ATOM 2618 C CA . GLY B 1 144 ? -9.859 -3.516 3.258 1 93.69 144 GLY B CA 1
ATOM 2619 C C . GLY B 1 144 ? -9.602 -4.832 2.551 1 93.69 144 GLY B C 1
ATOM 2620 O O . GLY B 1 144 ? -9.094 -5.781 3.156 1 93.69 144 GLY B O 1
ATOM 2621 N N . PHE B 1 145 ? -9.984 -4.926 1.211 1 95.31 145 PHE B N 1
ATOM 2622 C CA . PHE B 1 145 ? -9.891 -6.148 0.425 1 95.31 145 PHE B CA 1
ATOM 2623 C C . PHE B 1 145 ? -8.438 -6.516 0.162 1 95.31 145 PHE B C 1
ATOM 2625 O O . PHE B 1 145 ? -7.668 -5.699 -0.354 1 95.31 145 PHE B O 1
ATOM 2632 N N . ARG B 1 146 ? -8.102 -7.738 0.533 1 97.25 146 ARG B N 1
ATOM 2633 C CA . ARG B 1 146 ? -6.75 -8.258 0.357 1 97.25 146 ARG B CA 1
ATOM 2634 C C . ARG B 1 146 ? -6.777 -9.719 -0.069 1 97.25 146 ARG B C 1
ATOM 2636 O O . ARG B 1 146 ? -7.836 -10.344 -0.101 1 97.25 146 ARG B O 1
ATOM 2643 N N . ALA B 1 147 ? -5.656 -10.211 -0.423 1 97.38 147 ALA B N 1
ATOM 2644 C CA . ALA B 1 147 ? -5.52 -11.625 -0.762 1 97.38 147 ALA B CA 1
ATOM 2645 C C . ALA B 1 147 ? -5.363 -12.477 0.494 1 97.38 147 ALA B C 1
ATOM 2647 O O . ALA B 1 147 ? -4.609 -12.125 1.402 1 97.38 147 ALA B O 1
ATOM 2648 N N . ARG B 1 148 ? -6.09 -13.562 0.52 1 96.12 148 ARG B N 1
ATOM 2649 C CA . ARG B 1 148 ? -5.656 -14.633 1.41 1 96.12 148 ARG B CA 1
ATOM 2650 C C . ARG B 1 148 ? -4.266 -15.133 1.029 1 96.12 148 ARG B C 1
ATOM 2652 O O . ARG B 1 148 ? -3.908 -15.148 -0.151 1 96.12 148 ARG B O 1
ATOM 2659 N N . ARG B 1 149 ? -3.584 -15.516 2.053 1 96.88 149 ARG B N 1
ATOM 2660 C CA . ARG B 1 149 ? -2.305 -16.125 1.715 1 96.88 149 ARG B CA 1
ATOM 2661 C C . ARG B 1 149 ? -2.508 -17.469 1.027 1 96.88 149 ARG B C 1
ATOM 2663 O O . ARG B 1 149 ? -3.24 -18.328 1.527 1 96.88 149 ARG B O 1
ATOM 2670 N N . PHE B 1 150 ? -1.864 -17.641 -0.067 1 97.69 150 PHE B N 1
ATOM 2671 C CA . PHE B 1 150 ? -1.988 -18.891 -0.829 1 97.69 150 PHE B CA 1
ATOM 2672 C C . PHE B 1 150 ? -0.72 -19.156 -1.629 1 97.69 150 PHE B C 1
ATOM 2674 O O . PHE B 1 150 ? 0.157 -18.297 -1.726 1 97.69 150 PHE B O 1
ATOM 2681 N N . ALA B 1 151 ? -0.565 -20.312 -2.127 1 97.75 151 ALA B N 1
ATOM 2682 C CA . ALA B 1 151 ? 0.468 -20.719 -3.074 1 97.75 151 ALA B CA 1
ATOM 2683 C C . ALA B 1 151 ? -0.074 -21.75 -4.066 1 97.75 151 ALA B C 1
ATOM 2685 O O . ALA B 1 151 ? -0.855 -22.625 -3.695 1 97.75 151 ALA B O 1
ATOM 2686 N N . MET B 1 152 ? 0.376 -21.625 -5.316 1 97.62 152 MET B N 1
ATOM 2687 C CA . MET B 1 152 ? -0.074 -22.578 -6.312 1 97.62 152 MET B CA 1
ATOM 2688 C C . MET B 1 152 ? 1.023 -22.859 -7.332 1 97.62 152 MET B C 1
ATOM 2690 O O . MET B 1 152 ? 1.933 -22.047 -7.512 1 97.62 152 MET B O 1
ATOM 2694 N N . VAL B 1 153 ? 0.936 -24 -7.887 1 97.81 153 VAL B N 1
ATOM 2695 C CA . VAL B 1 153 ? 1.709 -24.375 -9.062 1 97.81 153 VAL B CA 1
ATOM 2696 C C . VAL B 1 153 ? 0.835 -24.281 -10.312 1 97.81 153 VAL B C 1
ATOM 2698 O O . VAL B 1 153 ? -0.268 -24.828 -10.352 1 97.81 153 VAL B O 1
ATOM 2701 N N . VAL B 1 154 ? 1.258 -23.516 -11.258 1 97.94 154 VAL B N 1
ATOM 2702 C CA . VAL B 1 154 ? 0.529 -23.281 -12.5 1 97.94 154 VAL B CA 1
ATOM 2703 C C . VAL B 1 154 ? 1.35 -23.797 -13.68 1 97.94 154 VAL B C 1
ATOM 2705 O O . VAL B 1 154 ? 2.514 -23.422 -13.844 1 97.94 154 VAL B O 1
ATOM 2708 N N . VAL B 1 155 ? 0.774 -24.656 -14.461 1 97.56 155 VAL B N 1
ATOM 2709 C CA . VAL B 1 155 ? 1.41 -25.172 -15.664 1 97.56 155 VAL B CA 1
ATOM 2710 C C . VAL B 1 155 ? 0.567 -24.812 -16.891 1 97.56 155 VAL B C 1
ATOM 2712 O O . VAL B 1 155 ? -0.595 -25.219 -16.984 1 97.56 155 VAL B O 1
ATOM 2715 N N . ASP B 1 156 ? 1.129 -24.031 -17.734 1 97.19 156 ASP B N 1
ATOM 2716 C CA . ASP B 1 156 ? 0.424 -23.625 -18.953 1 97.19 156 ASP B CA 1
ATOM 2717 C C . ASP B 1 156 ? -0.936 -23.016 -18.609 1 97.19 156 ASP B C 1
ATOM 2719 O O . ASP B 1 156 ? -1.962 -23.438 -19.141 1 97.19 156 ASP B O 1
ATOM 2723 N N . SER B 1 157 ? -0.965 -22.203 -17.641 1 97.25 157 SER B N 1
ATOM 2724 C CA . SER B 1 157 ? -2.098 -21.375 -17.234 1 97.25 157 SER B CA 1
ATOM 2725 C C . SER B 1 157 ? -3.113 -22.188 -16.422 1 97.25 157 SER B C 1
ATOM 2727 O O . SER B 1 157 ? -4.145 -21.656 -16.016 1 97.25 157 SER B O 1
ATOM 2729 N N . MET B 1 158 ? -2.74 -23.469 -16.188 1 97.81 158 MET B N 1
ATOM 2730 C CA . MET B 1 158 ? -3.648 -24.328 -15.43 1 97.81 158 MET B CA 1
ATOM 2731 C C . MET B 1 158 ? -3.119 -24.547 -14.016 1 97.81 158 MET B C 1
ATOM 2733 O O . MET B 1 158 ? -1.934 -24.828 -13.828 1 97.81 158 MET B O 1
ATOM 2737 N N . VAL B 1 159 ? -4.016 -24.484 -13.062 1 98 159 VAL B N 1
ATOM 2738 C CA . VAL B 1 159 ? -3.652 -24.734 -11.672 1 98 159 VAL B CA 1
ATOM 2739 C C . VAL B 1 159 ? -3.467 -26.234 -11.453 1 98 159 VAL B C 1
ATOM 2741 O O . VAL B 1 159 ? -4.379 -27.031 -11.711 1 98 159 VAL B O 1
ATOM 2744 N N . LYS B 1 160 ? -2.314 -26.594 -10.961 1 98 160 LYS B N 1
ATOM 2745 C CA . LYS B 1 160 ? -2.033 -28 -10.711 1 98 160 LYS B CA 1
ATOM 2746 C C . LYS B 1 160 ? -1.984 -28.281 -9.211 1 98 160 LYS B C 1
ATOM 2748 O O . LYS B 1 160 ? -2.178 -29.422 -8.789 1 98 160 LYS B O 1
ATOM 2753 N N . GLU B 1 161 ? -1.677 -27.344 -8.477 1 97.31 161 GLU B N 1
ATOM 2754 C CA . GLU B 1 161 ? -1.608 -27.406 -7.016 1 97.31 161 GLU B CA 1
ATOM 2755 C C . GLU B 1 161 ? -2.047 -26.094 -6.387 1 97.31 161 GLU B C 1
ATOM 2757 O O . GLU B 1 161 ? -1.762 -25.016 -6.922 1 97.31 161 GLU B O 1
ATOM 2762 N N . LEU B 1 162 ? -2.82 -26.203 -5.25 1 97.12 162 LEU B N 1
ATOM 2763 C CA . LEU B 1 162 ? -3.305 -25 -4.582 1 97.12 162 LEU B CA 1
ATOM 2764 C C . LEU B 1 162 ? -3.32 -25.188 -3.068 1 97.12 162 LEU B C 1
ATOM 2766 O O . LEU B 1 162 ? -3.885 -26.156 -2.566 1 97.12 162 LEU B O 1
ATOM 2770 N N . HIS B 1 163 ? -2.631 -24.328 -2.41 1 96.31 163 HIS B N 1
ATOM 2771 C CA . HIS B 1 163 ? -2.617 -24.25 -0.953 1 96.31 163 HIS B CA 1
ATOM 2772 C C . HIS B 1 163 ? -3.107 -22.906 -0.458 1 96.31 163 HIS B C 1
ATOM 2774 O O . HIS B 1 163 ? -2.678 -21.859 -0.96 1 96.31 163 HIS B O 1
ATOM 2780 N N . ILE B 1 164 ? -4.047 -22.938 0.508 1 95.5 164 ILE B N 1
ATOM 2781 C CA . ILE B 1 164 ? -4.609 -21.734 1.093 1 95.5 164 ILE B CA 1
ATOM 2782 C C . ILE B 1 164 ? -4.457 -21.766 2.611 1 95.5 164 ILE B C 1
ATOM 2784 O O . ILE B 1 164 ? -4.789 -22.766 3.248 1 95.5 164 ILE B O 1
ATOM 2788 N N . GLU B 1 165 ? -3.936 -20.719 3.131 1 94.12 165 GLU B N 1
ATOM 2789 C CA . GLU B 1 165 ? -3.893 -20.641 4.586 1 94.12 165 GLU B CA 1
ATOM 2790 C C . GLU B 1 165 ? -5.301 -20.625 5.18 1 94.12 165 GLU B C 1
ATOM 2792 O O . GLU B 1 165 ? -6.125 -19.797 4.793 1 94.12 165 GLU B O 1
ATOM 2797 N N . PRO B 1 166 ? -5.566 -21.453 6.125 1 90.25 166 PRO B N 1
ATOM 2798 C CA . PRO B 1 166 ? -6.938 -21.578 6.629 1 90.25 166 PRO B CA 1
ATOM 2799 C C . PRO B 1 166 ? -7.48 -20.266 7.18 1 90.25 166 PRO B C 1
ATOM 2801 O O . PRO B 1 166 ? -8.656 -19.953 7.004 1 90.25 166 PRO B O 1
ATOM 2804 N N . ASP B 1 167 ? -6.645 -19.516 7.867 1 89.12 167 ASP B N 1
ATOM 2805 C CA . ASP B 1 167 ? -7.105 -18.25 8.422 1 89.12 167 ASP B CA 1
ATOM 2806 C C . ASP B 1 167 ? -6.816 -17.094 7.473 1 89.12 167 ASP B C 1
ATOM 2808 O O . ASP B 1 167 ? -7.047 -15.922 7.812 1 89.12 167 ASP B O 1
ATOM 2812 N N . GLY B 1 168 ? -6.199 -17.359 6.359 1 88.88 168 GLY B N 1
ATOM 2813 C CA . GLY B 1 168 ? -5.949 -16.375 5.324 1 88.88 168 GLY B CA 1
ATOM 2814 C C . GLY B 1 168 ? -4.621 -15.656 5.492 1 88.88 168 GLY B C 1
ATOM 2815 O O . GLY B 1 168 ? -4.137 -15.016 4.559 1 88.88 168 GLY B O 1
ATOM 2816 N N . VAL B 1 169 ? -4.027 -15.789 6.66 1 85.75 169 VAL B N 1
ATOM 2817 C CA . VAL B 1 169 ? -2.848 -14.961 6.891 1 85.75 169 VAL B CA 1
ATOM 2818 C C . VAL B 1 169 ? -1.719 -15.82 7.457 1 85.75 169 VAL B C 1
ATOM 2820 O O . VAL B 1 169 ? -0.564 -15.383 7.5 1 85.75 169 VAL B O 1
ATOM 2823 N N . GLY B 1 170 ? -1.984 -17.031 7.816 1 86.19 170 GLY B N 1
ATOM 2824 C CA . GLY B 1 170 ? -1.004 -17.891 8.445 1 86.19 170 GLY B CA 1
ATOM 2825 C C . GLY B 1 170 ? 0.113 -18.312 7.504 1 86.19 170 GLY B C 1
ATOM 2826 O O . GLY B 1 170 ? 0.23 -17.781 6.398 1 86.19 170 GLY B O 1
ATOM 2827 N N . LEU B 1 171 ? 1.048 -19.125 8.023 1 86.31 171 LEU B N 1
ATOM 2828 C CA . LEU B 1 171 ? 2.219 -19.578 7.277 1 86.31 171 LEU B CA 1
ATOM 2829 C C . LEU B 1 171 ? 2.4 -21.094 7.414 1 86.31 171 LEU B C 1
ATOM 2831 O O . LEU B 1 171 ? 3.531 -21.578 7.461 1 86.31 171 LEU B O 1
ATOM 2835 N N . CYS B 1 172 ? 1.312 -21.703 7.367 1 80.06 172 CYS B N 1
ATOM 2836 C CA . CYS B 1 172 ? 1.403 -23.125 7.68 1 80.06 172 CYS B CA 1
ATOM 2837 C C . CYS B 1 172 ? 1.557 -23.953 6.41 1 80.06 172 CYS B C 1
ATOM 2839 O O . CYS B 1 172 ? 2.242 -24.969 6.41 1 80.06 172 CYS B O 1
ATOM 2841 N N . CYS B 1 173 ? 1.088 -23.469 5.328 1 82.62 173 CYS B N 1
ATOM 2842 C CA . CYS B 1 173 ? 0.99 -24.438 4.242 1 82.62 173 CYS B CA 1
ATOM 2843 C C . CYS B 1 173 ? 1.196 -23.766 2.891 1 82.62 173 CYS B C 1
ATOM 2845 O O . CYS B 1 173 ? 0.766 -24.281 1.859 1 82.62 173 CYS B O 1
ATOM 2847 N N . THR B 1 174 ? 1.756 -22.672 2.854 1 90.5 174 THR B N 1
ATOM 2848 C CA . THR B 1 174 ? 1.928 -21.953 1.592 1 90.5 174 THR B CA 1
ATOM 2849 C C . THR B 1 174 ? 3.404 -21.688 1.32 1 90.5 174 THR B C 1
ATOM 2851 O O . THR B 1 174 ? 3.75 -21.047 0.329 1 90.5 174 THR B O 1
ATOM 2854 N N . LEU B 1 175 ? 4.23 -22.234 2.162 1 88.12 175 LEU B N 1
ATOM 2855 C CA . LEU B 1 175 ? 5.668 -22.031 2.021 1 88.12 175 LEU B CA 1
ATOM 2856 C C . LEU B 1 175 ? 6.227 -22.875 0.87 1 88.12 175 LEU B C 1
ATOM 2858 O O . LEU B 1 175 ? 5.602 -23.844 0.444 1 88.12 175 LEU B O 1
ATOM 2862 N N . ALA B 1 176 ? 7.371 -22.469 0.421 1 89.06 176 ALA B N 1
ATOM 2863 C CA . ALA B 1 176 ? 7.988 -23.031 -0.772 1 89.06 176 ALA B CA 1
ATOM 2864 C C . ALA B 1 176 ? 8.195 -24.547 -0.612 1 89.06 176 ALA B C 1
ATOM 2866 O O . ALA B 1 176 ? 7.969 -25.312 -1.552 1 89.06 176 ALA B O 1
ATOM 2867 N N . HIS B 1 177 ? 8.578 -24.938 0.536 1 86.62 177 HIS B N 1
ATOM 2868 C CA . HIS B 1 177 ? 8.969 -26.328 0.744 1 86.62 177 HIS B CA 1
ATOM 2869 C C . HIS B 1 177 ? 7.754 -27.25 0.729 1 86.62 177 HIS B C 1
ATOM 2871 O O . HIS B 1 177 ? 7.895 -28.469 0.624 1 86.62 177 HIS B O 1
ATOM 2877 N N . VAL B 1 178 ? 6.562 -26.656 0.834 1 86.06 178 VAL B N 1
ATOM 2878 C CA . VAL B 1 178 ? 5.336 -27.453 0.868 1 86.06 178 VAL B CA 1
ATOM 2879 C C . VAL B 1 178 ? 4.926 -27.828 -0.554 1 86.06 178 VAL B C 1
ATOM 2881 O O . VAL B 1 178 ? 4.172 -28.781 -0.757 1 86.06 178 VAL B O 1
ATOM 2884 N N . LEU B 1 179 ? 5.391 -27.109 -1.534 1 91.88 179 LEU B N 1
ATOM 2885 C CA . LEU B 1 179 ? 4.941 -27.281 -2.912 1 91.88 179 LEU B CA 1
ATOM 2886 C C . LEU B 1 179 ? 5.57 -28.516 -3.537 1 91.88 17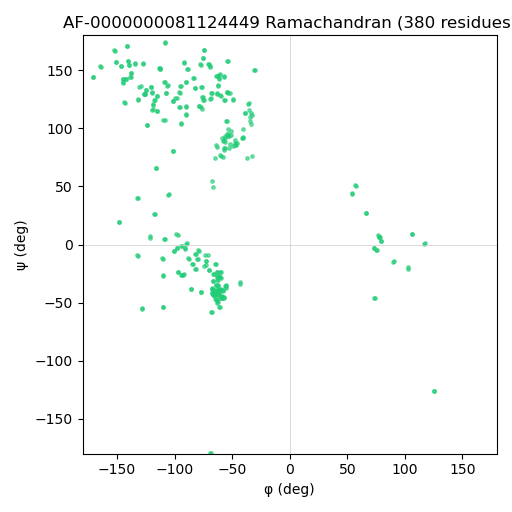9 LEU B C 1
ATOM 2888 O O . LEU B 1 179 ? 6.762 -28.781 -3.35 1 91.88 179 LEU B O 1
ATOM 2892 N N . SER B 1 180 ? 4.805 -29.312 -4.227 1 91.06 180 SER B N 1
ATOM 2893 C CA . SER B 1 180 ? 5.238 -30.516 -4.914 1 91.06 180 SER B CA 1
ATOM 2894 C C . SER B 1 180 ? 5.316 -30.297 -6.422 1 91.06 180 SER B C 1
ATOM 2896 O O . SER B 1 180 ? 4.844 -31.141 -7.195 1 91.06 180 SER B O 1
ATOM 2898 N N . TYR B 1 181 ? 5.82 -29.25 -6.82 1 90.94 181 TYR B N 1
ATOM 2899 C CA . TYR B 1 181 ? 5.789 -28.812 -8.211 1 90.94 181 TYR B CA 1
ATOM 2900 C C . TYR B 1 181 ? 6.512 -29.812 -9.109 1 90.94 181 TYR B C 1
ATOM 2902 O O . TYR B 1 181 ? 6.18 -29.938 -10.297 1 90.94 181 TYR B O 1
ATOM 2910 N N . LYS B 1 182 ? 7.504 -30.562 -8.609 1 90 182 LYS B N 1
ATOM 2911 C CA . LYS B 1 182 ? 8.266 -31.516 -9.414 1 90 182 LYS B CA 1
ATOM 2912 C C . LYS B 1 182 ? 7.363 -32.594 -10.016 1 90 182 LYS B C 1
ATOM 2914 O O . LYS B 1 182 ? 7.676 -33.156 -11.062 1 90 182 LYS B O 1
ATOM 2919 N N . LYS B 1 183 ? 6.277 -32.75 -9.352 1 90.31 183 LYS B N 1
ATOM 2920 C CA . LYS B 1 183 ? 5.324 -33.781 -9.812 1 90.31 183 LYS B CA 1
ATOM 2921 C C . LYS B 1 183 ? 4.668 -33.344 -11.125 1 90.31 183 LYS B C 1
ATOM 2923 O O . LYS B 1 183 ? 4.191 -34.188 -11.891 1 90.31 183 LYS B O 1
ATOM 2928 N N . TYR B 1 184 ? 4.656 -32.125 -11.406 1 91.25 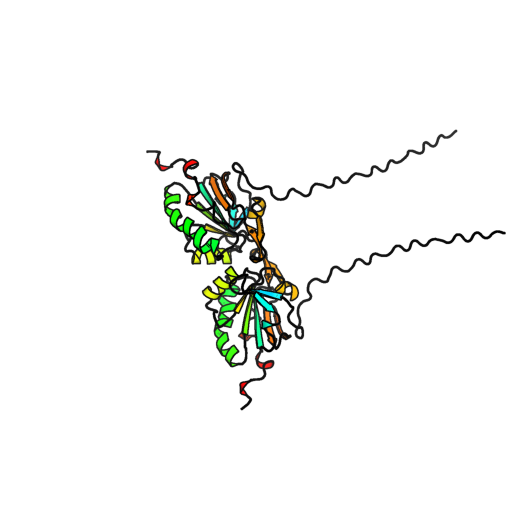184 TYR B N 1
ATOM 2929 C CA . TYR B 1 184 ? 3.84 -31.625 -12.5 1 91.25 184 TYR B CA 1
ATOM 2930 C C . TYR B 1 184 ? 4.715 -31.156 -13.664 1 91.25 184 TYR B C 1
ATOM 2932 O O . TYR B 1 184 ? 4.207 -30.812 -14.734 1 91.25 184 TYR B O 1
ATOM 2940 N N . ILE B 1 185 ? 5.984 -31.062 -13.406 1 87.25 185 ILE B N 1
ATOM 2941 C CA . ILE B 1 185 ? 6.906 -30.484 -14.375 1 87.25 185 ILE B CA 1
ATOM 2942 C C . ILE B 1 185 ? 7.789 -31.562 -14.977 1 87.25 185 ILE B C 1
ATOM 2944 O O . ILE B 1 185 ? 8.203 -32.5 -14.273 1 87.25 185 ILE B O 1
ATOM 2948 N N . GLU B 1 186 ? 7.621 -31.984 -16.219 1 69.5 186 GLU B N 1
ATOM 2949 C CA . GLU B 1 186 ? 8.5 -32.969 -16.875 1 69.5 186 GLU B CA 1
ATOM 2950 C C . GLU B 1 186 ? 9.953 -32.5 -16.828 1 69.5 186 GLU B C 1
ATOM 2952 O O . GLU B 1 186 ? 10.242 -31.312 -17 1 69.5 186 GLU B O 1
ATOM 2957 N N . ASN B 1 187 ? 10.742 -33.219 -15.898 1 55.69 187 ASN B N 1
ATOM 2958 C CA . ASN B 1 187 ? 12.172 -32.906 -15.844 1 55.69 187 ASN B CA 1
ATOM 2959 C C . ASN B 1 187 ? 12.758 -32.719 -17.234 1 55.69 187 ASN B C 1
ATOM 2961 O O . ASN B 1 187 ? 12.648 -33.594 -18.094 1 55.69 187 ASN B O 1
ATOM 2965 N N . LYS B 1 188 ? 12.742 -31.391 -17.703 1 51.38 188 LYS B N 1
ATOM 2966 C CA . LYS B 1 188 ? 13.391 -31.094 -18.984 1 51.38 188 LYS B CA 1
ATOM 2967 C C . LYS B 1 188 ? 14.734 -31.797 -19.094 1 51.38 188 LYS B C 1
ATOM 2969 O O . LYS B 1 188 ? 15.203 -32.094 -20.188 1 51.38 188 LYS B O 1
ATOM 2974 N N . ASN B 1 189 ? 15.453 -31.953 -18.016 1 45.88 189 ASN B N 1
ATOM 2975 C CA . ASN B 1 189 ? 16.797 -32.5 -18.188 1 45.88 189 ASN B CA 1
ATOM 2976 C C . ASN B 1 189 ? 16.766 -34 -18.516 1 45.88 189 ASN B C 1
ATOM 2978 O O . ASN B 1 189 ? 17.797 -34.594 -18.75 1 45.88 189 ASN B O 1
ATOM 2982 N N . THR B 1 190 ? 15.703 -34.719 -18.281 1 38.59 190 THR B N 1
ATOM 2983 C CA . THR B 1 190 ? 15.906 -36.156 -18.5 1 38.59 190 THR B CA 1
ATOM 2984 C C . THR B 1 190 ? 16.031 -36.469 -19.984 1 38.59 190 THR B C 1
ATOM 2986 O O . THR B 1 190 ? 15.961 -37.625 -20.375 1 38.59 190 THR B O 1
ATOM 2989 N N . ILE B 1 191 ? 15.75 -35.469 -20.828 1 36.41 191 ILE B N 1
ATOM 2990 C CA . ILE B 1 191 ? 16.094 -36 -22.156 1 36.41 191 ILE B CA 1
ATOM 2991 C C . ILE B 1 191 ? 17.594 -36.188 -22.25 1 36.41 191 ILE B C 1
ATOM 2993 O O . ILE B 1 191 ? 18.359 -35.219 -22.344 1 36.41 191 ILE B O 1
ATOM 2997 N N . LEU B 1 192 ? 18.219 -36.906 -21.359 1 28.94 192 LEU B N 1
ATOM 2998 C CA . LEU B 1 192 ? 19.453 -37.5 -21.859 1 28.94 192 LEU B CA 1
ATOM 2999 C C . LEU B 1 192 ? 19.141 -38.594 -22.891 1 28.94 192 LEU B C 1
ATOM 3001 O O . LEU B 1 192 ? 18.234 -39.375 -22.703 1 28.94 192 LEU B O 1
#

InterPro domains:
  IPR013740 Redoxin [PF08534] (30-168)
  IPR013766 Thioredoxin domain [PS51352] (28-160)
  IPR036249 Thioredoxin-like superfamily [SSF52833] (28-169)
  IPR037944 Peroxiredoxin-5-like [PTHR10430] (28-176)
  IPR037944 Peroxiredoxin-5-like [cd03013] (30-180)

Foldseek 3Di:
DPPPPPPPPPPPPPPPPPPDPPPFQDAADFFDFQDWDWWAAQDPVRIDTPPVNCAQFKEKEKEAFDFPDCLCQVAALLLQQVCQVVVVLQGHPAYEYEKLDDNNRQNVSCVVSVCPVRYGRIHNVVCPRQRNNVQWDFDVVSPTIIGQTKMFIDGRRGTRGIGGDPVSHDDDQHHPVNDPSSVVGPRPPPPD/DPPPPPPPPPPPPPPPPPPDPPPFQDAADFFDFQDWDWWAAQDPVRIDTPPVNCAQFKEKEKEAFDFPDCLCQVAAVLLQQVCQVVVVLQGHPAYEYEKLDDNNRQNVSCVVSVCPVRYGYIHNVVCPRQRNNVQWDFDVVSPTIMGQTKMFIAGRRGTRGIGGDPVSHDDDQHHPVNDPSSVVGPRPPPPD